Protein AF-0000000073276795 (afdb_homodimer)

Nearest PDB structures (foldseek):
  6bt2-assembly1_A  TM=7.036E-01  e=4.059E-14  Homo sapiens
  6bt1-assembly1_A  TM=6.740E-01  e=1.954E-14  Homo sapiens
  6bt2-assembly2_B  TM=7.038E-01  e=5.242E-13  Homo sapiens
  6rvz-assembly1_A  TM=6.437E-01  e=3.682E-12  Homo sapiens
  6rw0-assembly1_A  TM=6.183E-01  e=4.420E-12  Homo sapiens

Sequence (588 aa):
MELNLCWWNIGISPPTKSKQNVKTEKVGLAKKYLEELIIKKTLDIIALSEVSENESYAFKQLATQLKMGYIDLSGKIGRIIIDISLIYQMNKLEFISSKFLTKLQPDNRMVRVGVAVVFKEIEHQKIITLFLSHWPSILSANDTTREVAAAGLRSSINKLFENNGDDVQFICMGDYNTEPYSNAMLNILYATRDYHLIKKKRKLLFNPFWYLLSDKKTNNLGTYYYNSASINRWYVFDQMIFSSSFLYGKEDCFKLDLEQLDFYRVLNDDNHCLDDIFFKKFDHYPIFCRIFHEMELNLCWWNIGISPPTKSKQNVKTEKVGLAKKYLEELIIKKTLDIIALSEVSENESYAFKQLATQLKMGYIDLSGKIGRIIIDISLIYQMNKLEFISSKFLTKLQPDNRMVRVGVAVVFKEIEHQKIITLFLSHWPSILSANDTTREVAAAGLRSSINKLFENNGDDVQFICMGDYNTEPYSNAMLNILYATRDYHLIKKKRKLLFNPFWYLLSDKKTNNLGTYYYNSASINRWYVFDQMIFSSSFLYGKEDCFKLDLEQLDFYRVLNDDNHCLDDIFFKKFDHYPIFCRIFHE

Secondary structure (DSSP, 8-state):
-EEEEEEEE--SS-S-SS-PPP-HHHHHHHHHHHHHHHHHHT-SEEEEES--HHHHHHHHHHHHHTT-EEEE--EEETTEEE-EEEEE-TTTEEEEEEEEEEEE-TTS-EEEEEEEEEEEETTTTEEEEEEEEEPPPTTT--HHHHHHHHHHHHHHHHHHHHHH-TT--EEEEEE-SS-TTSHIIIIIS-EES-TTHHHH-TTSEE-GGGGGG--SSS----SEE-TT-SS-SEE--EEEEEETHHHH--TTS-EE-GGG-EE---B-TTS-BS-HHHHHH-SB--EEEEEE--/-EEEEEEEE--SS-S-SS-PPP-HHHHHHHHHHHHHHHHHHT-SEEEEES--HHHHHHHHHHHHHTT-EEEE--EEETTEEE-EEEEE-TTTEEEEEEEEEEEE-TTS-EEEEEEEEEEEETTTTEEEEEEEEEPPPTTT--HHHHHHHHHHHHHHHHHHHHHH-TT--EEEEEE-SS-TTSHIIIIIS-EES-TTHHHH-TTSEE-GGGGGG--SSS----SEE-TT-SS-SEE--EEEEE-THHHH--TTS-EE-GGG-EE---B-TTS-BS-HHHHHH-SB--EEEEEE--

InterPro domains:
  IPR005135 Endonuclease/exonuclease/phosphatase [PF19580] (33-256)
  IPR036691 Endonuclease/exonuclease/phosphatase superfamily [G3DSA:3.60.10.10] (3-291)
  IPR036691 Endonuclease/exonuclease/phosphatase superfamily [SSF56219] (2-289)

Solvent-accessible surface area (backbone atoms only — not comparable to full-atom values): 30456 Å² total; per-residue (Å²): 96,75,45,22,38,36,42,31,48,61,74,69,30,67,74,55,87,65,86,68,74,85,52,62,67,59,52,52,50,49,50,51,52,47,53,51,47,35,64,75,60,56,50,33,35,38,39,36,30,25,33,39,75,80,52,45,55,60,52,39,50,52,22,50,75,68,67,27,39,62,47,82,57,39,48,71,58,87,90,41,57,40,23,33,34,38,36,32,36,54,90,49,39,40,83,74,50,70,44,82,39,67,36,78,40,97,87,72,46,75,38,65,32,32,34,40,35,33,32,31,34,58,90,79,64,43,65,39,36,36,38,41,28,70,35,65,41,65,90,79,36,58,70,64,59,46,34,50,24,23,43,42,48,36,52,55,49,50,51,46,37,72,74,59,36,65,60,41,47,41,38,39,38,29,39,48,50,46,44,62,83,31,62,34,34,36,76,50,43,34,32,24,59,35,53,66,60,27,71,80,39,44,86,35,25,42,26,64,56,50,29,44,73,22,75,52,65,42,38,58,47,46,23,31,61,41,91,86,48,91,67,51,46,52,37,48,24,56,43,54,31,31,35,28,11,34,80,68,31,61,84,88,38,50,30,61,40,62,88,45,58,49,63,59,77,44,40,43,78,85,67,47,64,73,37,62,67,56,60,74,72,37,52,41,38,40,36,36,38,31,34,29,45,129,96,76,45,22,38,37,43,31,48,60,74,70,30,66,74,55,88,63,85,68,73,85,54,62,67,60,52,53,52,49,50,51,53,46,54,51,47,36,63,76,61,55,49,35,36,37,39,36,30,26,34,39,76,79,52,45,56,59,53,38,50,52,21,50,75,68,68,27,38,64,47,82,59,39,47,70,59,88,91,42,58,40,24,33,34,38,36,32,34,53,91,51,39,39,85,73,51,72,44,81,40,66,36,79,40,97,89,71,47,74,37,66,31,31,35,39,35,34,33,31,33,57,90,79,64,42,66,39,36,37,40,41,28,70,34,65,42,66,90,79,36,58,70,64,58,45,33,50,24,23,42,41,47,36,51,54,49,50,51,46,37,72,74,60,36,64,60,40,46,40,38,38,36,32,38,48,51,46,45,64,82,32,62,33,33,37,76,51,45,33,32,25,59,34,53,65,59,28,72,79,38,44,87,34,26,41,27,65,56,49,29,43,71,22,74,54,66,42,38,60,47,43,23,30,61,40,91,87,48,89,66,51,45,52,36,49,25,56,43,53,32,31,34,27,12,34,79,68,31,60,84,88,38,49,29,61,41,62,87,44,58,48,63,58,75,45,40,41,77,84,67,45,66,74,37,62,67,55,60,75,71,36,52,43,39,40,35,36,37,31,34,30,44,129

pLDDT: mean 93.92, std 6.97, range [55.09, 98.94]

Radius of gyration: 25.99 Å; Cα contacts (8 Å, |Δi|>4): 1338; chains: 2; bounding box: 55×73×62 Å

Organism: Proteus mirabilis (strain HI4320) (NCBI:txid529507)

Foldseek 3Di:
DKAKEKEWALPQADFDPDDGPHPPVSLVVVLVVVLVCCVVVVHFKYKYFRAAPVSQVVVCVSLVVVVWDKADPFDDDPSGTGGMIMTGHPVFKDWDDKDFFWDADPVRDIFGQFMWTWIAGDPLRAIEIEGEDDGDAVVVDPPVSLLRSLLRVLVVLVVQCVVPNLLHWYKYWYQSNDACPDCSNCVRNQEDCDLVVCLVVQSHKHWVCVCLCDPPAQSQGAFFAQPPDDPDGHGHRITMIIGNNLRDNDLSGWHWDSVFKFKDGQADRVRDGPDPVCVVSGGGIMIMTMIDHD/DKAKEKEWALPQAPFDPDDGPHPPVSLVVVLVVVLVCCVVVVHFKYKYFNAAPVSQVVVCVSLVVVVWDKADPFDDDPSGTGGMIMTGHVVFKDWDDKDFFWDADPVRDIFGQFMWTWIAGDPLRAIEIEGEDDGDAVVVDPPVSLLRSLLRVLVVLVVQCVVPNLLHWYKYWYQSNDACPDCSNCVRNQEDCDLVVCLVVQSHKHWVLVCLCDPPAQSQGAFFAQPPDDPDGHGHRITMIIGNNLRVNDLSGWHWDSVFKFKDGQADRVRDGPDPVCVVSGGGIMIMTMIDHD

Structure (mmCIF, N/CA/C/O backbone):
data_AF-0000000073276795-model_v1
#
loop_
_entity.id
_entity.type
_entity.pdbx_description
1 polymer Endonuclease/exonuclease/phosphatase
#
loop_
_atom_site.group_PDB
_atom_site.id
_atom_site.type_symbol
_atom_site.label_atom_id
_atom_site.label_alt_id
_atom_site.label_comp_id
_atom_site.label_asym_id
_atom_site.label_entity_id
_atom_site.label_seq_id
_atom_site.pdbx_PDB_ins_code
_atom_site.Cartn_x
_atom_site.Cartn_y
_atom_site.Cartn_z
_atom_site.occupancy
_atom_site.B_iso_or_equiv
_atom_site.auth_seq_id
_atom_site.auth_comp_id
_atom_site.auth_asym_id
_atom_site.auth_atom_id
_atom_site.pdbx_PDB_model_num
ATOM 1 N N . MET A 1 1 ? 8.93 15.516 26.266 1 90.06 1 MET A N 1
ATOM 2 C CA . MET A 1 1 ? 7.695 16.172 25.844 1 90.06 1 MET A CA 1
ATOM 3 C C . MET A 1 1 ? 7.117 15.508 24.609 1 90.06 1 MET A C 1
ATOM 5 O O . MET A 1 1 ? 7.855 15.141 23.688 1 90.06 1 MET A O 1
ATOM 9 N N . GLU A 1 2 ? 5.762 15.266 24.609 1 96.31 2 GLU A N 1
ATOM 10 C CA . GLU A 1 2 ? 5.066 14.633 23.484 1 96.31 2 GLU A CA 1
ATOM 11 C C . GLU A 1 2 ? 3.998 15.555 22.906 1 96.31 2 GLU A C 1
ATOM 13 O O . GLU A 1 2 ? 3.383 16.328 23.641 1 96.31 2 GLU A O 1
ATOM 18 N N . LEU A 1 3 ? 3.895 15.547 21.641 1 98.31 3 LEU A N 1
ATOM 19 C CA . LEU A 1 3 ? 2.789 16.188 20.938 1 98.31 3 LEU A CA 1
ATOM 20 C C . LEU A 1 3 ? 1.97 15.164 20.156 1 98.31 3 LEU A C 1
ATOM 22 O O . LEU A 1 3 ? 2.506 14.453 19.312 1 98.31 3 LEU A O 1
ATOM 26 N N . ASN A 1 4 ? 0.713 15.078 20.484 1 98.75 4 ASN A N 1
ATOM 27 C CA . ASN A 1 4 ? -0.233 14.219 19.781 1 98.75 4 ASN A CA 1
ATOM 28 C C . ASN A 1 4 ? -1.052 15.008 18.75 1 98.75 4 ASN A C 1
ATOM 30 O O . ASN A 1 4 ? -1.699 16 19.109 1 98.75 4 ASN A O 1
ATOM 34 N N . LEU A 1 5 ? -1.022 14.586 17.5 1 98.88 5 LEU A N 1
ATOM 35 C CA . LEU A 1 5 ? -1.669 15.328 16.422 1 98.88 5 LEU A CA 1
ATOM 36 C C . LEU A 1 5 ? -2.82 14.531 15.828 1 98.88 5 LEU A C 1
ATOM 38 O O . LEU A 1 5 ? -2.822 13.297 15.883 1 98.88 5 LEU A O 1
ATOM 42 N N . CYS A 1 6 ? -3.758 15.289 15.242 1 98.88 6 CYS A N 1
ATOM 43 C CA . CYS A 1 6 ? -4.91 14.703 14.562 1 98.88 6 CYS A CA 1
ATOM 44 C C . CYS A 1 6 ? -5.277 15.508 13.32 1 98.88 6 CYS A C 1
ATOM 46 O O . CYS A 1 6 ? -5.227 16.734 13.336 1 98.88 6 CYS A O 1
ATOM 48 N N . TRP A 1 7 ? -5.559 14.859 12.242 1 98.88 7 TRP A N 1
ATOM 49 C CA . TRP A 1 7 ? -6.223 15.414 11.07 1 98.88 7 TRP A CA 1
ATOM 50 C C . TRP A 1 7 ? -7.582 14.766 10.852 1 98.88 7 TRP A C 1
ATOM 52 O O . TRP A 1 7 ? -7.707 13.539 10.906 1 98.88 7 TRP A O 1
ATOM 62 N N . TRP A 1 8 ? -8.617 15.609 10.562 1 98.69 8 TRP A N 1
ATOM 63 C CA . TRP A 1 8 ? -9.938 15.031 10.32 1 98.69 8 TRP A CA 1
ATOM 64 C C . TRP A 1 8 ? -10.742 15.898 9.359 1 98.69 8 TRP A C 1
ATOM 66 O O . TRP A 1 8 ? -11.078 17.047 9.68 1 98.69 8 TRP A O 1
ATOM 76 N N . ASN A 1 9 ? -11.023 15.391 8.148 1 97.94 9 ASN A N 1
ATOM 77 C CA . ASN A 1 9 ? -12.055 15.984 7.305 1 97.94 9 ASN A CA 1
ATOM 78 C C . ASN A 1 9 ? -13.453 15.648 7.816 1 97.94 9 ASN A C 1
ATOM 80 O O . ASN A 1 9 ? -13.938 14.531 7.621 1 97.94 9 ASN A O 1
ATOM 84 N N . ILE A 1 10 ? -14.148 16.562 8.375 1 95.12 10 ILE A N 1
ATOM 85 C CA . ILE A 1 10 ? -15.375 16.297 9.109 1 95.12 10 ILE A CA 1
ATOM 86 C C . ILE A 1 10 ? -16.547 16.219 8.141 1 95.12 10 ILE A C 1
ATOM 88 O O . ILE A 1 10 ? -17.641 15.781 8.508 1 95.12 10 ILE A O 1
ATOM 92 N N . GLY A 1 11 ? -16.438 16.656 6.91 1 92.88 11 GLY A N 1
ATOM 93 C CA . GLY A 1 11 ? -17.422 16.469 5.859 1 92.88 11 GLY A CA 1
ATOM 94 C C . GLY A 1 11 ? -18.672 17.297 6.066 1 92.88 11 GLY A C 1
ATOM 95 O O . GLY A 1 11 ? -19.781 16.844 5.766 1 92.88 11 GLY A O 1
ATOM 96 N N . ILE A 1 12 ? -18.516 18.484 6.578 1 88.31 12 ILE A N 1
ATOM 97 C CA . ILE A 1 12 ? -19.688 19.281 6.879 1 88.31 12 ILE A CA 1
ATOM 98 C C . ILE A 1 12 ? -19.859 20.375 5.824 1 88.31 12 ILE A C 1
ATOM 100 O O . ILE A 1 12 ? -20.938 20.547 5.25 1 88.31 12 ILE A O 1
ATOM 104 N N . SER A 1 13 ? -18.719 21.078 5.52 1 84.75 13 SER A N 1
ATOM 105 C CA . SER A 1 13 ? -18.781 22.172 4.566 1 84.75 13 SER A CA 1
ATOM 106 C C . SER A 1 13 ? -17.703 22.047 3.498 1 84.75 13 SER A C 1
ATOM 108 O O . SER A 1 13 ? -16.656 22.688 3.576 1 84.75 13 SER A O 1
ATOM 110 N N . PRO A 1 14 ? -18.062 21.234 2.457 1 81.69 14 PRO A N 1
ATOM 111 C CA . PRO A 1 14 ? -17.094 21.156 1.363 1 81.69 14 PRO A CA 1
ATOM 112 C C . PRO A 1 14 ? -16.828 22.516 0.715 1 81.69 14 PRO A C 1
ATOM 114 O O . PRO A 1 14 ? -17.703 23.406 0.761 1 81.69 14 PRO A O 1
ATOM 117 N N . PRO A 1 15 ? -15.664 22.703 0.228 1 76.56 15 PRO A N 1
ATOM 118 C CA . PRO A 1 15 ? -15.305 24.016 -0.321 1 76.56 15 PRO A CA 1
ATOM 119 C C . PRO A 1 15 ? -15.914 24.266 -1.694 1 76.56 15 PRO A C 1
ATOM 121 O O . PRO A 1 15 ? -15.203 24.297 -2.701 1 76.56 15 PRO A O 1
ATOM 124 N N . THR A 1 16 ? -17.156 24.281 -1.694 1 73.38 16 THR A N 1
ATOM 125 C CA . THR A 1 16 ? -17.922 24.578 -2.898 1 73.38 16 THR A CA 1
ATOM 126 C C . THR A 1 16 ? -18.75 25.844 -2.705 1 73.38 16 THR A C 1
ATOM 128 O O . THR A 1 16 ? -18.984 26.266 -1.572 1 73.38 16 THR A O 1
ATOM 131 N N . LYS A 1 17 ? -19.109 26.438 -3.729 1 64.56 17 LYS A N 1
ATOM 132 C CA . LYS A 1 17 ? -19.844 27.703 -3.732 1 64.56 17 LYS A CA 1
ATOM 133 C C . LYS A 1 17 ? -21.281 27.516 -3.266 1 64.56 17 LYS A C 1
ATOM 135 O O . LYS A 1 17 ? -21.906 28.469 -2.779 1 64.56 17 LYS A O 1
ATOM 140 N N . SER A 1 18 ? -21.625 26.312 -3.365 1 59.84 18 SER A N 1
ATOM 141 C CA . SER A 1 18 ? -23.047 26.125 -3.066 1 59.84 18 SER A CA 1
ATOM 142 C C . SER A 1 18 ? -23.312 26.25 -1.57 1 59.84 18 SER A C 1
ATOM 144 O O . SER A 1 18 ? -22.484 25.875 -0.749 1 59.84 18 SER A O 1
ATOM 146 N N . LYS A 1 19 ? -24.406 27.125 -1.377 1 55.59 19 LYS A N 1
ATOM 147 C CA . LYS A 1 19 ? -24.844 27.344 0.002 1 55.59 19 LYS A CA 1
ATOM 148 C C . LYS A 1 19 ? -25.047 26.016 0.732 1 55.59 19 LYS A C 1
ATOM 150 O O . LYS A 1 19 ? -25.766 25.141 0.241 1 55.59 19 LYS A O 1
ATOM 155 N N . GLN A 1 20 ? -24.156 25.766 1.683 1 60.06 20 GLN A N 1
ATOM 156 C CA . GLN A 1 20 ? -24.359 24.547 2.445 1 60.06 20 GLN A CA 1
ATOM 157 C C . GLN A 1 20 ? -25.266 24.797 3.654 1 60.06 20 GLN A C 1
ATOM 159 O O . GLN A 1 20 ? -25.109 25.797 4.348 1 60.06 20 GLN A O 1
ATOM 164 N N . ASN A 1 21 ? -26.469 24.125 3.701 1 58.69 21 ASN A N 1
ATOM 165 C CA . ASN A 1 21 ? -27.328 24.219 4.883 1 58.69 21 ASN A CA 1
ATOM 166 C C . ASN A 1 21 ? -26.594 23.75 6.137 1 58.69 21 ASN A C 1
ATOM 168 O O . ASN A 1 21 ? -25.828 22.781 6.098 1 58.69 21 ASN A O 1
ATOM 172 N N . VAL A 1 22 ? -26.719 24.688 7.07 1 62.06 22 VAL A N 1
ATOM 173 C CA . VAL A 1 22 ? -26.109 24.328 8.352 1 62.06 22 VAL A CA 1
ATOM 174 C C . VAL A 1 22 ? -26.641 22.984 8.828 1 62.06 22 VAL A C 1
ATOM 176 O O . VAL A 1 22 ? -27.844 22.828 9.039 1 62.06 22 VAL A O 1
ATOM 179 N N . LYS A 1 23 ? -25.812 22.094 8.914 1 74.75 23 LYS A N 1
ATOM 180 C CA . LYS A 1 23 ? -26.109 20.75 9.414 1 74.75 23 LYS A CA 1
ATOM 181 C C . LYS A 1 23 ? -25.828 20.656 10.914 1 74.75 23 LYS A C 1
ATOM 183 O O . LYS A 1 23 ? -24.859 20.031 11.328 1 74.75 23 LYS A O 1
ATOM 188 N N . THR A 1 24 ? -26.719 21.266 11.656 1 80.12 24 THR A N 1
ATOM 189 C CA . THR A 1 24 ? -26.531 21.453 13.094 1 80.12 24 THR A CA 1
ATOM 190 C C . THR A 1 24 ? -26.312 20.109 13.789 1 80.12 24 THR A C 1
ATOM 192 O O . THR A 1 24 ? -25.438 20 14.648 1 80.12 24 THR A O 1
ATOM 195 N N . GLU A 1 25 ? -27 19.188 13.375 1 87.69 25 GLU A N 1
ATOM 196 C CA . GLU A 1 25 ? -26.891 17.875 14 1 87.69 25 GLU A CA 1
ATOM 197 C C . GLU A 1 25 ? -25.5 17.266 13.758 1 87.69 25 GLU A C 1
ATOM 199 O O . GLU A 1 25 ? -24.891 16.719 14.68 1 87.69 25 GLU A O 1
ATOM 204 N N . LYS A 1 26 ? -25.031 17.391 12.586 1 91 26 LYS A N 1
ATOM 205 C CA . LYS A 1 26 ? -23.719 16.828 12.258 1 91 26 LYS A CA 1
ATOM 206 C C . LYS A 1 26 ? -22.594 17.578 12.969 1 91 26 LYS A C 1
ATOM 208 O O . LYS A 1 26 ? -21.609 16.969 13.398 1 91 26 LYS A O 1
ATOM 213 N N . VAL A 1 27 ? -22.797 18.875 13.148 1 93.44 27 VAL A N 1
ATOM 214 C CA . VAL A 1 27 ? -21.812 19.688 13.867 1 93.44 27 VAL A CA 1
ATOM 215 C C . VAL A 1 27 ? -21.75 19.234 15.328 1 93.44 27 VAL A C 1
ATOM 217 O O . VAL A 1 27 ? -20.672 19.094 15.891 1 93.44 27 VAL A O 1
ATOM 220 N N . GLY A 1 28 ? -22.922 19.078 15.867 1 93.81 28 GLY A N 1
ATOM 221 C CA . GLY A 1 28 ? -22.984 18.609 17.234 1 93.81 28 GLY A CA 1
ATOM 222 C C . GLY A 1 28 ? -22.312 17.266 17.438 1 93.81 28 GLY A C 1
ATOM 223 O O . GLY A 1 28 ? -21.594 17.062 18.422 1 93.81 28 GLY A O 1
ATOM 224 N N . LEU A 1 29 ? -22.562 16.406 16.547 1 95.12 29 LEU A N 1
ATOM 225 C CA . LEU A 1 29 ? -21.953 15.086 16.609 1 95.12 29 LEU A CA 1
ATOM 226 C C . LEU A 1 29 ? -20.438 15.156 16.453 1 95.12 29 LEU A C 1
ATOM 228 O O . LEU A 1 29 ? -19.703 14.477 17.172 1 95.12 29 LEU A O 1
ATOM 232 N N . ALA A 1 30 ? -19.984 15.953 15.531 1 95.88 30 ALA A N 1
ATOM 233 C CA . ALA A 1 30 ? -18.547 16.125 15.32 1 95.88 30 ALA A CA 1
ATOM 234 C C . ALA A 1 30 ? -17.875 16.672 16.578 1 95.88 30 ALA A C 1
ATOM 236 O O . ALA A 1 30 ? -16.781 16.219 16.953 1 95.88 30 ALA A O 1
ATOM 237 N N . LYS A 1 31 ? -18.516 17.625 17.203 1 96.12 31 LYS A N 1
ATOM 238 C CA . LYS A 1 31 ? -17.984 18.203 18.438 1 96.12 31 LYS A CA 1
ATOM 239 C C . LYS A 1 31 ? -17.844 17.141 19.516 1 96.12 31 LYS A C 1
ATOM 241 O O . LYS A 1 31 ? -16.844 17.094 20.234 1 96.12 31 LYS A O 1
ATOM 246 N N . LYS A 1 32 ? -18.859 16.375 19.578 1 96.75 32 LYS A N 1
ATOM 247 C CA . LYS A 1 32 ? -18.859 15.312 20.594 1 96.75 32 LYS A CA 1
ATOM 248 C C . LYS A 1 32 ? -17.719 14.336 20.359 1 96.75 32 LYS A C 1
ATOM 250 O O . LYS A 1 32 ? -16.984 13.992 21.281 1 96.75 32 LYS A O 1
ATOM 255 N N . TYR A 1 33 ? -17.562 13.867 19.156 1 97.25 33 TYR A N 1
ATOM 256 C CA . TYR A 1 33 ? -16.484 12.938 18.828 1 97.25 33 TYR A CA 1
ATOM 257 C C . TYR A 1 33 ? -15.125 13.586 19.047 1 97.25 33 TYR A C 1
ATOM 259 O O . TYR A 1 33 ? -14.203 12.945 19.562 1 97.25 33 TYR A O 1
ATOM 267 N N . LEU A 1 34 ? -15.047 14.812 18.656 1 97.62 34 LEU A N 1
ATOM 268 C CA . LEU A 1 34 ? -13.789 15.523 18.812 1 97.62 34 LEU A CA 1
ATOM 269 C C . LEU A 1 34 ? -13.406 15.641 20.281 1 97.62 34 LEU A C 1
ATOM 271 O O . LEU A 1 34 ? -12.242 15.445 20.641 1 97.62 34 LEU A O 1
ATOM 275 N N . GLU A 1 35 ? -14.352 16.047 21.062 1 98.12 35 GLU A N 1
ATOM 276 C CA . GLU A 1 35 ? -14.102 16.141 22.5 1 98.12 35 GLU A CA 1
ATOM 277 C C . GLU A 1 35 ? -13.594 14.82 23.062 1 98.12 35 GLU A C 1
ATOM 279 O O . GLU A 1 35 ? -12.609 14.797 23.797 1 98.12 35 GLU A O 1
ATOM 284 N N . GLU A 1 36 ? -14.242 13.766 22.703 1 98 36 GLU A N 1
ATOM 285 C CA . GLU A 1 36 ? -13.852 12.445 23.172 1 98 36 GLU A CA 1
ATOM 286 C C . GLU A 1 36 ? -12.445 12.078 22.703 1 98 36 GLU A C 1
ATOM 288 O O . GLU A 1 36 ? -11.648 11.547 23.469 1 98 36 GLU A O 1
ATOM 293 N N . LEU A 1 37 ? -12.156 12.328 21.453 1 98.06 37 LEU A N 1
ATOM 294 C CA . LEU A 1 37 ? -10.852 12 20.875 1 98.06 37 LEU A CA 1
ATOM 295 C C . LEU A 1 37 ? -9.75 12.812 21.531 1 98.06 37 LEU A C 1
ATOM 297 O O . LEU A 1 37 ? -8.664 12.289 21.812 1 98.06 37 LEU A O 1
ATOM 301 N N . ILE A 1 38 ? -10.047 14.133 21.766 1 98.38 38 ILE A N 1
ATOM 302 C CA . ILE A 1 38 ? -9.047 15.016 22.375 1 98.38 38 ILE A CA 1
ATOM 303 C C . ILE A 1 38 ? -8.672 14.5 23.75 1 98.38 38 ILE A C 1
ATOM 305 O O . ILE A 1 38 ? -7.488 14.422 24.094 1 98.38 38 ILE A O 1
ATOM 309 N N . ILE A 1 39 ? -9.648 14.094 24.469 1 97.88 39 ILE A N 1
ATOM 310 C CA . ILE A 1 39 ? -9.43 13.633 25.844 1 97.88 39 ILE A CA 1
ATOM 311 C C . ILE A 1 39 ? -8.766 12.258 25.812 1 97.88 39 ILE A C 1
ATOM 313 O O . ILE A 1 39 ? -7.723 12.055 26.438 1 97.88 39 ILE A O 1
ATOM 317 N N . LYS A 1 40 ? -9.273 11.336 25.047 1 97.75 40 LYS A N 1
ATOM 318 C CA . LYS A 1 40 ? -8.828 9.945 25.047 1 97.75 40 LYS A CA 1
ATOM 319 C C . LYS A 1 40 ? -7.406 9.828 24.5 1 97.75 40 LYS A C 1
ATOM 321 O O . LYS A 1 40 ? -6.625 8.992 24.969 1 97.75 40 LYS A O 1
ATOM 326 N N . LYS A 1 41 ? -7.062 10.648 23.531 1 98 41 LYS A N 1
ATOM 327 C CA . LYS A 1 41 ? -5.766 10.516 22.875 1 98 41 LYS A CA 1
ATOM 328 C C . LYS A 1 41 ? -4.824 11.641 23.281 1 98 41 LYS A C 1
ATOM 330 O O . LYS A 1 41 ? -3.715 11.758 22.766 1 98 41 LYS A O 1
ATOM 335 N N . THR A 1 42 ? -5.293 12.508 24.203 1 98.06 42 THR A N 1
ATOM 336 C CA . THR A 1 42 ? -4.508 13.633 24.688 1 98.06 42 THR A CA 1
ATOM 337 C C . THR A 1 42 ? -3.963 14.461 23.531 1 98.06 42 THR A C 1
ATOM 339 O O . THR A 1 42 ? -2.76 14.727 23.469 1 98.06 42 THR A O 1
ATOM 342 N N . LEU A 1 43 ? -4.848 14.852 22.625 1 98.69 43 LEU A N 1
ATOM 343 C CA . LEU A 1 43 ? -4.457 15.555 21.406 1 98.69 43 LEU A CA 1
ATOM 344 C C . LEU A 1 43 ? -3.98 16.969 21.734 1 98.69 43 LEU A C 1
ATOM 346 O O . LEU A 1 43 ? -4.566 17.656 22.578 1 98.69 43 LEU A O 1
ATOM 350 N N . ASP A 1 44 ? -2.896 17.359 21.094 1 98.75 44 ASP A N 1
ATOM 351 C CA . ASP A 1 44 ? -2.303 18.672 21.297 1 98.75 44 ASP A CA 1
ATOM 352 C C . ASP A 1 44 ? -2.547 19.578 20.109 1 98.75 44 ASP A C 1
ATOM 354 O O . ASP A 1 44 ? -2.576 20.812 20.25 1 98.75 44 ASP A O 1
ATOM 358 N N . ILE A 1 45 ? -2.66 19.047 18.906 1 98.75 45 ILE A N 1
ATOM 359 C CA . ILE A 1 45 ? -2.971 19.766 17.672 1 98.75 45 ILE A CA 1
ATOM 360 C C . ILE A 1 45 ? -4.023 19 16.891 1 98.75 45 ILE A C 1
ATOM 362 O O . ILE A 1 45 ? -3.855 17.812 16.609 1 98.75 45 ILE A O 1
ATOM 366 N N . ILE A 1 46 ? -5.113 19.641 16.531 1 98.81 46 ILE A N 1
ATOM 367 C CA . ILE A 1 46 ? -6.168 19.047 15.711 1 98.81 46 ILE A CA 1
ATOM 368 C C . ILE A 1 46 ? -6.445 19.953 14.516 1 98.81 46 ILE A C 1
ATOM 370 O O . ILE A 1 46 ? -6.812 21.125 14.68 1 98.81 46 ILE A O 1
ATOM 374 N N . ALA A 1 47 ? -6.188 19.453 13.367 1 98.75 47 ALA A N 1
ATOM 375 C CA . ALA A 1 47 ? -6.559 20.156 12.148 1 98.75 47 ALA A CA 1
ATOM 376 C C . ALA A 1 47 ? -7.832 19.578 11.539 1 98.75 47 ALA A C 1
ATOM 378 O O . ALA A 1 47 ? -7.961 18.359 11.398 1 98.75 47 ALA A O 1
ATOM 379 N N . LEU A 1 48 ? -8.758 20.438 11.219 1 97.75 48 LEU A N 1
ATOM 380 C CA . LEU A 1 48 ? -10.047 20.062 10.641 1 97.75 48 LEU A CA 1
ATOM 381 C C . LEU A 1 48 ? -10.211 20.656 9.242 1 97.75 48 LEU A C 1
ATOM 383 O O . LEU A 1 48 ? -9.789 21.781 8.992 1 97.75 48 LEU A O 1
ATOM 387 N N . SER A 1 49 ? -10.797 19.875 8.344 1 96.81 49 SER A N 1
ATOM 388 C CA . SER A 1 49 ? -11.195 20.453 7.062 1 96.81 49 SER A CA 1
ATOM 389 C C . SER A 1 49 ? -12.695 20.297 6.828 1 96.81 49 SER A C 1
ATOM 391 O O . SER A 1 49 ? -13.367 19.578 7.566 1 96.81 49 SER A O 1
ATOM 393 N N . GLU A 1 50 ? -13.188 21.062 5.836 1 94.56 50 GLU A N 1
ATOM 394 C CA . GLU A 1 50 ? -14.602 21.203 5.512 1 94.56 50 GLU A CA 1
ATOM 395 C C . GLU A 1 50 ? -15.367 21.844 6.672 1 94.56 50 GLU A C 1
ATOM 397 O O . GLU A 1 50 ? -16.422 21.344 7.074 1 94.56 50 GLU A O 1
ATOM 402 N N . VAL A 1 51 ? -14.711 22.766 7.152 1 90.94 51 VAL A N 1
ATOM 403 C CA . VAL A 1 51 ? -15.25 23.672 8.164 1 90.94 51 VAL A CA 1
ATOM 404 C C . VAL A 1 51 ? -15.414 25.078 7.57 1 90.94 51 VAL A C 1
ATOM 406 O O . VAL A 1 51 ? -14.469 25.625 7 1 90.94 51 VAL A O 1
ATOM 409 N N . SER A 1 52 ? -16.562 25.609 7.652 1 86.12 52 SER A N 1
ATOM 410 C CA . SER A 1 52 ? -16.812 26.984 7.211 1 86.12 52 SER A CA 1
ATOM 411 C C . SER A 1 52 ? -16.859 27.938 8.391 1 86.12 52 SER A C 1
ATOM 413 O O . SER A 1 52 ? -16.688 27.531 9.539 1 86.12 52 SER A O 1
ATOM 415 N N . GLU A 1 53 ? -17.031 29.172 8.039 1 81.38 53 GLU A N 1
ATOM 416 C CA . GLU A 1 53 ? -17.125 30.203 9.07 1 81.38 53 GLU A CA 1
ATOM 417 C C . GLU A 1 53 ? -18.297 29.938 10.008 1 81.38 53 GLU A C 1
ATOM 419 O O . GLU A 1 53 ? -18.219 30.25 11.203 1 81.38 53 GLU A O 1
ATOM 424 N N . ASN A 1 54 ? -19.297 29.281 9.445 1 79.19 54 ASN A N 1
ATOM 425 C CA . ASN A 1 54 ? -20.484 29.016 10.25 1 79.19 54 ASN A CA 1
ATOM 426 C C . ASN A 1 54 ? -20.203 27.984 11.344 1 79.19 54 ASN A C 1
ATOM 428 O O . ASN A 1 54 ? -20.703 28.109 12.461 1 79.19 54 ASN A O 1
ATOM 432 N N . GLU A 1 55 ? -19.422 27.016 11.039 1 85.69 55 GLU A N 1
ATOM 433 C CA . GLU A 1 55 ? -19.125 25.953 11.992 1 85.69 55 GLU A CA 1
ATOM 434 C C . GLU A 1 55 ? -18 26.359 12.938 1 85.69 55 GLU A C 1
ATOM 436 O O . GLU A 1 55 ? -17.812 25.766 14 1 85.69 55 GLU A O 1
ATOM 441 N N . SER A 1 56 ? -17.266 27.359 12.484 1 87.25 56 SER A N 1
ATOM 442 C CA . SER A 1 56 ? -16.094 27.766 13.242 1 87.25 56 SER A CA 1
ATOM 443 C C . SER A 1 56 ? -16.484 28.203 14.656 1 87.25 56 SER A C 1
ATOM 445 O O . SER A 1 56 ? -15.719 28 15.602 1 87.25 56 SER A O 1
ATOM 447 N N . TYR A 1 57 ? -17.609 28.719 14.773 1 89.38 57 TYR A N 1
ATOM 448 C CA . TYR A 1 57 ? -18.078 29.156 16.094 1 89.38 57 TYR A CA 1
ATOM 449 C C . TYR A 1 57 ? -18.234 27.969 17.031 1 89.38 57 TYR A C 1
ATOM 451 O O . TYR A 1 57 ? -17.812 28.031 18.188 1 89.38 57 TYR A O 1
ATOM 459 N N . ALA A 1 58 ? -18.797 26.969 16.531 1 91.62 58 ALA A N 1
ATOM 460 C CA . ALA A 1 58 ? -19.031 25.781 17.344 1 91.62 58 ALA A CA 1
ATOM 461 C C . ALA A 1 58 ? -17.719 25.156 17.797 1 91.62 58 ALA A C 1
ATOM 463 O O . ALA A 1 58 ? -17.578 24.766 18.969 1 91.62 58 ALA A O 1
ATOM 464 N N . PHE A 1 59 ? -16.781 25.109 16.984 1 95.31 59 PHE A N 1
ATOM 465 C CA . PHE A 1 59 ? -15.516 24.469 17.328 1 95.31 59 PHE A CA 1
ATOM 466 C C . PHE A 1 59 ? -14.656 25.391 18.188 1 95.31 59 PHE A C 1
ATOM 468 O O . PHE A 1 59 ? -13.891 24.922 19.031 1 95.31 59 PHE A O 1
ATOM 475 N N . LYS A 1 60 ? -14.812 26.688 17.969 1 96.5 60 LYS A N 1
ATOM 476 C CA . LYS A 1 60 ? -14.164 27.625 18.875 1 96.5 60 LYS A CA 1
ATOM 477 C C . LYS A 1 60 ? -14.68 27.453 20.312 1 96.5 60 LYS A C 1
ATOM 479 O O . LYS A 1 60 ? -13.906 27.5 21.266 1 96.5 60 LYS A O 1
ATOM 484 N N . GLN A 1 61 ? -15.945 27.281 20.406 1 96.25 61 GLN A N 1
ATOM 485 C CA . GLN A 1 61 ? -16.547 27.047 21.719 1 96.25 61 GLN A CA 1
ATOM 486 C C . GLN A 1 61 ? -15.984 25.781 22.359 1 96.25 61 GLN A C 1
ATOM 488 O O . GLN A 1 61 ? -15.688 25.766 23.562 1 96.25 61 GLN A O 1
ATOM 493 N N . LEU A 1 62 ? -15.922 24.75 21.594 1 96.88 62 LEU A N 1
ATOM 494 C CA . LEU A 1 62 ? -15.352 23.5 22.078 1 96.88 62 LEU A CA 1
ATOM 495 C C . LEU A 1 62 ? -13.922 23.703 22.562 1 96.88 62 LEU A C 1
ATOM 497 O O . LEU A 1 62 ? -13.547 23.234 23.641 1 96.88 62 LEU A O 1
ATOM 501 N N . ALA A 1 63 ? -13.133 24.375 21.766 1 98.06 63 ALA A N 1
ATOM 502 C CA . ALA A 1 63 ? -11.742 24.641 22.109 1 98.06 63 ALA A CA 1
ATOM 503 C C . ALA A 1 63 ? -11.656 25.406 23.438 1 98.06 63 ALA A C 1
ATOM 505 O O . ALA A 1 63 ? -10.844 25.062 24.297 1 98.06 63 ALA A O 1
ATOM 506 N N . THR A 1 64 ? -12.508 26.406 23.594 1 97.56 64 THR A N 1
ATOM 507 C CA . THR A 1 64 ? -12.523 27.219 24.812 1 97.56 64 THR A CA 1
ATOM 508 C C . THR A 1 64 ? -12.859 26.359 26.016 1 97.56 64 THR A C 1
ATOM 510 O O . THR A 1 64 ? -12.211 26.469 27.062 1 97.56 64 THR A O 1
ATOM 513 N N . GLN A 1 65 ? -13.828 25.547 25.828 1 97.25 65 GLN A N 1
ATOM 514 C CA . GLN A 1 65 ? -14.25 24.656 26.906 1 97.25 65 GLN A CA 1
ATOM 515 C C . GLN A 1 65 ? -13.109 23.75 27.344 1 97.25 65 GLN A C 1
ATOM 517 O O . GLN A 1 65 ? -13 23.406 28.531 1 97.25 65 GLN A O 1
ATOM 522 N N . LEU A 1 66 ? -12.297 23.359 26.453 1 97.88 66 LEU A N 1
ATOM 523 C CA . LEU A 1 66 ? -11.203 22.422 26.734 1 97.88 66 LEU A CA 1
ATOM 524 C C . LEU A 1 66 ? -9.914 23.172 27.031 1 97.88 66 LEU A C 1
ATOM 526 O O . LEU A 1 66 ? -8.844 22.578 27.109 1 97.88 66 LEU A O 1
ATOM 530 N N . LYS A 1 67 ? -9.984 24.562 27.125 1 97.69 67 LYS A N 1
ATOM 531 C CA . LYS A 1 67 ? -8.852 25.438 27.422 1 97.69 67 LYS A CA 1
ATOM 532 C C . LYS A 1 67 ? -7.777 25.312 26.344 1 97.69 67 LYS A C 1
ATOM 534 O O . LYS A 1 67 ? -6.59 25.203 26.641 1 97.69 67 LYS A O 1
ATOM 539 N N . MET A 1 68 ? -8.289 25.203 25.109 1 98.56 68 MET A N 1
ATOM 540 C CA . MET A 1 68 ? -7.426 25.141 23.938 1 98.56 68 MET A CA 1
ATOM 541 C C . MET A 1 68 ? -7.609 26.375 23.062 1 98.56 68 MET A C 1
ATOM 543 O O . MET A 1 68 ? -8.594 27.094 23.203 1 98.56 68 MET A O 1
ATOM 547 N N . GLY A 1 69 ? -6.574 26.594 22.219 1 98.38 69 GLY A N 1
ATOM 548 C CA . GLY A 1 69 ? -6.684 27.656 21.234 1 98.38 69 GLY A CA 1
ATOM 549 C C . GLY A 1 69 ? -7.398 27.219 19.969 1 98.38 69 GLY A C 1
ATOM 550 O O . GLY A 1 69 ? -7.445 26.016 19.656 1 98.38 69 GLY A O 1
ATOM 551 N N . TYR A 1 70 ? -8.008 28.156 19.312 1 98 70 TYR A N 1
ATOM 552 C CA . TYR A 1 70 ? -8.68 27.922 18.031 1 98 70 TYR A CA 1
ATOM 553 C C . TYR A 1 70 ? -8.195 28.922 16.984 1 98 70 TYR A C 1
ATOM 555 O O . TYR A 1 70 ? -8.094 30.125 17.25 1 98 70 TYR A O 1
ATOM 563 N N . ILE A 1 71 ? -7.797 28.438 15.852 1 97.56 71 ILE A N 1
ATOM 564 C CA . ILE A 1 71 ? -7.426 29.266 14.719 1 97.56 71 ILE A CA 1
ATOM 565 C C . ILE A 1 71 ? -8.359 28.984 13.539 1 97.56 71 ILE A C 1
ATOM 567 O O . ILE A 1 71 ? -8.367 27.875 13 1 97.56 71 ILE A O 1
ATOM 571 N N . ASP A 1 72 ? -9.141 29.953 13.18 1 95.69 72 ASP A N 1
ATOM 572 C CA . ASP A 1 72 ? -9.984 29.859 12 1 95.69 72 ASP A CA 1
ATOM 573 C C . ASP A 1 72 ? -9.211 30.219 10.734 1 95.69 72 ASP A C 1
ATOM 575 O O . ASP A 1 72 ? -8.891 31.391 10.516 1 95.69 72 ASP A O 1
ATOM 579 N N . LEU A 1 73 ? -8.953 29.219 9.922 1 94.31 73 LEU A N 1
ATOM 580 C CA . LEU A 1 73 ? -8.211 29.438 8.688 1 94.31 73 LEU A CA 1
ATOM 581 C C . LEU A 1 73 ? -9.148 29.438 7.484 1 94.31 73 LEU A C 1
ATOM 583 O O . LEU A 1 73 ? -8.695 29.438 6.336 1 94.31 73 LEU A O 1
ATOM 587 N N . SER A 1 74 ? -10.438 29.391 7.789 1 89.75 74 SER A N 1
ATOM 588 C CA . SER A 1 74 ? -11.414 29.359 6.703 1 89.75 74 SER A CA 1
ATOM 589 C C . SER A 1 74 ? -11.578 30.734 6.07 1 89.75 74 SER A C 1
ATOM 591 O O . SER A 1 74 ? -11.398 31.75 6.734 1 89.75 74 SER A O 1
ATOM 593 N N . GLY A 1 75 ? -11.828 30.703 4.828 1 84.75 75 GLY A N 1
ATOM 594 C CA . GLY A 1 75 ? -12.039 31.953 4.113 1 84.75 75 GLY A CA 1
ATOM 595 C C . GLY A 1 75 ? -11.906 31.812 2.609 1 84.75 75 GLY A C 1
ATOM 596 O O . GLY A 1 75 ? -12.008 30.703 2.076 1 84.75 75 GLY A O 1
ATOM 597 N N . LYS A 1 76 ? -11.883 32.969 1.955 1 87.75 76 LYS A N 1
ATOM 598 C CA . LYS A 1 76 ? -11.805 33 0.497 1 87.75 76 LYS A CA 1
ATOM 599 C C . LYS A 1 76 ? -10.602 33.812 0.026 1 87.75 76 LYS A C 1
ATOM 601 O O . LYS A 1 76 ? -10.289 34.844 0.597 1 87.75 76 LYS A O 1
ATOM 606 N N . ILE A 1 77 ? -9.914 33.219 -0.838 1 85.31 77 ILE A N 1
ATOM 607 C CA . ILE A 1 77 ? -8.859 33.906 -1.565 1 85.31 77 ILE A CA 1
ATOM 608 C C . ILE A 1 77 ? -9.164 33.906 -3.061 1 85.31 77 ILE A C 1
ATOM 610 O O . ILE A 1 77 ? -8.883 32.906 -3.75 1 85.31 77 ILE A O 1
ATOM 614 N N . GLY A 1 78 ? -9.633 35.062 -3.541 1 83.88 78 GLY A N 1
ATOM 615 C CA . GLY A 1 78 ? -10.18 35 -4.887 1 83.88 78 GLY A CA 1
ATOM 616 C C . GLY A 1 78 ? -11.305 34 -5.047 1 83.88 78 GLY A C 1
ATOM 617 O O . GLY A 1 78 ? -12.305 34.062 -4.332 1 83.88 78 GLY A O 1
ATOM 618 N N . ARG A 1 79 ? -11.078 33.094 -5.887 1 84.88 79 ARG A N 1
ATOM 619 C CA . ARG A 1 79 ? -12.109 32.062 -6.137 1 84.88 79 ARG A CA 1
ATOM 620 C C . ARG A 1 79 ? -11.859 30.812 -5.309 1 84.88 79 ARG A C 1
ATOM 622 O O . ARG A 1 79 ? -12.68 29.906 -5.309 1 84.88 79 ARG A O 1
ATOM 629 N N . ILE A 1 80 ? -10.797 30.844 -4.555 1 89 80 ILE A N 1
ATOM 630 C CA . ILE A 1 80 ? -10.406 29.672 -3.785 1 89 80 ILE A CA 1
ATOM 631 C C . ILE A 1 80 ? -11.039 29.719 -2.398 1 89 80 ILE A C 1
ATOM 633 O O . ILE A 1 80 ? -10.961 30.75 -1.713 1 89 80 ILE A O 1
ATOM 637 N N . ILE A 1 81 ? -11.656 28.703 -2.055 1 90.06 81 ILE A N 1
ATOM 638 C CA . ILE A 1 81 ? -12.25 28.578 -0.728 1 90.06 81 ILE A CA 1
ATOM 639 C C . ILE A 1 81 ? -11.352 27.719 0.159 1 90.06 81 ILE A C 1
ATOM 641 O O . ILE A 1 81 ? -10.977 26.609 -0.224 1 90.06 81 ILE A O 1
ATOM 645 N N . ILE A 1 82 ? -11.008 28.234 1.275 1 91.69 82 ILE A N 1
ATOM 646 C CA . ILE A 1 82 ? -10.266 27.484 2.291 1 91.69 82 ILE A CA 1
ATOM 647 C C . ILE A 1 82 ? -11.211 27.047 3.398 1 91.69 82 ILE A C 1
ATOM 649 O O . ILE A 1 82 ? -12.016 27.828 3.898 1 91.69 82 ILE A O 1
ATOM 653 N N . ASP A 1 83 ? -11.141 25.797 3.777 1 94.88 83 ASP A N 1
ATOM 654 C CA . ASP A 1 83 ? -12.094 25.219 4.711 1 94.88 83 ASP A CA 1
ATOM 655 C C . ASP A 1 83 ? -11.383 24.5 5.855 1 94.88 83 ASP A C 1
ATOM 657 O O . ASP A 1 83 ? -11.766 23.391 6.23 1 94.88 83 ASP A O 1
ATOM 661 N N . ILE A 1 84 ? -10.352 25.141 6.375 1 96.56 84 ILE A N 1
ATOM 662 C CA . ILE A 1 84 ? -9.508 24.484 7.375 1 96.56 84 ILE A CA 1
ATOM 663 C C . ILE A 1 84 ? -9.539 25.281 8.68 1 96.56 84 ILE A C 1
ATOM 665 O O . ILE A 1 84 ? -9.617 26.516 8.656 1 96.56 84 ILE A O 1
ATOM 669 N N . SER A 1 85 ? -9.531 24.625 9.773 1 96.88 85 SER A N 1
ATOM 670 C CA . SER A 1 85 ? -9.336 25.234 11.078 1 96.88 85 SER A CA 1
ATOM 671 C C . SER A 1 85 ? -8.414 24.391 11.953 1 96.88 85 SER A C 1
ATOM 673 O O . SER A 1 85 ? -8.094 23.25 11.609 1 96.88 85 SER A O 1
ATOM 675 N N . LEU A 1 86 ? -7.961 25 13.094 1 98 86 LEU A N 1
ATOM 676 C CA . LEU A 1 86 ? -7.027 24.312 13.984 1 98 86 LEU A CA 1
ATOM 677 C C . LEU A 1 86 ? -7.418 24.516 15.445 1 98 86 LEU A C 1
ATOM 679 O O . LEU A 1 86 ? -7.824 25.609 15.828 1 98 86 LEU A O 1
ATOM 683 N N . ILE A 1 87 ? -7.328 23.453 16.156 1 98.56 87 ILE A N 1
ATOM 684 C CA . ILE A 1 87 ? -7.395 23.484 17.625 1 98.56 87 ILE A CA 1
ATOM 685 C C . ILE A 1 87 ? -6.055 23.047 18.203 1 98.56 87 ILE A C 1
ATOM 687 O O . ILE A 1 87 ? -5.445 22.094 17.734 1 98.56 87 ILE A O 1
ATOM 691 N N . TYR A 1 88 ? -5.523 23.812 19.203 1 98.81 88 TYR A N 1
ATOM 692 C CA . TYR A 1 88 ? -4.207 23.438 19.719 1 98.81 88 TYR A CA 1
ATOM 693 C C . TYR A 1 88 ? -4.098 23.719 21.203 1 98.81 88 TYR A C 1
ATOM 695 O O . TYR A 1 88 ? -4.805 24.578 21.734 1 98.81 88 TYR A O 1
ATOM 703 N N . GLN A 1 89 ? -3.213 23.047 21.859 1 98.56 89 GLN A N 1
ATOM 704 C CA . GLN A 1 89 ? -2.949 23.234 23.281 1 98.56 89 GLN A CA 1
ATOM 705 C C . GLN A 1 89 ? -2.086 24.469 23.531 1 98.56 89 GLN A C 1
ATOM 707 O O . GLN A 1 89 ? -0.876 24.453 23.297 1 98.56 89 GLN A O 1
ATOM 712 N N . MET A 1 90 ? -2.609 25.453 24.203 1 98.06 90 MET A N 1
ATOM 713 C CA . MET A 1 90 ? -1.961 26.75 24.344 1 98.06 90 MET A CA 1
ATOM 714 C C . MET A 1 90 ? -0.815 26.688 25.344 1 98.06 90 MET A C 1
ATOM 716 O O . MET A 1 90 ? 0.086 27.531 25.328 1 98.06 90 MET A O 1
ATOM 720 N N . ASN A 1 91 ? -0.842 25.734 26.219 1 97.38 91 ASN A N 1
ATOM 721 C CA . ASN A 1 91 ? 0.227 25.609 27.203 1 97.38 91 ASN A CA 1
ATOM 722 C C . ASN A 1 91 ? 1.457 24.938 26.609 1 97.38 91 ASN A C 1
ATOM 724 O O . ASN A 1 91 ? 2.543 24.984 27.188 1 97.38 91 ASN A O 1
ATOM 728 N N . LYS A 1 92 ? 1.282 24.328 25.422 1 97.75 92 LYS A N 1
ATOM 729 C CA . LYS A 1 92 ? 2.4 23.625 24.797 1 97.75 92 LYS A CA 1
ATOM 730 C C . LYS A 1 92 ? 2.873 24.344 23.547 1 97.75 92 LYS A C 1
ATOM 732 O O . LYS A 1 92 ? 4.035 24.219 23.156 1 97.75 92 LYS A O 1
ATOM 737 N N . LEU A 1 93 ? 1.937 25.078 22.938 1 98.38 93 LEU A N 1
ATOM 738 C CA . LEU A 1 93 ? 2.234 25.641 21.609 1 98.38 93 LEU A CA 1
ATOM 739 C C . LEU A 1 93 ? 1.869 27.125 21.562 1 98.38 93 LEU A C 1
ATOM 741 O O . LEU A 1 93 ? 0.844 27.531 22.109 1 98.38 93 LEU A O 1
ATOM 745 N N . GLU A 1 94 ? 2.717 27.828 20.875 1 98.38 94 GLU A N 1
ATOM 746 C CA . GLU A 1 94 ? 2.457 29.219 20.531 1 98.38 94 GLU A CA 1
ATOM 747 C C . GLU A 1 94 ? 2.273 29.391 19.031 1 98.38 94 GLU A C 1
ATOM 749 O O . GLU A 1 94 ? 3.139 29 18.25 1 98.38 94 GLU A O 1
ATOM 754 N N . PHE A 1 95 ? 1.148 29.906 18.672 1 98.44 95 PHE A N 1
ATOM 755 C CA . PHE A 1 95 ? 0.906 30.219 17.266 1 98.44 95 PHE A CA 1
ATOM 756 C C . PHE A 1 95 ? 1.76 31.391 16.812 1 98.44 95 PHE A C 1
ATOM 758 O O . PHE A 1 95 ? 1.752 32.438 17.438 1 98.44 95 PHE A O 1
ATOM 765 N N . ILE A 1 96 ? 2.465 31.266 15.672 1 98.5 96 ILE A N 1
ATOM 766 C CA . ILE A 1 96 ? 3.357 32.312 15.188 1 98.5 96 ILE A CA 1
ATOM 767 C C . ILE A 1 96 ? 2.746 32.969 13.953 1 98.5 96 ILE A C 1
ATOM 769 O O . ILE A 1 96 ? 2.602 34.188 13.906 1 98.5 96 ILE A O 1
ATOM 773 N N . SER A 1 97 ? 2.424 32.156 12.961 1 98.25 97 SER A N 1
ATOM 774 C CA . SER A 1 97 ? 1.896 32.719 11.727 1 98.25 97 SER A CA 1
ATOM 775 C C . SER A 1 97 ? 1.198 31.656 10.883 1 98.25 97 SER A C 1
ATOM 777 O O . SER A 1 97 ? 1.307 30.453 11.156 1 98.25 97 SER A O 1
ATOM 779 N N . SER A 1 98 ? 0.418 32.125 9.922 1 97.69 98 SER A N 1
ATOM 780 C CA . SER A 1 98 ? -0.148 31.266 8.875 1 97.69 98 SER A CA 1
ATOM 781 C C . SER A 1 98 ? -0.084 31.953 7.516 1 97.69 98 SER A C 1
ATOM 783 O O . SER A 1 98 ? -0.061 33.188 7.43 1 97.69 98 SER A O 1
ATOM 785 N N . LYS A 1 99 ? 0.035 31.172 6.523 1 96.5 99 LYS A N 1
ATOM 786 C CA . LYS A 1 99 ? 0.084 31.672 5.152 1 96.5 99 LYS A CA 1
ATOM 787 C C . LYS A 1 99 ? -0.691 30.75 4.207 1 96.5 99 LYS A C 1
ATOM 789 O O . LYS A 1 99 ? -0.503 29.531 4.223 1 96.5 99 LYS A O 1
ATOM 794 N N . PHE A 1 100 ? -1.538 31.344 3.406 1 95.88 100 PHE A N 1
ATOM 795 C CA . PHE A 1 100 ? -2.258 30.578 2.396 1 95.88 100 PHE A CA 1
ATOM 796 C C . PHE A 1 100 ? -1.355 30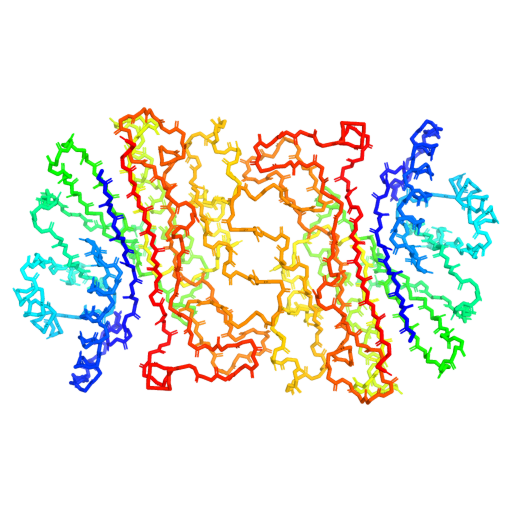.266 1.209 1 95.88 100 PHE A C 1
ATOM 798 O O . PHE A 1 100 ? -0.599 31.125 0.754 1 95.88 100 PHE A O 1
ATOM 805 N N . LEU A 1 101 ? -1.431 29.031 0.778 1 96.12 101 LEU A N 1
ATOM 806 C CA . LEU A 1 101 ? -0.625 28.578 -0.349 1 96.12 101 LEU A CA 1
ATOM 807 C C . LEU A 1 101 ? -1.503 28.281 -1.559 1 96.12 101 LEU A C 1
ATOM 809 O O . LEU A 1 101 ? -2.416 27.453 -1.479 1 96.12 101 LEU A O 1
ATOM 813 N N . THR A 1 102 ? -1.237 28.938 -2.654 1 93.62 102 THR A N 1
ATOM 814 C CA . THR A 1 102 ? -1.917 28.719 -3.926 1 93.62 102 THR A CA 1
ATOM 815 C C . THR A 1 102 ? -0.912 28.641 -5.07 1 93.62 102 THR A C 1
ATOM 817 O O . THR A 1 102 ? 0.244 29.047 -4.918 1 93.62 102 THR A O 1
ATOM 820 N N . LYS A 1 103 ? -1.327 28.078 -6.098 1 92.12 103 LYS A N 1
ATOM 821 C CA . LYS A 1 103 ? -0.489 28 -7.289 1 92.12 103 LYS A CA 1
ATOM 822 C C . LYS A 1 103 ? -1.231 28.531 -8.516 1 92.12 103 LYS A C 1
ATOM 824 O O . LYS A 1 103 ? -2.299 28.031 -8.867 1 92.12 103 LYS A O 1
ATOM 829 N N . LEU A 1 104 ? -0.676 29.516 -9.094 1 89.25 104 LEU A N 1
ATOM 830 C CA . LEU A 1 104 ? -1.218 30.078 -10.328 1 89.25 104 LEU A CA 1
ATOM 831 C C . LEU A 1 104 ? -0.732 29.297 -11.539 1 89.25 104 LEU A C 1
ATOM 833 O O . LEU A 1 104 ? 0.467 29.047 -11.688 1 89.25 104 LEU A O 1
ATOM 837 N N . GLN A 1 105 ? -1.658 28.906 -12.32 1 88.81 105 GLN A N 1
ATOM 838 C CA . GLN A 1 105 ? -1.324 28.203 -13.555 1 88.81 105 GLN A CA 1
ATOM 839 C C . GLN A 1 105 ? -1.239 29.172 -14.734 1 88.81 105 GLN A C 1
ATOM 841 O O . GLN A 1 105 ? -1.745 30.281 -14.664 1 88.81 105 GLN A O 1
ATOM 846 N N . PRO A 1 106 ? -0.586 28.734 -15.812 1 88.38 106 PRO A N 1
ATOM 847 C CA . PRO A 1 106 ? -0.415 29.625 -16.953 1 88.38 106 PRO A CA 1
ATOM 848 C C . PRO A 1 106 ? -1.743 30.047 -17.594 1 88.38 106 PRO A C 1
ATOM 850 O O . PRO A 1 106 ? -1.817 31.094 -18.25 1 88.38 106 PRO A O 1
ATOM 853 N N . ASP A 1 107 ? -2.746 29.266 -17.422 1 87.88 107 ASP A N 1
ATOM 854 C CA . ASP A 1 107 ? -4.055 29.609 -17.969 1 87.88 107 ASP A CA 1
ATOM 855 C C . ASP A 1 107 ? -4.84 30.484 -17 1 87.88 107 ASP A C 1
ATOM 857 O O . ASP A 1 107 ? -6.059 30.641 -17.141 1 87.88 107 ASP A O 1
ATOM 861 N N . ASN A 1 108 ? -4.238 30.969 -15.953 1 85.44 108 ASN A N 1
ATOM 862 C CA . ASN A 1 108 ? -4.758 31.891 -14.953 1 85.44 108 ASN A CA 1
ATOM 863 C C . ASN A 1 108 ? -5.672 31.188 -13.961 1 85.44 108 ASN A C 1
ATOM 865 O O . ASN A 1 108 ? -6.426 31.844 -13.234 1 85.44 108 ASN A O 1
ATOM 869 N N . ARG A 1 109 ? -5.594 29.969 -14.008 1 87.12 109 ARG A N 1
ATOM 870 C CA . ARG A 1 109 ? -6.34 29.234 -12.992 1 87.12 109 ARG A CA 1
ATOM 871 C C . ARG A 1 109 ? -5.523 29.078 -11.711 1 87.12 109 ARG A C 1
ATOM 873 O O . ARG A 1 109 ? -4.324 28.781 -11.766 1 87.12 109 ARG A O 1
ATOM 880 N N . MET A 1 110 ? -6.211 29.297 -10.594 1 90.25 110 MET A N 1
ATOM 881 C CA . MET A 1 110 ? -5.566 29.141 -9.297 1 90.25 110 MET A CA 1
ATOM 882 C C . MET A 1 110 ? -5.914 27.781 -8.688 1 90.25 110 MET A C 1
ATOM 884 O O . MET A 1 110 ? -7.066 27.344 -8.727 1 90.25 110 MET A O 1
ATOM 888 N N . VAL A 1 111 ? -4.871 27.156 -8.141 1 91.94 111 VAL A N 1
ATOM 889 C CA . VAL A 1 111 ? -5.074 25.859 -7.5 1 91.94 111 VAL A CA 1
ATOM 890 C C . VAL A 1 111 ? -4.816 25.984 -6 1 91.94 111 VAL A C 1
ATOM 892 O O . VAL A 1 111 ? -3.824 26.578 -5.582 1 91.94 111 VAL A O 1
ATOM 895 N N . ARG A 1 112 ? -5.75 25.469 -5.234 1 93.81 112 ARG A N 1
ATOM 896 C CA . ARG A 1 112 ? -5.605 25.438 -3.783 1 93.81 112 ARG A CA 1
ATOM 897 C C . ARG A 1 112 ? -4.547 24.422 -3.359 1 93.81 112 ARG A C 1
ATOM 899 O O . ARG A 1 112 ? -4.707 23.219 -3.574 1 93.81 112 ARG A O 1
ATOM 906 N N . VAL A 1 113 ? -3.463 24.938 -2.752 1 96.69 113 VAL A N 1
ATOM 907 C CA . VAL A 1 113 ? -2.389 24.078 -2.275 1 96.69 113 VAL A CA 1
ATOM 908 C C . VAL A 1 113 ? -2.605 23.75 -0.8 1 96.69 113 VAL A C 1
ATOM 910 O O . VAL A 1 113 ? -2.549 22.578 -0.403 1 96.69 113 VAL A O 1
ATOM 913 N N . GLY A 1 114 ? -2.818 24.734 -0.009 1 97 114 GLY A N 1
ATOM 914 C CA . GLY A 1 114 ? -3.059 24.531 1.412 1 97 114 GLY A CA 1
ATOM 915 C C . GLY A 1 114 ? -2.732 25.766 2.244 1 97 114 GLY A C 1
ATOM 916 O O . GLY A 1 114 ? -2.84 26.891 1.764 1 97 114 GLY A O 1
ATOM 917 N N . VAL A 1 115 ? -2.518 25.531 3.529 1 97.88 115 VAL A N 1
ATOM 918 C CA . VAL A 1 115 ? -2.146 26.578 4.473 1 97.88 115 VAL A CA 1
ATOM 919 C C . VAL A 1 115 ? -0.908 26.156 5.258 1 97.88 115 VAL A C 1
ATOM 921 O O . VAL A 1 115 ? -0.838 25.016 5.754 1 97.88 115 VAL A O 1
ATOM 924 N N . ALA A 1 116 ? 0.064 27.016 5.281 1 98.56 116 ALA A N 1
ATOM 925 C CA . ALA A 1 116 ? 1.207 26.812 6.172 1 98.56 116 ALA A CA 1
ATOM 926 C C . ALA A 1 116 ? 0.971 27.484 7.523 1 98.56 116 ALA A C 1
ATOM 928 O O . ALA A 1 116 ? 0.597 28.656 7.59 1 98.56 116 ALA A O 1
ATOM 929 N N . VAL A 1 117 ? 1.103 26.734 8.547 1 98.75 117 VAL A N 1
ATOM 930 C CA . VAL A 1 117 ? 0.949 27.266 9.898 1 98.75 117 VAL A CA 1
ATOM 931 C C . VAL A 1 117 ? 2.227 27.016 10.703 1 98.75 117 VAL A C 1
ATOM 933 O O . VAL A 1 117 ? 2.74 25.906 10.734 1 98.75 117 VAL A O 1
ATOM 936 N N . VAL A 1 118 ? 2.709 28.047 11.375 1 98.75 118 VAL A N 1
ATOM 937 C CA . VAL A 1 118 ? 3.949 27.938 12.133 1 98.75 118 VAL A CA 1
ATOM 938 C C . VAL A 1 118 ? 3.65 28.031 13.625 1 98.75 118 VAL A C 1
ATOM 940 O O . VAL A 1 118 ? 3 28.969 14.078 1 98.75 118 VAL A O 1
ATOM 943 N N . PHE A 1 119 ? 4.078 27.016 14.344 1 98.62 119 PHE A N 1
ATOM 944 C CA . PHE A 1 119 ? 3.996 27 15.797 1 98.62 119 PHE A CA 1
ATOM 945 C C . PHE A 1 119 ? 5.391 27 16.422 1 98.62 119 PHE A C 1
ATOM 947 O O . PHE A 1 119 ? 6.352 26.547 15.797 1 98.62 119 PHE A O 1
ATOM 954 N N . LYS A 1 120 ? 5.438 27.547 17.578 1 98.12 120 LYS A N 1
ATOM 955 C CA . LYS A 1 120 ? 6.582 27.344 18.453 1 98.12 120 LYS A CA 1
ATOM 956 C C . LYS A 1 120 ? 6.207 26.484 19.656 1 98.12 120 LYS A C 1
ATOM 958 O O . LYS A 1 120 ? 5.277 26.812 20.391 1 98.12 120 LYS A O 1
ATOM 963 N N . GLU A 1 121 ? 6.812 25.359 19.766 1 97.12 121 GLU A N 1
ATOM 964 C CA . GLU A 1 121 ? 6.66 24.562 20.984 1 97.12 121 GLU A CA 1
ATOM 965 C C . GLU A 1 121 ? 7.348 25.234 22.172 1 97.12 121 GLU A C 1
ATOM 967 O O . GLU A 1 121 ? 8.508 25.641 22.078 1 97.12 121 GLU A O 1
ATOM 972 N N . ILE A 1 122 ? 6.75 25.375 23.25 1 96 122 ILE A N 1
ATOM 973 C CA . ILE A 1 122 ? 7.109 26.312 24.297 1 96 122 ILE A CA 1
ATOM 974 C C . ILE A 1 122 ? 8.266 25.75 25.125 1 96 122 ILE A C 1
ATOM 976 O O . ILE A 1 122 ? 9.211 26.469 25.438 1 96 122 ILE A O 1
ATOM 980 N N . GLU A 1 123 ? 8.234 24.5 25.469 1 93.75 123 GLU A N 1
ATOM 981 C CA . GLU A 1 123 ? 9.18 23.922 26.406 1 93.75 123 GLU A CA 1
ATOM 982 C C . GLU A 1 123 ? 10.602 23.938 25.844 1 93.75 123 GLU A C 1
ATOM 984 O O . GLU A 1 123 ? 11.539 24.359 26.531 1 93.75 123 GLU A O 1
ATOM 989 N N . HIS A 1 124 ? 10.711 23.562 24.672 1 92.88 124 HIS A N 1
ATOM 990 C CA . HIS A 1 124 ? 12.047 23.438 24.094 1 92.88 124 HIS A CA 1
ATOM 991 C C . HIS A 1 124 ? 12.312 24.531 23.062 1 92.88 124 HIS A C 1
ATOM 993 O O . HIS A 1 124 ? 13.398 24.594 22.484 1 92.88 124 HIS A O 1
ATOM 999 N N . GLN A 1 125 ? 11.289 25.328 22.797 1 94.56 125 GLN A N 1
ATOM 1000 C CA . GLN A 1 125 ? 11.398 26.469 21.906 1 94.56 125 GLN A CA 1
ATOM 1001 C C . GLN A 1 125 ? 11.688 26.031 20.469 1 94.56 125 GLN A C 1
ATOM 1003 O O . GLN A 1 125 ? 12.531 26.625 19.797 1 94.56 125 GLN A O 1
ATOM 1008 N N . LYS A 1 126 ? 11.039 24.969 20.078 1 94.56 126 LYS A N 1
ATOM 1009 C CA . LYS A 1 126 ? 11.234 24.422 18.734 1 94.56 126 LYS A CA 1
ATOM 1010 C C . LYS A 1 126 ? 10.125 24.875 17.797 1 94.56 126 LYS A C 1
ATOM 1012 O O . LYS A 1 126 ? 8.953 24.922 18.172 1 94.56 126 LYS A O 1
ATOM 1017 N N . ILE A 1 127 ? 10.555 25.234 16.594 1 97 127 ILE A N 1
ATOM 1018 C CA . ILE A 1 127 ? 9.609 25.656 15.57 1 97 127 ILE A CA 1
ATOM 1019 C C . ILE A 1 127 ? 9.109 24.453 14.789 1 97 127 ILE A C 1
ATOM 1021 O O . ILE A 1 127 ? 9.898 23.594 14.391 1 97 127 ILE A O 1
ATOM 1025 N N . ILE A 1 128 ? 7.836 24.375 14.586 1 97.88 128 ILE A N 1
ATOM 1026 C CA . ILE A 1 128 ? 7.211 23.344 13.766 1 97.88 128 ILE A CA 1
ATOM 1027 C C . ILE A 1 128 ? 6.277 24 12.75 1 97.88 128 ILE A C 1
ATOM 1029 O O . ILE A 1 128 ? 5.449 24.828 13.102 1 97.88 128 ILE A O 1
ATOM 1033 N N . THR A 1 129 ? 6.457 23.656 11.547 1 98.75 129 THR A N 1
ATOM 1034 C CA . THR A 1 129 ? 5.562 24.125 10.5 1 98.75 129 THR A CA 1
ATOM 1035 C C . THR A 1 129 ? 4.594 23.016 10.078 1 98.75 129 THR A C 1
ATOM 1037 O O . THR A 1 129 ? 5.004 21.875 9.852 1 98.75 129 THR A O 1
ATOM 1040 N N . LEU A 1 130 ? 3.342 23.312 10.031 1 98.88 130 LEU A N 1
ATOM 1041 C CA . LEU A 1 130 ? 2.318 22.422 9.5 1 98.88 130 LEU A CA 1
ATOM 1042 C C . LEU A 1 130 ? 1.854 22.891 8.125 1 98.88 130 LEU A C 1
ATOM 1044 O O . LEU A 1 130 ? 1.529 24.062 7.938 1 98.88 130 LEU A O 1
ATOM 1048 N N . PHE A 1 131 ? 1.916 22.047 7.168 1 98.88 131 PHE A N 1
ATOM 1049 C CA . PHE A 1 131 ? 1.243 22.266 5.895 1 98.88 131 PHE A CA 1
ATOM 1050 C C . PHE A 1 131 ? -0.09 21.531 5.852 1 98.88 131 PHE A C 1
ATOM 1052 O O . PHE A 1 131 ? -0.125 20.297 5.809 1 98.88 131 PHE A O 1
ATOM 1059 N N . LEU A 1 132 ? -1.171 22.266 5.887 1 98.81 132 LEU A N 1
ATOM 1060 C CA . LEU A 1 132 ? -2.52 21.703 5.918 1 98.81 132 LEU A CA 1
ATOM 1061 C C . LEU A 1 132 ? -3.164 21.766 4.535 1 98.81 132 LEU A C 1
ATOM 1063 O O . LEU A 1 132 ? -3.279 22.844 3.951 1 98.81 132 LEU A O 1
ATOM 1067 N N . SER A 1 133 ? -3.588 20.578 4.02 1 98.44 133 SER A N 1
ATOM 1068 C CA . SER A 1 133 ? -4.051 20.547 2.637 1 98.44 133 SER A CA 1
ATOM 1069 C C . SER A 1 133 ? -5.41 19.875 2.521 1 98.44 133 SER A C 1
ATOM 1071 O O . SER A 1 133 ? -5.66 18.859 3.18 1 98.44 133 SER A O 1
ATOM 1073 N N . HIS A 1 134 ? -6.289 20.422 1.792 1 97.81 134 HIS A N 1
ATOM 1074 C CA . HIS A 1 134 ? -7.512 19.797 1.289 1 97.81 134 HIS A CA 1
ATOM 1075 C C . HIS A 1 134 ? -7.629 19.969 -0.223 1 97.81 134 HIS A C 1
ATOM 1077 O O . HIS A 1 134 ? -8.203 20.938 -0.703 1 97.81 134 HIS A O 1
ATOM 1083 N N . TRP A 1 135 ? -7.121 18.938 -0.961 1 97.38 135 TRP A N 1
ATOM 1084 C CA . TRP A 1 135 ? -7.016 19.047 -2.414 1 97.38 135 TRP A CA 1
ATOM 1085 C C . TRP A 1 135 ? -8.336 18.688 -3.08 1 97.38 135 TRP A C 1
ATOM 1087 O O . TRP A 1 135 ? -9.227 18.109 -2.443 1 97.38 135 TRP A O 1
ATOM 1097 N N . PRO A 1 136 ? -8.492 19.062 -4.344 1 93.88 136 PRO A N 1
ATOM 1098 C CA . PRO A 1 136 ? -9.758 18.812 -5.031 1 93.88 136 PRO A CA 1
ATOM 1099 C C . PRO A 1 136 ? -10.109 17.328 -5.094 1 93.88 136 PRO A C 1
ATOM 1101 O O . PRO A 1 136 ? -9.227 16.484 -5.301 1 93.88 136 PRO A O 1
ATOM 1104 N N . SER A 1 137 ? -11.344 17.062 -4.992 1 92 137 SER A N 1
ATOM 1105 C CA . SER A 1 137 ? -11.828 15.688 -4.984 1 92 137 SER A CA 1
ATOM 1106 C C . SER A 1 137 ? -11.703 15.047 -6.363 1 92 137 SER A C 1
ATOM 1108 O O . SER A 1 137 ? -11.531 15.742 -7.363 1 92 137 SER A O 1
ATOM 1110 N N . ILE A 1 138 ? -11.773 13.766 -6.398 1 87.69 138 ILE A N 1
ATOM 1111 C CA . ILE A 1 138 ? -11.672 13.008 -7.637 1 87.69 138 ILE A CA 1
ATOM 1112 C C . ILE A 1 138 ? -12.812 13.398 -8.578 1 87.69 138 ILE A C 1
ATOM 1114 O O . ILE A 1 138 ? -12.617 13.484 -9.789 1 87.69 138 ILE A O 1
ATOM 1118 N N . LEU A 1 139 ? -13.961 13.672 -8.062 1 80.81 139 LEU A N 1
ATOM 1119 C CA . LEU A 1 139 ? -15.141 14.016 -8.852 1 80.81 139 LEU A CA 1
ATOM 1120 C C . LEU A 1 139 ? -14.992 15.398 -9.477 1 80.81 139 LEU A C 1
ATOM 1122 O O . LEU A 1 139 ? -15.453 15.633 -10.594 1 80.81 139 LEU A O 1
ATOM 1126 N N . SER A 1 140 ? -14.289 16.234 -8.75 1 79.81 140 SER A N 1
ATOM 1127 C CA . SER A 1 140 ? -14.297 17.641 -9.148 1 79.81 140 SER A CA 1
ATOM 1128 C C . SER A 1 140 ? -13.07 17.984 -9.984 1 79.81 140 SER A C 1
ATOM 1130 O O . SER A 1 140 ? -13.016 19.047 -10.602 1 79.81 140 SER A O 1
ATOM 1132 N N . ALA A 1 141 ? -12.094 17.016 -9.969 1 82.62 141 ALA A N 1
ATOM 1133 C CA . ALA A 1 141 ? -10.859 17.359 -10.656 1 82.62 141 ALA A CA 1
ATOM 1134 C C . ALA A 1 141 ? -10.133 16.125 -11.164 1 82.62 141 ALA A C 1
ATOM 1136 O O . ALA A 1 141 ? -10.367 15.016 -10.672 1 82.62 141 ALA A O 1
ATOM 1137 N N . ASN A 1 142 ? -9.32 16.375 -12.125 1 87.5 142 ASN A N 1
ATOM 1138 C CA . ASN A 1 142 ? -8.469 15.297 -12.625 1 87.5 142 ASN A CA 1
ATOM 1139 C C . ASN A 1 142 ? -7.172 15.195 -11.828 1 87.5 142 ASN A C 1
ATOM 1141 O O . ASN A 1 142 ? -6.895 16.031 -10.977 1 87.5 142 ASN A O 1
ATOM 1145 N N . ASP A 1 143 ? -6.426 14.188 -12.094 1 92.38 143 ASP A N 1
ATOM 1146 C CA . ASP A 1 143 ? -5.172 13.922 -11.391 1 92.38 143 ASP A CA 1
ATOM 1147 C C . ASP A 1 143 ? -4.176 15.062 -11.609 1 92.38 143 ASP A C 1
ATOM 1149 O O . ASP A 1 143 ? -3.387 15.383 -10.719 1 92.38 143 ASP A O 1
ATOM 1153 N N . THR A 1 144 ? -4.285 15.656 -12.711 1 93.19 144 THR A N 1
ATOM 1154 C CA . THR A 1 144 ? -3.342 16.719 -13.047 1 93.19 144 THR A CA 1
ATOM 1155 C C . THR A 1 144 ? -3.479 17.891 -12.078 1 93.19 144 THR A C 1
ATOM 1157 O O . THR A 1 144 ? -2.484 18.531 -11.719 1 93.19 144 THR A O 1
ATOM 1160 N N . THR A 1 145 ? -4.684 18.188 -11.68 1 94.19 145 THR A N 1
ATOM 1161 C CA . THR A 1 145 ? -4.902 19.281 -10.734 1 94.19 145 THR A CA 1
ATOM 1162 C C . THR A 1 145 ? -4.23 18.984 -9.398 1 94.19 145 THR A C 1
ATOM 1164 O O . THR A 1 145 ? -3.611 19.859 -8.797 1 94.19 145 THR A O 1
ATOM 1167 N N . ARG A 1 146 ? -4.375 17.797 -8.953 1 96.75 146 ARG A N 1
ATOM 1168 C CA . ARG A 1 146 ? -3.742 17.406 -7.695 1 96.75 146 ARG A CA 1
ATOM 1169 C C . ARG A 1 146 ? -2.225 17.359 -7.836 1 96.75 146 ARG A C 1
ATOM 1171 O O . ARG A 1 146 ? -1.497 17.641 -6.883 1 96.75 146 ARG A O 1
ATOM 1178 N N . GLU A 1 147 ? -1.762 17.062 -9.047 1 97.81 147 GLU A N 1
ATOM 1179 C CA . GLU A 1 147 ? -0.326 17.109 -9.312 1 97.81 147 GLU A CA 1
ATOM 1180 C C . GLU A 1 147 ? 0.201 18.531 -9.234 1 97.81 147 GLU A C 1
ATOM 1182 O O . GLU A 1 147 ? 1.303 18.766 -8.734 1 97.81 147 GLU A O 1
ATOM 1187 N N . VAL A 1 148 ? -0.589 19.453 -9.703 1 97.06 148 VAL A N 1
ATOM 1188 C CA . VAL A 1 148 ? -0.222 20.859 -9.617 1 97.06 148 VAL A CA 1
ATOM 1189 C C . VAL A 1 148 ? -0.185 21.297 -8.148 1 97.06 148 VAL A C 1
ATOM 1191 O O . VAL A 1 148 ? 0.732 22 -7.727 1 97.06 148 VAL A O 1
ATOM 1194 N N . ALA A 1 149 ? -1.148 20.891 -7.363 1 97.69 149 ALA A N 1
ATOM 1195 C CA . ALA A 1 149 ? -1.161 21.188 -5.934 1 97.69 149 ALA A CA 1
ATOM 1196 C C . ALA A 1 149 ? 0.076 20.625 -5.246 1 97.69 149 ALA A C 1
ATOM 1198 O O . ALA A 1 149 ? 0.696 21.297 -4.418 1 97.69 149 ALA A O 1
ATOM 1199 N N . ALA A 1 150 ? 0.429 19.406 -5.633 1 98.69 150 ALA A N 1
ATOM 1200 C CA . ALA A 1 150 ? 1.614 18.75 -5.074 1 98.69 150 ALA A CA 1
ATOM 1201 C C . ALA A 1 150 ? 2.877 19.547 -5.406 1 98.69 150 ALA A C 1
ATOM 1203 O O . ALA A 1 150 ? 3.75 19.719 -4.555 1 98.69 150 ALA A O 1
ATOM 1204 N N . ALA A 1 151 ? 2.938 20 -6.617 1 98.19 151 ALA A N 1
ATOM 1205 C CA . ALA A 1 151 ? 4.086 20.797 -7.039 1 98.19 151 ALA A CA 1
ATOM 1206 C C . ALA A 1 151 ? 4.176 22.094 -6.242 1 98.19 151 ALA A C 1
ATOM 1208 O O . ALA A 1 151 ? 5.27 22.531 -5.875 1 98.19 151 ALA A O 1
ATOM 1209 N N . GLY A 1 152 ? 3.027 22.703 -6.062 1 98.06 152 GLY A N 1
ATOM 1210 C CA . GLY A 1 152 ? 2.998 23.906 -5.238 1 98.06 152 GLY A CA 1
ATOM 1211 C C . GLY A 1 152 ? 3.463 23.656 -3.814 1 98.06 152 GLY A C 1
ATOM 1212 O O . GLY A 1 152 ? 4.234 24.453 -3.264 1 98.06 152 GLY A O 1
ATOM 1213 N N . LEU A 1 153 ? 2.953 22.609 -3.232 1 98.69 153 LEU A N 1
ATOM 1214 C CA . LEU A 1 153 ? 3.365 22.266 -1.878 1 98.69 153 LEU A CA 1
ATOM 1215 C C . LEU A 1 153 ? 4.863 22 -1.819 1 98.69 153 LEU A C 1
ATOM 1217 O O . LEU A 1 153 ? 5.551 22.469 -0.91 1 98.69 153 LEU A O 1
ATOM 1221 N N . ARG A 1 154 ? 5.375 21.25 -2.779 1 98.75 154 ARG A N 1
ATOM 1222 C CA . ARG A 1 154 ? 6.801 20.938 -2.834 1 98.75 154 ARG A CA 1
ATOM 1223 C C . ARG A 1 154 ? 7.637 22.203 -2.945 1 98.75 154 ARG A C 1
ATOM 1225 O O . ARG A 1 154 ? 8.703 22.297 -2.338 1 98.75 154 ARG A O 1
ATOM 1232 N N . SER A 1 155 ? 7.164 23.156 -3.732 1 98.19 155 SER A N 1
ATOM 1233 C CA . SER A 1 155 ? 7.863 24.438 -3.852 1 98.19 155 SER A CA 1
ATOM 1234 C C . SER A 1 155 ? 7.988 25.125 -2.498 1 98.19 155 SER A C 1
ATOM 1236 O O . SER A 1 155 ? 9.047 25.656 -2.162 1 98.19 155 SER A O 1
ATOM 1238 N N . SER A 1 156 ? 6.941 25.125 -1.769 1 98.25 156 SER A N 1
ATOM 1239 C CA . SER A 1 156 ? 6.969 25.719 -0.437 1 98.25 156 SER A CA 1
ATOM 1240 C C . SER A 1 156 ? 7.93 24.984 0.484 1 98.25 156 SER A C 1
ATOM 1242 O O . SER A 1 156 ? 8.648 25.594 1.272 1 98.25 156 SER A O 1
ATOM 1244 N N . ILE A 1 157 ? 7.941 23.703 0.404 1 98.62 157 ILE A N 1
ATOM 1245 C CA . ILE A 1 157 ? 8.812 22.859 1.211 1 98.62 157 ILE A CA 1
ATOM 1246 C C . ILE A 1 157 ? 10.273 23.109 0.846 1 98.62 157 ILE A C 1
ATOM 1248 O O . ILE A 1 157 ? 11.125 23.219 1.728 1 98.62 157 ILE A O 1
ATOM 1252 N N . ASN A 1 158 ? 10.516 23.219 -0.463 1 98.5 158 ASN A N 1
ATOM 1253 C CA . ASN A 1 158 ? 11.875 23.5 -0.902 1 98.5 158 ASN A CA 1
ATOM 1254 C C . ASN A 1 158 ? 12.391 24.812 -0.327 1 98.5 158 ASN A C 1
ATOM 1256 O O . ASN A 1 158 ? 13.562 24.922 0.055 1 98.5 158 ASN A O 1
ATOM 1260 N N . LYS A 1 159 ? 11.523 25.766 -0.306 1 97.75 159 LYS A N 1
ATOM 1261 C CA . LYS A 1 159 ? 11.914 27.047 0.297 1 97.75 159 LYS A CA 1
ATOM 1262 C C . LYS A 1 159 ? 12.266 26.875 1.772 1 97.75 159 LYS A C 1
ATOM 1264 O O . LYS A 1 159 ? 13.203 27.484 2.27 1 97.75 159 LYS A O 1
ATOM 1269 N N . LEU A 1 160 ? 11.516 26.078 2.475 1 97.56 160 LEU A N 1
ATOM 1270 C CA . LEU A 1 160 ? 11.797 25.812 3.881 1 97.56 160 LEU A CA 1
ATOM 1271 C C . LEU A 1 160 ? 13.156 25.141 4.051 1 97.56 160 LEU A C 1
ATOM 1273 O O . LEU A 1 160 ? 13.922 25.5 4.949 1 97.56 160 LEU A O 1
ATOM 1277 N N . PHE A 1 161 ? 13.422 24.141 3.201 1 98 161 PHE A N 1
ATOM 1278 C CA . PHE A 1 161 ? 14.711 23.469 3.234 1 98 161 PHE A CA 1
ATOM 1279 C C . PHE A 1 161 ? 15.844 24.453 2.963 1 98 161 PHE A C 1
ATOM 1281 O O . PHE A 1 161 ? 16.875 24.422 3.625 1 98 161 PHE A O 1
ATOM 1288 N N . GLU A 1 162 ? 15.648 25.297 1.983 1 98 162 GLU A N 1
ATOM 1289 C CA . GLU A 1 162 ? 16.656 26.281 1.603 1 98 162 GLU A CA 1
ATOM 1290 C C . GLU A 1 162 ? 16.953 27.25 2.748 1 98 162 GLU A C 1
ATOM 1292 O O . GLU A 1 162 ? 18.109 27.578 2.998 1 98 162 GLU A O 1
ATOM 1297 N N . ASN A 1 163 ? 15.938 27.578 3.416 1 97.5 163 ASN A N 1
ATOM 1298 C CA . ASN A 1 163 ? 16.062 28.625 4.441 1 97.5 163 ASN A CA 1
ATOM 1299 C C . ASN A 1 163 ? 16.562 28.031 5.762 1 97.5 163 ASN A C 1
ATOM 1301 O O . ASN A 1 163 ? 17.188 28.734 6.559 1 97.5 163 ASN A O 1
ATOM 1305 N N . ASN A 1 164 ? 16.297 26.719 6.043 1 96.88 164 ASN A N 1
ATOM 1306 C CA . ASN A 1 164 ? 16.484 26.234 7.402 1 96.88 164 ASN A CA 1
ATOM 1307 C C . ASN A 1 164 ? 17.391 25 7.43 1 96.88 164 ASN A C 1
ATOM 1309 O O . ASN A 1 164 ? 17.797 24.547 8.5 1 96.88 164 ASN A O 1
ATOM 1313 N N . GLY A 1 165 ? 17.656 24.438 6.227 1 96.88 165 GLY A N 1
ATOM 1314 C CA . GLY A 1 165 ? 18.484 23.25 6.16 1 96.88 165 GLY A CA 1
ATOM 1315 C C . GLY A 1 165 ? 17.688 21.969 6.312 1 96.88 165 GLY A C 1
ATOM 1316 O O . GLY A 1 165 ? 16.469 22 6.422 1 96.88 165 GLY A O 1
ATOM 1317 N N . ASP A 1 166 ? 18.375 20.875 6.41 1 96.69 166 ASP A N 1
ATOM 1318 C CA . ASP A 1 166 ? 17.75 19.562 6.316 1 96.69 166 ASP A CA 1
ATOM 1319 C C . ASP A 1 166 ? 17.094 19.172 7.633 1 96.69 166 ASP A C 1
ATOM 1321 O O . ASP A 1 166 ? 16.281 18.234 7.672 1 96.69 166 ASP A O 1
ATOM 1325 N N . ASP A 1 167 ? 17.359 19.844 8.703 1 97.31 167 ASP A N 1
ATOM 1326 C CA . ASP A 1 167 ? 16.812 19.469 10 1 97.31 167 ASP A CA 1
ATOM 1327 C C . ASP A 1 167 ? 15.523 20.25 10.289 1 97.31 167 ASP A C 1
ATOM 1329 O O . ASP A 1 167 ? 14.984 20.172 11.398 1 97.31 167 ASP A O 1
ATOM 1333 N N . VAL A 1 168 ? 15.086 21 9.281 1 97.88 168 VAL A N 1
ATOM 1334 C CA . VAL A 1 168 ? 13.828 21.719 9.453 1 97.88 168 VAL A CA 1
ATOM 1335 C C . VAL A 1 168 ? 12.703 20.734 9.758 1 97.88 168 VAL A C 1
ATOM 1337 O O . VAL A 1 168 ? 12.656 19.641 9.18 1 97.88 168 VAL A O 1
ATOM 1340 N N . GLN A 1 169 ? 11.836 21.125 10.695 1 97.94 169 GLN A N 1
ATOM 1341 C CA . GLN A 1 169 ? 10.758 20.234 11.125 1 97.94 169 GLN A CA 1
ATOM 1342 C C . GLN A 1 169 ? 9.406 20.719 10.609 1 97.94 169 GLN A C 1
ATOM 1344 O O . GLN A 1 169 ? 8.922 21.781 11.031 1 97.94 169 GLN A O 1
ATOM 1349 N N . PHE A 1 170 ? 8.797 19.969 9.75 1 98.81 170 PHE A N 1
ATOM 1350 C CA . PHE A 1 170 ? 7.445 20.266 9.281 1 98.81 170 PHE A CA 1
ATOM 1351 C C . PHE A 1 170 ? 6.668 18.969 9.031 1 98.81 170 PHE A C 1
ATOM 1353 O O . PHE A 1 170 ? 7.262 17.922 8.805 1 98.81 170 PHE A O 1
ATOM 1360 N N . ILE A 1 171 ? 5.395 19.031 9.148 1 98.94 171 ILE A N 1
ATOM 1361 C CA . ILE A 1 171 ? 4.453 17.953 8.891 1 98.94 171 ILE A CA 1
ATOM 1362 C C . ILE A 1 171 ? 3.412 18.406 7.867 1 98.94 171 ILE A C 1
ATOM 1364 O O . ILE A 1 171 ? 2.809 19.469 8.016 1 98.94 171 ILE A O 1
ATOM 1368 N N . CYS A 1 172 ? 3.322 17.656 6.781 1 98.94 172 CYS A N 1
ATOM 1369 C CA . CYS A 1 172 ? 2.174 17.812 5.898 1 98.94 172 CYS A CA 1
ATOM 1370 C C . CYS A 1 172 ? 1.017 16.922 6.332 1 98.94 172 CYS A C 1
ATOM 1372 O O . CYS A 1 172 ? 1.199 15.727 6.551 1 98.94 172 CYS A O 1
ATOM 1374 N N . MET A 1 173 ? -0.074 17.422 6.535 1 98.75 173 MET A N 1
A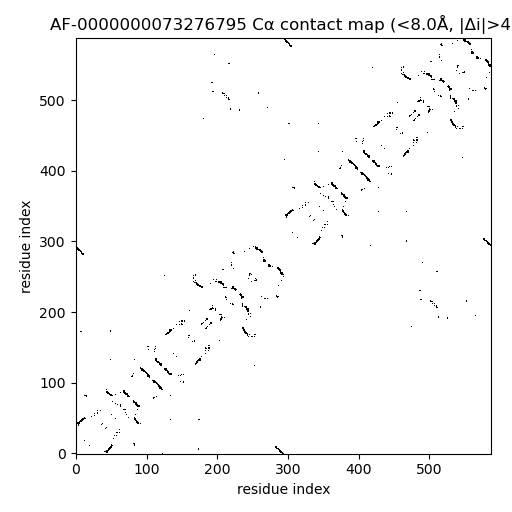TOM 1375 C CA . MET A 1 173 ? -1.239 16.594 6.828 1 98.75 173 MET A CA 1
ATOM 1376 C C . MET A 1 173 ? -2.482 17.141 6.133 1 98.75 173 MET A C 1
ATOM 1378 O O . MET A 1 173 ? -2.623 18.344 5.961 1 98.75 173 MET A O 1
ATOM 1382 N N . GLY A 1 174 ? -3.301 16.219 5.66 1 98.75 174 GLY A N 1
ATOM 1383 C CA . GLY A 1 174 ? -4.488 16.688 4.957 1 98.75 174 GLY A CA 1
ATOM 1384 C C . GLY A 1 174 ? -5.227 15.562 4.242 1 98.75 174 GLY A C 1
ATOM 1385 O O . GLY A 1 174 ? -4.855 14.398 4.352 1 98.75 174 GLY A O 1
ATOM 1386 N N . ASP A 1 175 ? -6.355 16.016 3.664 1 98.5 175 ASP A N 1
ATOM 1387 C CA . ASP A 1 175 ? -7.074 15.227 2.668 1 98.5 175 ASP A CA 1
ATOM 1388 C C . ASP A 1 175 ? -6.59 15.547 1.257 1 98.5 175 ASP A C 1
ATOM 1390 O O . ASP A 1 175 ? -6.992 16.547 0.672 1 98.5 175 ASP A O 1
ATOM 1394 N N . TYR A 1 176 ? -5.816 14.672 0.719 1 98.56 176 TYR A N 1
ATOM 1395 C CA . TYR A 1 176 ? -5.184 14.938 -0.568 1 98.56 176 TYR A CA 1
ATOM 1396 C C . TYR A 1 176 ? -6.035 14.398 -1.714 1 98.56 176 TYR A C 1
ATOM 1398 O O . TYR A 1 176 ? -5.734 14.648 -2.885 1 98.56 176 TYR A O 1
ATOM 1406 N N . ASN A 1 177 ? -7.055 13.656 -1.377 1 97.56 177 ASN A N 1
ATOM 1407 C CA . ASN A 1 177 ? -7.953 13.039 -2.348 1 97.56 177 ASN A CA 1
ATOM 1408 C C . ASN A 1 177 ? -7.188 12.234 -3.391 1 97.56 177 ASN A C 1
ATOM 1410 O O . ASN A 1 177 ? -7.551 12.227 -4.566 1 97.56 177 ASN A O 1
ATOM 1414 N N . THR A 1 178 ? -6.09 11.68 -2.994 1 97.56 178 THR A N 1
ATOM 1415 C CA . THR A 1 178 ? -5.27 10.75 -3.77 1 97.56 178 THR A CA 1
ATOM 1416 C C . THR A 1 178 ? -4.52 9.789 -2.852 1 97.56 178 THR A C 1
ATOM 1418 O O . THR A 1 178 ? -4.254 10.117 -1.691 1 97.56 178 THR A O 1
ATOM 1421 N N . GLU A 1 179 ? -4.156 8.664 -3.381 1 97.75 179 GLU A N 1
ATOM 1422 C CA . GLU A 1 179 ? -3.516 7.594 -2.617 1 97.75 179 GLU A CA 1
ATOM 1423 C C . GLU A 1 179 ? -2.035 7.887 -2.391 1 97.75 179 GLU A C 1
ATOM 1425 O O . GLU A 1 179 ? -1.438 8.688 -3.115 1 97.75 179 GLU A O 1
ATOM 1430 N N . PRO A 1 180 ? -1.437 7.258 -1.345 1 98.12 180 PRO A N 1
ATOM 1431 C CA . PRO A 1 180 ? -0.022 7.508 -1.059 1 98.12 180 PRO A CA 1
ATOM 1432 C C . PRO A 1 180 ? 0.892 7.117 -2.219 1 98.12 180 PRO A C 1
ATOM 1434 O O . PRO A 1 180 ? 2.01 7.625 -2.326 1 98.12 180 PRO A O 1
ATOM 1437 N N . TYR A 1 181 ? 0.406 6.23 -3.08 1 96.94 181 TYR A N 1
ATOM 1438 C CA . TYR A 1 181 ? 1.25 5.734 -4.164 1 96.94 181 TYR A CA 1
ATOM 1439 C C . TYR A 1 181 ? 1.034 6.547 -5.438 1 96.94 181 TYR A C 1
ATOM 1441 O O . TYR A 1 181 ? 1.592 6.223 -6.488 1 96.94 181 TYR A O 1
ATOM 1449 N N . SER A 1 182 ? 0.247 7.57 -5.387 1 97.06 182 SER A N 1
ATOM 1450 C CA . SER A 1 182 ? -0.04 8.352 -6.59 1 97.06 182 SER A CA 1
ATOM 1451 C C . SER A 1 182 ? 1.202 9.086 -7.082 1 97.06 182 SER A C 1
ATOM 1453 O O . SER A 1 182 ? 2.156 9.273 -6.324 1 97.06 182 SER A O 1
ATOM 1455 N N . ASN A 1 183 ? 1.169 9.461 -8.328 1 96.44 183 ASN A N 1
ATOM 1456 C CA . ASN A 1 183 ? 2.238 10.281 -8.891 1 96.44 183 ASN A CA 1
ATOM 1457 C C . ASN A 1 183 ? 2.418 11.578 -8.102 1 96.44 183 ASN A C 1
ATOM 1459 O O . ASN A 1 183 ? 3.545 11.992 -7.832 1 96.44 183 ASN A O 1
ATOM 1463 N N . ALA A 1 184 ? 1.327 12.234 -7.703 1 98.19 184 ALA A N 1
ATOM 1464 C CA . ALA A 1 184 ? 1.363 13.477 -6.941 1 98.19 184 ALA A CA 1
ATOM 1465 C C . ALA A 1 184 ? 2.16 13.312 -5.652 1 98.19 184 ALA A C 1
ATOM 1467 O O . ALA A 1 184 ? 3.004 14.148 -5.324 1 98.19 184 ALA A O 1
ATOM 1468 N N . MET A 1 185 ? 1.98 12.219 -4.992 1 98.38 185 MET A N 1
ATOM 1469 C CA . MET A 1 185 ? 2.586 12.016 -3.678 1 98.38 185 MET A CA 1
ATOM 1470 C C . MET A 1 185 ? 4.023 11.523 -3.811 1 98.38 185 MET A C 1
ATOM 1472 O O . MET A 1 185 ? 4.93 12.055 -3.17 1 98.38 185 MET A O 1
ATOM 1476 N N . LEU A 1 186 ? 4.215 10.555 -4.695 1 96.75 186 LEU A N 1
ATOM 1477 C CA . LEU A 1 186 ? 5.504 9.875 -4.777 1 96.75 186 LEU A CA 1
ATOM 1478 C C . LEU A 1 186 ? 6.492 10.68 -5.613 1 96.75 186 LEU A C 1
ATOM 1480 O O . LEU A 1 186 ? 7.602 10.977 -5.156 1 96.75 186 LEU A O 1
ATOM 1484 N N . ASN A 1 187 ? 6.094 11.133 -6.773 1 96.06 187 ASN A N 1
ATOM 1485 C CA . ASN A 1 187 ? 7.062 11.617 -7.75 1 96.06 187 ASN A CA 1
ATOM 1486 C C . ASN A 1 187 ? 7.102 13.141 -7.793 1 96.06 187 ASN A C 1
ATOM 1488 O O . ASN A 1 187 ? 8.023 13.727 -8.359 1 96.06 187 ASN A O 1
ATOM 1492 N N . ILE A 1 188 ? 6.09 13.75 -7.262 1 98.19 188 ILE A N 1
ATOM 1493 C CA . ILE A 1 188 ? 6.078 15.211 -7.281 1 98.19 188 ILE A CA 1
ATOM 1494 C C . ILE A 1 188 ? 6.352 15.75 -5.879 1 98.19 188 ILE A C 1
ATOM 1496 O O . ILE A 1 188 ? 7.281 16.531 -5.68 1 98.19 188 ILE A O 1
ATOM 1500 N N . LEU A 1 189 ? 5.645 15.211 -4.902 1 98.56 189 LEU A N 1
ATOM 1501 C CA . LEU A 1 189 ? 5.871 15.656 -3.531 1 98.56 189 LEU A CA 1
ATOM 1502 C C . LEU A 1 189 ? 7.094 14.969 -2.934 1 98.56 189 LEU A C 1
ATOM 1504 O O . LEU A 1 189 ? 7.645 15.43 -1.933 1 98.56 189 LEU A O 1
ATOM 1508 N N . TYR A 1 190 ? 7.52 13.781 -3.533 1 98.12 190 TYR A N 1
ATOM 1509 C CA . TYR A 1 190 ? 8.656 12.977 -3.098 1 98.12 190 TYR A CA 1
ATOM 1510 C C . TYR A 1 190 ? 8.445 12.469 -1.679 1 98.12 190 TYR A C 1
ATOM 1512 O O . TYR A 1 190 ? 9.359 12.523 -0.851 1 98.12 190 TYR A O 1
ATOM 1520 N N . ALA A 1 191 ? 7.207 12.031 -1.428 1 98.44 191 ALA A N 1
ATOM 1521 C CA . ALA A 1 191 ? 6.852 11.383 -0.168 1 98.44 191 ALA A CA 1
ATOM 1522 C C . ALA A 1 191 ? 6.926 9.859 -0.294 1 98.44 191 ALA A C 1
ATOM 1524 O O . ALA A 1 191 ? 6.094 9.25 -0.961 1 98.44 191 ALA A O 1
ATOM 1525 N N . THR A 1 192 ? 7.867 9.258 0.391 1 97.19 192 THR A N 1
ATOM 1526 C CA . THR A 1 192 ? 8.125 7.828 0.237 1 97.19 192 THR A CA 1
ATOM 1527 C C . THR A 1 192 ? 7.863 7.09 1.547 1 97.19 192 THR A C 1
ATOM 1529 O O . THR A 1 192 ? 7.738 7.711 2.604 1 97.19 192 THR A O 1
ATOM 1532 N N . ARG A 1 193 ? 7.656 5.805 1.414 1 96.19 193 ARG A N 1
ATOM 1533 C CA . ARG A 1 193 ? 7.516 4.953 2.59 1 96.19 193 ARG A CA 1
ATOM 1534 C C . ARG A 1 193 ? 8.867 4.414 3.043 1 96.19 193 ARG A C 1
ATOM 1536 O O . ARG A 1 193 ? 8.961 3.713 4.051 1 96.19 193 ARG A O 1
ATOM 1543 N N . ASP A 1 194 ? 9.953 4.711 2.332 1 93.56 194 ASP A N 1
ATOM 1544 C CA . ASP A 1 194 ? 11.258 4.117 2.588 1 93.56 194 ASP A CA 1
ATOM 1545 C C . ASP A 1 194 ? 12.008 4.883 3.676 1 93.56 194 ASP A C 1
ATOM 1547 O O . ASP A 1 194 ? 12.734 5.836 3.385 1 93.56 194 ASP A O 1
ATOM 1551 N N . TYR A 1 195 ? 11.891 4.332 4.812 1 92.81 195 TYR A N 1
ATOM 1552 C CA . TYR A 1 195 ? 12.453 4.914 6.023 1 92.81 195 TYR A CA 1
ATOM 1553 C C . TYR A 1 195 ? 13.961 5.082 5.898 1 92.81 195 TYR A C 1
ATOM 1555 O O . TYR A 1 195 ? 14.516 6.117 6.273 1 92.81 195 TYR A O 1
ATOM 1563 N N . HIS A 1 196 ? 14.625 4.227 5.266 1 91.5 196 HIS A N 1
ATOM 1564 C CA . HIS A 1 196 ? 16.078 4.199 5.293 1 91.5 196 HIS A CA 1
ATOM 1565 C C . HIS A 1 196 ? 16.672 5.02 4.148 1 91.5 196 HIS A C 1
ATOM 1567 O O . HIS A 1 196 ? 17.781 5.551 4.262 1 91.5 196 HIS A O 1
ATOM 1573 N N . LEU A 1 197 ? 15.977 5.059 3.059 1 93.06 197 LEU A N 1
ATOM 1574 C CA . LEU A 1 197 ? 16.453 5.887 1.959 1 93.06 197 LEU A CA 1
ATOM 1575 C C . LEU A 1 197 ? 16.516 7.352 2.369 1 93.06 197 LEU A C 1
ATOM 1577 O O . LEU A 1 197 ? 17.391 8.094 1.91 1 93.06 197 LEU A O 1
ATOM 1581 N N . ILE A 1 198 ? 15.633 7.758 3.236 1 94.75 198 ILE A N 1
ATOM 1582 C CA . ILE A 1 198 ? 15.5 9.141 3.678 1 94.75 198 ILE A CA 1
ATOM 1583 C C . ILE A 1 198 ? 16.75 9.555 4.457 1 94.75 198 ILE A C 1
ATOM 1585 O O . ILE A 1 198 ? 17.125 10.727 4.445 1 94.75 198 ILE A O 1
ATOM 1589 N N . LYS A 1 199 ? 17.406 8.602 5.059 1 92 199 LYS A N 1
ATOM 1590 C CA . LYS A 1 199 ? 18.656 8.898 5.762 1 92 199 LYS A CA 1
ATOM 1591 C C . LYS A 1 199 ? 19.703 9.453 4.805 1 92 199 LYS A C 1
ATOM 1593 O O . LYS A 1 199 ? 20.438 10.375 5.156 1 92 199 LYS A O 1
ATOM 1598 N N . LYS A 1 200 ? 19.703 8.898 3.617 1 92.12 200 LYS A N 1
ATOM 1599 C CA . LYS A 1 200 ? 20.703 9.289 2.615 1 92.12 200 LYS A CA 1
ATOM 1600 C C . LYS A 1 200 ? 20.234 10.5 1.818 1 92.12 200 LYS A C 1
ATOM 1602 O O . LYS A 1 200 ? 21.047 11.273 1.31 1 92.12 200 LYS A O 1
ATOM 1607 N N . LYS A 1 201 ? 19 10.641 1.673 1 95.69 201 LYS A N 1
ATOM 1608 C CA . LYS A 1 201 ? 18.375 11.727 0.91 1 95.69 201 LYS A CA 1
ATOM 1609 C C . LYS A 1 201 ? 17.406 12.523 1.777 1 95.69 201 LYS A C 1
ATOM 1611 O O . LYS A 1 201 ? 16.188 12.383 1.65 1 95.69 201 LYS A O 1
ATOM 1616 N N . ARG A 1 202 ? 17.922 13.477 2.434 1 97 202 ARG A N 1
ATOM 1617 C CA . ARG A 1 202 ? 17.25 14.133 3.553 1 97 202 ARG A CA 1
ATOM 1618 C C . ARG A 1 202 ? 16.125 15.039 3.066 1 97 202 ARG A C 1
ATOM 1620 O O . ARG A 1 202 ? 15.305 15.492 3.859 1 97 202 ARG A O 1
ATOM 1627 N N . LYS A 1 203 ? 16.047 15.289 1.801 1 97.56 203 LYS A N 1
ATOM 1628 C CA . LYS A 1 203 ? 14.992 16.172 1.289 1 97.56 203 LYS A CA 1
ATOM 1629 C C . LYS A 1 203 ? 13.766 15.367 0.861 1 97.56 203 LYS A C 1
ATOM 1631 O O . LYS A 1 203 ? 12.742 15.945 0.493 1 97.56 203 LYS A O 1
ATOM 1636 N N . LEU A 1 204 ? 13.883 14.016 0.906 1 97.88 204 LEU A N 1
ATOM 1637 C CA . LEU A 1 204 ? 12.703 13.172 0.765 1 97.88 204 LEU A CA 1
ATOM 1638 C C . LEU A 1 204 ? 11.805 13.281 1.994 1 97.88 204 LEU A C 1
ATOM 1640 O O . LEU A 1 204 ? 12.273 13.625 3.082 1 97.88 204 LEU A O 1
ATOM 1644 N N . LEU A 1 205 ? 10.562 13.062 1.729 1 98.62 205 LEU A N 1
ATOM 1645 C CA . LEU A 1 205 ? 9.602 13.086 2.822 1 98.62 205 LEU A CA 1
ATOM 1646 C C . LEU A 1 205 ? 9.156 11.672 3.182 1 98.62 205 LEU A C 1
ATOM 1648 O O . LEU A 1 205 ? 9.148 10.781 2.326 1 98.62 205 LEU A O 1
ATOM 1652 N N . PHE A 1 206 ? 8.844 11.477 4.484 1 98.31 206 PHE A N 1
ATOM 1653 C CA . PHE A 1 206 ? 8.414 10.172 4.961 1 98.31 206 PHE A CA 1
ATOM 1654 C C . PHE A 1 206 ? 6.895 10.102 5.062 1 98.31 206 PHE A C 1
ATOM 1656 O O . PHE A 1 206 ? 6.277 10.906 5.766 1 98.31 206 PHE A O 1
ATOM 1663 N N . ASN A 1 207 ? 6.25 9.211 4.332 1 98.44 207 ASN A N 1
ATOM 1664 C CA . ASN A 1 207 ? 4.816 8.961 4.422 1 98.44 207 ASN A CA 1
ATOM 1665 C C . ASN A 1 207 ? 4.52 7.609 5.055 1 98.44 207 ASN A C 1
ATOM 1667 O O . ASN A 1 207 ? 4.449 6.594 4.355 1 98.44 207 ASN A O 1
ATOM 1671 N N . PRO A 1 208 ? 4.316 7.586 6.352 1 97.81 208 PRO A N 1
ATOM 1672 C CA . PRO A 1 208 ? 4.074 6.316 7.039 1 97.81 208 PRO A CA 1
ATOM 1673 C C . PRO A 1 208 ? 2.639 5.816 6.871 1 97.81 208 PRO A C 1
ATOM 1675 O O . PRO A 1 208 ? 2.311 4.707 7.301 1 97.81 208 PRO A O 1
ATOM 1678 N N . PHE A 1 209 ? 1.822 6.504 6.246 1 98.19 209 PHE A N 1
ATOM 1679 C CA . PHE A 1 209 ? 0.411 6.141 6.234 1 98.19 209 PHE A CA 1
ATOM 1680 C C . PHE A 1 209 ? 0.12 5.129 5.133 1 98.19 209 PHE A C 1
ATOM 1682 O O . PHE A 1 209 ? -1.015 4.664 4.992 1 98.19 209 PHE A O 1
ATOM 1689 N N . TRP A 1 210 ? 1.183 4.664 4.418 1 97.56 210 TRP A N 1
ATOM 1690 C CA . TRP A 1 210 ? 1.082 3.506 3.535 1 97.56 210 TRP A CA 1
ATOM 1691 C C . TRP A 1 210 ? 0.544 2.293 4.285 1 97.56 210 TRP A C 1
ATOM 1693 O O . TRP A 1 210 ? -0.035 1.386 3.682 1 97.56 210 TRP A O 1
ATOM 1703 N N . TYR A 1 211 ? 0.684 2.342 5.633 1 97 211 TYR A N 1
ATOM 1704 C CA . TYR A 1 211 ? 0.313 1.172 6.422 1 97 211 TYR A CA 1
ATOM 1705 C C . TYR A 1 211 ? -1.192 0.94 6.379 1 97 211 TYR A C 1
ATOM 1707 O O . TYR A 1 211 ? -1.666 -0.16 6.676 1 97 211 TYR A O 1
ATOM 1715 N N . LEU A 1 212 ? -1.902 1.928 5.98 1 97.25 212 LEU A N 1
ATOM 1716 C CA . LEU A 1 212 ? -3.357 1.819 5.949 1 97.25 212 LEU A CA 1
ATOM 1717 C C . LEU A 1 212 ? -3.824 1.142 4.664 1 97.25 212 LEU A C 1
ATOM 1719 O O . LEU A 1 212 ? -5.023 0.919 4.477 1 97.25 212 LEU A O 1
ATOM 1723 N N . LEU A 1 213 ? -2.887 0.757 3.781 1 96.56 213 LEU A N 1
ATOM 1724 C CA . LEU A 1 213 ? -3.248 0.1 2.531 1 96.56 213 LEU A CA 1
ATOM 1725 C C . LEU A 1 213 ? -3.549 -1.377 2.76 1 96.56 213 LEU A C 1
ATOM 1727 O O . LEU A 1 213 ? -4.273 -1.996 1.976 1 96.56 213 LEU A O 1
ATOM 1731 N N . SER A 1 214 ? -2.947 -1.933 3.752 1 94.88 214 SER A N 1
ATOM 1732 C CA . SER A 1 214 ? -3.223 -3.336 4.043 1 94.88 214 SER A CA 1
ATOM 1733 C C . SER A 1 214 ? -2.822 -3.695 5.469 1 94.88 214 SER A C 1
ATOM 1735 O O . SER A 1 214 ? -1.791 -3.234 5.965 1 94.88 214 SER A O 1
ATOM 1737 N N . ASP A 1 215 ? -3.615 -4.504 6.109 1 91.25 215 ASP A N 1
ATOM 1738 C CA . ASP A 1 215 ? -3.279 -5.031 7.43 1 91.25 215 ASP A CA 1
ATOM 1739 C C . ASP A 1 215 ? -2.918 -6.512 7.352 1 91.25 215 ASP A C 1
ATOM 1741 O O . ASP A 1 215 ? -2.846 -7.195 8.375 1 91.25 215 ASP A O 1
ATOM 1745 N N . LYS A 1 216 ? -2.727 -7.035 6.129 1 90.19 216 LYS A N 1
ATOM 1746 C CA . LYS A 1 216 ? -2.396 -8.438 5.871 1 90.19 216 LYS A CA 1
ATOM 1747 C C . LYS A 1 216 ? -3.553 -9.352 6.258 1 90.19 216 LYS A C 1
ATOM 1749 O O . LYS A 1 216 ? -3.346 -10.531 6.543 1 90.19 216 LYS A O 1
ATOM 1754 N N . LYS A 1 217 ? -4.742 -8.852 6.41 1 91.56 217 LYS A N 1
ATOM 1755 C CA . LYS A 1 217 ? -5.941 -9.609 6.77 1 91.56 217 LYS A CA 1
ATOM 1756 C C . LYS A 1 217 ? -7.102 -9.273 5.832 1 91.56 217 LYS A C 1
ATOM 1758 O O . LYS A 1 217 ? -6.988 -9.438 4.617 1 91.56 217 LYS A O 1
ATOM 1763 N N . THR A 1 218 ? -8.172 -8.695 6.41 1 90 218 THR A N 1
ATOM 1764 C CA . THR A 1 218 ? -9.367 -8.508 5.594 1 90 218 THR A CA 1
ATOM 1765 C C . THR A 1 218 ? -9.422 -7.086 5.043 1 90 218 THR A C 1
ATOM 1767 O O . THR A 1 218 ? -10.32 -6.754 4.262 1 90 218 THR A O 1
ATOM 1770 N N . ASN A 1 219 ? -8.508 -6.234 5.457 1 90.56 219 ASN A N 1
ATOM 1771 C CA . ASN A 1 219 ? -8.258 -4.914 4.887 1 90.56 219 ASN A CA 1
ATOM 1772 C C . ASN A 1 219 ? -9.484 -4.012 4.996 1 90.56 219 ASN A C 1
ATOM 1774 O O . ASN A 1 219 ? -9.875 -3.367 4.023 1 90.56 219 ASN A O 1
ATOM 1778 N N . ASN A 1 220 ? -10.117 -4.039 6.172 1 89.94 220 ASN A N 1
ATOM 1779 C CA . ASN A 1 220 ? -11.141 -3.057 6.531 1 89.94 220 ASN A CA 1
ATOM 1780 C C . ASN A 1 220 ? -10.516 -1.792 7.117 1 89.94 220 ASN A C 1
ATOM 1782 O O . ASN A 1 220 ? -10.828 -1.411 8.25 1 89.94 220 ASN A O 1
ATOM 1786 N N . LEU A 1 221 ? -9.633 -1.227 6.332 1 91.88 221 LEU A N 1
ATOM 1787 C CA . LEU A 1 221 ? -8.922 -0.038 6.793 1 91.88 221 LEU A CA 1
ATOM 1788 C C . LEU A 1 221 ? -8.797 0.989 5.672 1 91.88 221 LEU A C 1
ATOM 1790 O O . LEU A 1 221 ? -8.852 0.636 4.492 1 91.88 221 LEU A O 1
ATOM 1794 N N . GLY A 1 222 ? -8.609 2.213 6.035 1 94.06 222 GLY A N 1
ATOM 1795 C CA . GLY A 1 222 ? -8.531 3.395 5.191 1 94.06 222 GLY A CA 1
ATOM 1796 C C . GLY A 1 222 ? -9.016 4.656 5.883 1 94.06 222 GLY A C 1
ATOM 1797 O O . GLY A 1 222 ? -9.438 4.613 7.039 1 94.06 222 GLY A O 1
ATOM 1798 N N . THR A 1 223 ? -8.961 5.758 5.152 1 97.62 223 THR A N 1
ATOM 1799 C CA . THR A 1 223 ? -9.336 7.027 5.766 1 97.62 223 THR A CA 1
ATOM 1800 C C . THR A 1 223 ? -10.594 7.598 5.105 1 97.62 223 THR A C 1
ATOM 1802 O O . THR A 1 223 ? -11.203 8.539 5.625 1 97.62 223 THR A O 1
ATOM 1805 N N . TYR A 1 224 ? -10.953 7.035 3.994 1 96.5 224 TYR A N 1
ATOM 1806 C CA . TYR A 1 224 ? -12.172 7.406 3.275 1 96.5 224 TYR A CA 1
ATOM 1807 C C . TYR A 1 224 ? -12.93 6.172 2.814 1 96.5 224 TYR A C 1
ATOM 1809 O O . TYR A 1 224 ? -12.352 5.277 2.191 1 96.5 224 TYR A O 1
ATOM 1817 N N . TYR A 1 225 ? -14.148 6.117 3.129 1 93 225 TYR A N 1
ATOM 1818 C CA . TYR A 1 225 ? -15 4.988 2.773 1 93 225 TYR A CA 1
ATOM 1819 C C . TYR A 1 225 ? -15.953 5.359 1.64 1 93 225 TYR A C 1
ATOM 1821 O O . TYR A 1 225 ? -16.688 6.344 1.736 1 93 225 TYR A O 1
ATOM 1829 N N . TYR A 1 226 ? -15.875 4.586 0.573 1 89.88 226 TYR A N 1
ATOM 1830 C CA . TYR A 1 226 ? -16.781 4.777 -0.557 1 89.88 226 TYR A CA 1
ATOM 1831 C C . TYR A 1 226 ? -17.688 3.572 -0.737 1 89.88 226 TYR A C 1
ATOM 1833 O O . TYR A 1 226 ? -17.281 2.553 -1.297 1 89.88 226 TYR A O 1
ATOM 1841 N N . ASN A 1 227 ? -18.875 3.646 -0.43 1 81.88 227 ASN A N 1
ATOM 1842 C CA . ASN A 1 227 ? -19.797 2.525 -0.336 1 81.88 227 ASN A CA 1
ATOM 1843 C C . ASN A 1 227 ? -20.156 1.972 -1.714 1 81.88 227 ASN A C 1
ATOM 1845 O O . ASN A 1 227 ? -20.453 0.783 -1.854 1 81.88 227 ASN A O 1
ATOM 1849 N N . SER A 1 228 ? -20.172 2.754 -2.752 1 80.75 228 SER A N 1
ATOM 1850 C CA . SER A 1 228 ? -20.609 2.289 -4.066 1 80.75 228 SER A CA 1
ATOM 1851 C C . SER A 1 228 ? -19.406 2.016 -4.973 1 80.75 228 SER A C 1
ATOM 1853 O O . SER A 1 228 ? -19.5 2.16 -6.191 1 80.75 228 SER A O 1
ATOM 1855 N N . ALA A 1 229 ? -18.406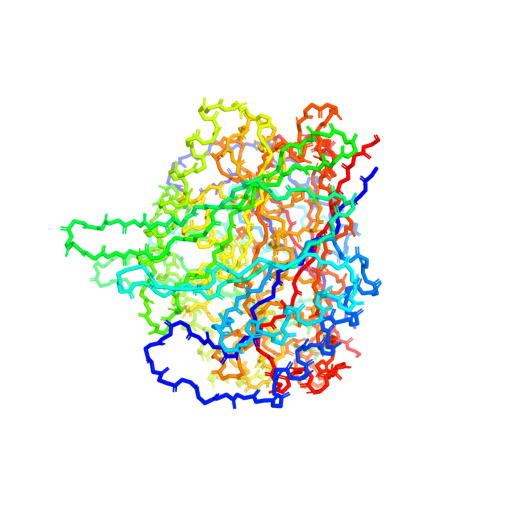 1.55 -4.309 1 81.62 229 ALA A N 1
ATOM 1856 C CA . ALA A 1 229 ? -17.172 1.375 -5.062 1 81.62 229 ALA A CA 1
ATOM 1857 C C . ALA A 1 229 ? -17.219 0.106 -5.91 1 81.62 229 ALA A C 1
ATOM 1859 O O . ALA A 1 229 ? -17.844 -0.883 -5.52 1 81.62 229 ALA A O 1
ATOM 1860 N N . SER A 1 230 ? -16.516 0.144 -7.027 1 81.88 230 SER A N 1
ATOM 1861 C CA . SER A 1 230 ? -16.484 -0.997 -7.934 1 81.88 230 SER A CA 1
ATOM 1862 C C . SER A 1 230 ? -15.32 -1.934 -7.605 1 81.88 230 SER A C 1
ATOM 1864 O O . SER A 1 230 ? -15.461 -3.154 -7.691 1 81.88 230 SER A O 1
ATOM 1866 N N . ILE A 1 231 ? -14.203 -1.413 -7.09 1 88.19 231 ILE A N 1
ATOM 1867 C CA . ILE A 1 231 ? -13.031 -2.27 -6.98 1 88.19 231 ILE A CA 1
ATOM 1868 C C . ILE A 1 231 ? -12.469 -2.195 -5.562 1 88.19 231 ILE A C 1
ATOM 1870 O O . ILE A 1 231 ? -11.844 -3.145 -5.086 1 88.19 231 ILE A O 1
ATOM 1874 N N . ASN A 1 232 ? -12.625 -1.11 -4.918 1 91.25 232 ASN A N 1
ATOM 1875 C CA . ASN A 1 232 ? -12.141 -0.932 -3.555 1 91.25 232 ASN A CA 1
ATOM 1876 C C . ASN A 1 232 ? -13.023 0.038 -2.77 1 91.25 232 ASN A C 1
ATOM 1878 O O . ASN A 1 232 ? -13.312 1.137 -3.242 1 91.25 232 ASN A O 1
ATOM 1882 N N . ARG A 1 233 ? -13.398 -0.367 -1.532 1 92.94 233 ARG A N 1
ATOM 1883 C CA . ARG A 1 233 ? -14.297 0.461 -0.729 1 92.94 233 ARG A CA 1
ATOM 1884 C C . ARG A 1 233 ? -13.508 1.502 0.064 1 92.94 233 ARG A C 1
ATOM 1886 O O . ARG A 1 233 ? -14.07 2.52 0.482 1 92.94 233 ARG A O 1
ATOM 1893 N N . TRP A 1 234 ? -12.219 1.199 0.292 1 94.5 234 TRP A N 1
ATOM 1894 C CA . TRP A 1 234 ? -11.43 2.033 1.192 1 94.5 234 TRP A CA 1
ATOM 1895 C C . TRP A 1 234 ? -10.297 2.727 0.443 1 94.5 234 TRP A C 1
ATOM 1897 O O . TRP A 1 234 ? -9.641 2.115 -0.403 1 94.5 234 TRP A O 1
ATOM 1907 N N . TYR A 1 235 ? -10.109 3.992 0.776 1 96.19 235 TYR A N 1
ATOM 1908 C CA . TYR A 1 235 ? -9.016 4.789 0.233 1 96.19 235 TYR A CA 1
ATOM 1909 C C . TYR A 1 235 ? -8.203 5.438 1.351 1 96.19 235 TYR A C 1
ATOM 1911 O O . TYR A 1 235 ? -8.719 5.664 2.447 1 96.19 235 TYR A O 1
ATOM 1919 N N . VAL A 1 236 ? -6.949 5.668 1.058 1 97.88 236 VAL A N 1
ATOM 1920 C CA . VAL A 1 236 ? -6.086 6.398 1.98 1 97.88 236 VAL A CA 1
ATOM 1921 C C . VAL A 1 236 ? -5.832 7.809 1.446 1 97.88 236 VAL A C 1
ATOM 1923 O O . VAL A 1 236 ? -4.742 8.102 0.951 1 97.88 236 VAL A O 1
ATOM 1926 N N . PHE A 1 237 ? -6.844 8.648 1.674 1 98.31 237 PHE A N 1
ATOM 1927 C CA . PHE A 1 237 ? -6.77 10.008 1.152 1 98.31 237 PHE A CA 1
ATOM 1928 C C . PHE A 1 237 ? -6.184 10.953 2.191 1 98.31 237 PHE A C 1
ATOM 1930 O O . PHE A 1 237 ? -5.52 11.938 1.844 1 98.31 237 PHE A O 1
ATOM 1937 N N . ASP A 1 238 ? -6.477 10.711 3.449 1 98.81 238 ASP A N 1
ATOM 1938 C CA . ASP A 1 238 ? -5.938 11.5 4.555 1 98.81 238 ASP A CA 1
ATOM 1939 C C . ASP A 1 238 ? -4.59 10.953 5.012 1 98.81 238 ASP A C 1
ATOM 1941 O O . ASP A 1 238 ? -4.48 9.789 5.395 1 98.81 238 ASP A O 1
ATOM 1945 N N . GLN A 1 239 ? -3.613 11.789 4.926 1 98.81 239 GLN A N 1
ATOM 1946 C CA . GLN A 1 239 ? -2.246 11.352 5.203 1 98.81 239 GLN A CA 1
ATOM 1947 C C . GLN A 1 239 ? -1.491 12.398 6.016 1 98.81 239 GLN A C 1
ATOM 1949 O O . GLN A 1 239 ? -1.837 13.586 5.984 1 98.81 239 GLN A O 1
ATOM 1954 N N . MET A 1 240 ? -0.506 11.969 6.789 1 98.88 240 MET A N 1
ATOM 1955 C CA . MET A 1 240 ? 0.511 12.82 7.402 1 98.88 240 MET A CA 1
ATOM 1956 C C . MET A 1 240 ? 1.9 12.469 6.879 1 98.88 240 MET A C 1
ATOM 1958 O O . MET A 1 240 ? 2.273 11.297 6.836 1 98.88 240 MET A O 1
ATOM 1962 N N . ILE A 1 241 ? 2.586 13.422 6.41 1 98.88 241 ILE A N 1
ATOM 1963 C CA . ILE A 1 241 ? 3.896 13.289 5.785 1 98.88 241 ILE A CA 1
ATOM 1964 C C . ILE A 1 241 ? 4.922 14.117 6.555 1 98.88 241 ILE A C 1
ATOM 1966 O O . ILE A 1 241 ? 4.652 15.258 6.93 1 98.88 241 ILE A O 1
ATOM 1970 N N . PHE A 1 242 ? 6.094 13.586 6.738 1 98.81 242 PHE A N 1
ATOM 1971 C CA . PHE A 1 242 ? 7.035 14.18 7.68 1 98.81 242 PHE A CA 1
ATOM 1972 C C . PHE A 1 242 ? 8.359 14.5 6.988 1 98.81 242 PHE A C 1
ATOM 1974 O O . PHE A 1 242 ? 8.836 13.727 6.16 1 98.81 242 PHE A O 1
ATOM 1981 N N . SER A 1 243 ? 8.938 15.609 7.367 1 98.81 243 SER A N 1
ATOM 1982 C CA . SER A 1 243 ? 10.312 15.852 6.957 1 98.81 243 SER A CA 1
ATOM 1983 C C . SER A 1 243 ? 11.258 14.812 7.555 1 98.81 243 SER A C 1
ATOM 1985 O O . SER A 1 243 ? 10.938 14.188 8.57 1 98.81 243 SER A O 1
ATOM 1987 N N . SER A 1 244 ? 12.383 14.672 6.945 1 97.88 244 SER A N 1
ATOM 1988 C CA . SER A 1 244 ? 13.344 13.633 7.312 1 97.88 244 SER A CA 1
ATOM 1989 C C . SER A 1 244 ? 13.867 13.844 8.727 1 97.88 244 SER A C 1
ATOM 1991 O O . SER A 1 244 ? 14.312 12.898 9.383 1 97.88 244 SER A O 1
ATOM 1993 N N . SER A 1 245 ? 13.789 15.055 9.242 1 97.94 245 SER A N 1
ATOM 1994 C CA . SER A 1 245 ? 14.352 15.406 10.547 1 97.94 245 SER A CA 1
ATOM 1995 C C . SER A 1 245 ? 13.602 14.711 11.68 1 97.94 245 SER A C 1
ATOM 1997 O O . SER A 1 245 ? 14.141 14.539 12.773 1 97.94 245 SER A O 1
ATOM 1999 N N . PHE A 1 246 ? 12.375 14.273 11.445 1 97.88 246 PHE A N 1
ATOM 2000 C CA . PHE A 1 246 ? 11.633 13.547 12.469 1 97.88 246 PHE A CA 1
ATOM 2001 C C . PHE A 1 246 ? 12.188 12.141 12.648 1 97.88 246 PHE A C 1
ATOM 2003 O O . PHE A 1 246 ? 11.891 11.469 13.633 1 97.88 246 PHE A O 1
ATOM 2010 N N . LEU A 1 247 ? 12.945 11.672 11.688 1 96.31 247 LEU A N 1
ATOM 2011 C CA . LEU A 1 247 ? 13.531 10.336 11.727 1 96.31 247 LEU A CA 1
ATOM 2012 C C . LEU A 1 247 ? 15.023 10.398 12.031 1 96.31 247 LEU A C 1
ATOM 2014 O O . LEU A 1 247 ? 15.516 9.656 12.883 1 96.31 247 LEU A O 1
ATOM 2018 N N . TYR A 1 248 ? 15.734 11.367 11.352 1 95.12 248 TYR A N 1
ATOM 2019 C CA . TYR A 1 248 ? 17.188 11.352 11.406 1 95.12 248 TYR A CA 1
ATOM 2020 C C . TYR A 1 248 ? 17.734 12.727 11.75 1 95.12 248 TYR A C 1
ATOM 2022 O O . TYR A 1 248 ? 18.891 13.039 11.453 1 95.12 248 TYR A O 1
ATOM 2030 N N . GLY A 1 249 ? 16.922 13.516 12.25 1 95 249 GLY A N 1
ATOM 2031 C CA . GLY A 1 249 ? 17.391 14.828 12.672 1 95 249 GLY A CA 1
ATOM 2032 C C . GLY A 1 249 ? 18.297 14.781 13.891 1 95 249 GLY A C 1
ATOM 2033 O O . GLY A 1 249 ? 18.5 13.711 14.469 1 95 249 GLY A O 1
ATOM 2034 N N . LYS A 1 250 ? 18.844 15.898 14.227 1 94 250 LYS A N 1
ATOM 2035 C CA . LYS A 1 250 ? 19.703 16.047 15.391 1 94 250 LYS A CA 1
ATOM 2036 C C . LYS A 1 250 ? 18.953 15.695 16.672 1 94 250 LYS A C 1
ATOM 2038 O O . LYS A 1 250 ? 17.734 15.5 16.656 1 94 250 LYS A O 1
ATOM 2043 N N . GLU A 1 251 ? 19.625 15.641 17.75 1 91.75 251 GLU A N 1
ATOM 2044 C CA . GLU A 1 251 ? 19.109 15.188 19.031 1 91.75 251 GLU A CA 1
ATOM 2045 C C . GLU A 1 251 ? 18 16.109 19.531 1 91.75 251 GLU A C 1
ATOM 2047 O O . GLU A 1 251 ? 17.078 15.672 20.219 1 91.75 251 GLU A O 1
ATOM 2052 N N . ASP A 1 252 ? 18.031 17.328 19.203 1 92.31 252 ASP A N 1
ATOM 2053 C CA . ASP A 1 252 ? 17.078 18.297 19.734 1 92.31 252 ASP A CA 1
ATOM 2054 C C . ASP A 1 252 ? 15.828 18.359 18.875 1 92.31 252 ASP A C 1
ATOM 2056 O O . ASP A 1 252 ? 14.898 19.125 19.172 1 92.31 252 ASP A O 1
ATOM 2060 N N . CYS A 1 253 ? 15.789 17.547 17.812 1 95.25 253 CYS A N 1
ATOM 2061 C CA . CYS A 1 253 ? 14.602 17.5 16.953 1 95.25 253 CYS A CA 1
ATOM 2062 C C . CYS A 1 253 ? 13.547 16.578 17.562 1 95.25 253 CYS A C 1
ATOM 2064 O O . CYS A 1 253 ? 13.867 15.625 18.266 1 95.25 253 CYS A O 1
ATOM 2066 N N . PHE A 1 254 ? 12.227 16.906 17.312 1 97.12 254 PHE A N 1
ATOM 2067 C CA . PHE A 1 254 ? 11.164 15.938 17.562 1 97.12 254 PHE A CA 1
ATOM 2068 C C . PHE A 1 254 ? 11.391 14.664 16.766 1 97.12 254 PHE A C 1
ATOM 2070 O O . PHE A 1 254 ? 11.828 14.719 15.617 1 97.12 254 PHE A O 1
ATOM 2077 N N . LYS A 1 255 ? 11.062 13.57 17.406 1 97.5 255 LYS A N 1
ATOM 2078 C CA . LYS A 1 255 ? 11.062 12.289 16.703 1 97.5 255 LYS A CA 1
ATOM 2079 C C . LYS A 1 255 ? 9.648 11.766 16.5 1 97.5 255 LYS A C 1
ATOM 2081 O O . LYS A 1 255 ? 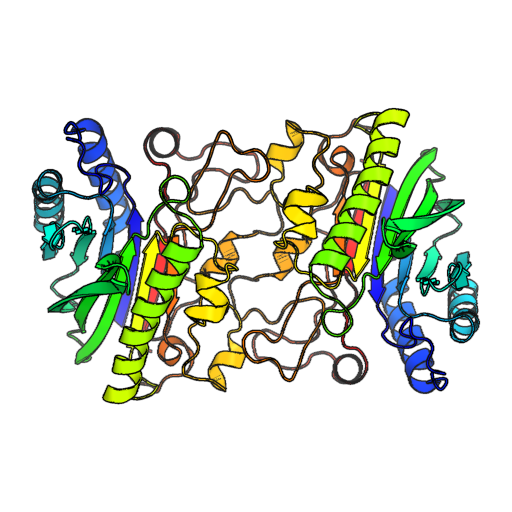8.773 11.977 17.344 1 97.5 255 LYS A O 1
ATOM 2086 N N . LEU A 1 256 ? 9.461 11.203 15.336 1 97.75 256 LEU A N 1
ATOM 2087 C CA . LEU A 1 256 ? 8.18 10.547 15.07 1 97.75 256 LEU A CA 1
ATOM 2088 C C . LEU A 1 256 ? 8.086 9.219 15.82 1 97.75 256 LEU A C 1
ATOM 2090 O O . LEU A 1 256 ? 9.008 8.406 15.758 1 97.75 256 LEU A O 1
ATOM 2094 N N . ASP A 1 257 ? 7.02 9.031 16.609 1 97.44 257 ASP A N 1
ATOM 2095 C CA . ASP A 1 257 ? 6.758 7.754 17.266 1 97.44 257 ASP A CA 1
ATOM 2096 C C . ASP A 1 257 ? 6.023 6.797 16.328 1 97.44 257 ASP A C 1
ATOM 2098 O O . ASP A 1 257 ? 4.797 6.852 16.219 1 97.44 257 ASP A O 1
ATOM 2102 N N . LEU A 1 258 ? 6.727 5.898 15.766 1 94.62 258 LEU A N 1
ATOM 2103 C CA . LEU A 1 258 ? 6.164 4.992 14.766 1 94.62 258 LEU A CA 1
ATOM 2104 C C . LEU A 1 258 ? 5.125 4.066 15.398 1 94.62 258 LEU A C 1
ATOM 2106 O O . LEU A 1 258 ? 4.258 3.537 14.703 1 94.62 258 LEU A O 1
ATOM 2110 N N . GLU A 1 259 ? 5.184 3.914 16.672 1 95.19 259 GLU A N 1
ATOM 2111 C CA . GLU A 1 259 ? 4.254 3.025 17.359 1 95.19 259 GLU A CA 1
ATOM 2112 C C . GLU A 1 259 ? 2.932 3.729 17.656 1 95.19 259 GLU A C 1
ATOM 2114 O O . GLU A 1 259 ? 1.958 3.088 18.062 1 95.19 259 GLU A O 1
ATOM 2119 N N . GLN A 1 260 ? 2.938 5.039 17.375 1 96.69 260 GLN A N 1
ATOM 2120 C CA . GLN A 1 260 ? 1.753 5.809 17.75 1 96.69 260 GLN A CA 1
ATOM 2121 C C . GLN A 1 260 ? 1.046 6.359 16.516 1 96.69 260 GLN A C 1
ATOM 2123 O O . GLN A 1 260 ? 0.241 7.289 16.609 1 96.69 260 GLN A O 1
ATOM 2128 N N . LEU A 1 261 ? 1.386 5.832 15.359 1 96.81 261 LEU A N 1
ATOM 2129 C CA . LEU A 1 261 ? 0.542 6.059 14.195 1 96.81 261 LEU A CA 1
ATOM 2130 C C . LEU A 1 261 ? -0.795 5.34 14.336 1 96.81 261 LEU A C 1
ATOM 2132 O O . LEU A 1 261 ? -0.835 4.168 14.711 1 96.81 261 LEU A O 1
ATOM 2136 N N . ASP A 1 262 ? -1.882 6.078 14.086 1 96.69 262 ASP A N 1
ATOM 2137 C CA . ASP A 1 262 ? -3.191 5.484 14.344 1 96.69 262 ASP A CA 1
ATOM 2138 C C . ASP A 1 262 ? -4.262 6.117 13.453 1 96.69 262 ASP A C 1
ATOM 2140 O O . ASP A 1 262 ? -3.99 7.078 12.734 1 96.69 262 ASP A O 1
ATOM 2144 N N . PHE A 1 263 ? -5.402 5.531 13.43 1 96.81 263 PHE A N 1
ATOM 2145 C CA . PHE A 1 263 ? -6.594 6 12.734 1 96.81 263 PHE A CA 1
ATOM 2146 C C . PHE A 1 263 ? -7.855 5.543 13.461 1 96.81 263 PHE A C 1
ATOM 2148 O O . PHE A 1 263 ? -7.801 4.652 14.305 1 96.81 263 PHE A O 1
ATOM 2155 N N . TYR A 1 264 ? -8.906 6.23 13.195 1 96.5 264 TYR A N 1
ATOM 2156 C CA . TYR A 1 264 ? -10.188 5.824 13.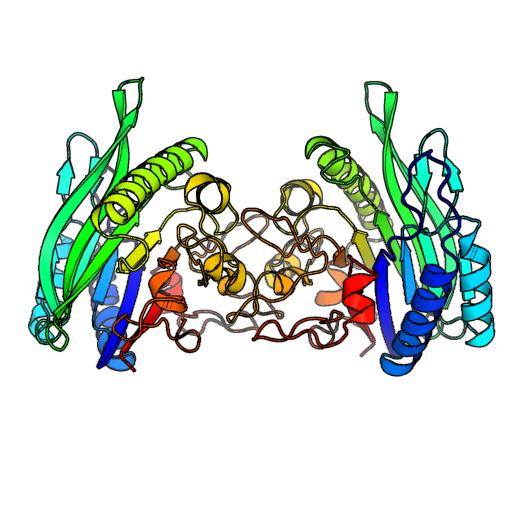758 1 96.5 264 TYR A CA 1
ATOM 2157 C C . TYR A 1 264 ? -10.789 4.66 12.977 1 96.5 264 TYR A C 1
ATOM 2159 O O . TYR A 1 264 ? -11.297 4.852 11.867 1 96.5 264 TYR A O 1
ATOM 2167 N N . ARG A 1 265 ? -10.781 3.469 13.516 1 92.94 265 ARG A N 1
ATOM 2168 C CA . ARG A 1 265 ? -11.297 2.266 12.867 1 92.94 265 ARG A CA 1
ATOM 2169 C C . ARG A 1 265 ? -12.789 2.098 13.141 1 92.94 265 ARG A C 1
ATOM 2171 O O . ARG A 1 265 ? -13.211 2.082 14.297 1 92.94 265 ARG A O 1
ATOM 2178 N N . VAL A 1 266 ? -13.578 1.894 12.094 1 93.25 266 VAL A N 1
ATOM 2179 C CA . VAL A 1 266 ? -15.016 1.835 12.297 1 93.25 266 VAL A CA 1
ATOM 2180 C C . VAL A 1 266 ? -15.523 0.427 11.992 1 93.25 266 VAL A C 1
ATOM 2182 O O . VAL A 1 266 ? -16.641 0.064 12.383 1 93.25 266 VAL A O 1
ATOM 2185 N N . LEU A 1 267 ? -14.773 -0.385 11.219 1 92.81 267 LEU A N 1
ATOM 2186 C CA . LEU A 1 267 ? -15.133 -1.769 10.93 1 92.81 267 LEU A CA 1
ATOM 2187 C C . LEU A 1 267 ? -14.086 -2.73 11.477 1 92.81 267 LEU A C 1
ATOM 2189 O O . LEU A 1 267 ? -12.883 -2.463 11.375 1 92.81 267 LEU A O 1
ATOM 2193 N N . ASN A 1 268 ? -14.609 -3.801 12.016 1 92.88 268 ASN A N 1
ATOM 2194 C CA . ASN A 1 268 ? -13.656 -4.84 12.398 1 92.88 268 ASN A CA 1
ATOM 2195 C C . ASN A 1 268 ? -13.359 -5.777 11.234 1 92.88 268 ASN A C 1
ATOM 2197 O O . ASN A 1 268 ? -13.797 -5.539 10.109 1 92.88 268 ASN A O 1
ATOM 2201 N N . ASP A 1 269 ? -12.633 -6.812 11.477 1 88.94 269 ASP A N 1
ATOM 2202 C CA . ASP A 1 269 ? -12.141 -7.703 10.43 1 88.94 269 ASP A CA 1
ATOM 2203 C C . ASP A 1 269 ? -13.297 -8.43 9.742 1 88.94 269 ASP A C 1
ATOM 2205 O O . ASP A 1 269 ? -13.18 -8.836 8.586 1 88.94 269 ASP A O 1
ATOM 2209 N N . ASP A 1 270 ? -14.477 -8.57 10.445 1 89 270 ASP A N 1
ATOM 2210 C CA . ASP A 1 270 ? -15.617 -9.297 9.906 1 89 270 ASP A CA 1
ATOM 2211 C C . ASP A 1 270 ? -16.672 -8.336 9.375 1 89 270 ASP A C 1
ATOM 2213 O O . ASP A 1 270 ? -17.844 -8.711 9.227 1 89 270 ASP A O 1
ATOM 2217 N N . ASN A 1 271 ? -16.328 -7.039 9.188 1 87.75 271 ASN A N 1
ATOM 2218 C CA . ASN A 1 271 ? -17.203 -5.996 8.656 1 87.75 271 ASN A CA 1
ATOM 2219 C C . ASN A 1 271 ? -18.266 -5.582 9.664 1 87.75 271 ASN A C 1
ATOM 2221 O O . ASN A 1 271 ? -19.25 -4.938 9.305 1 87.75 271 ASN A O 1
ATOM 2225 N N . HIS A 1 272 ? -18.062 -5.98 10.82 1 92.5 272 HIS A N 1
ATOM 2226 C CA . HIS A 1 272 ? -18.969 -5.453 11.844 1 92.5 272 HIS A CA 1
ATOM 2227 C C . HIS A 1 272 ? -18.625 -4.008 12.188 1 92.5 272 HIS A C 1
ATOM 2229 O O . HIS A 1 272 ? -17.453 -3.686 12.438 1 92.5 272 HIS A O 1
ATOM 2235 N N . CYS A 1 273 ? -19.625 -3.244 12.18 1 93.12 273 CYS A N 1
ATOM 2236 C CA . CYS A 1 273 ? -19.438 -1.829 12.469 1 93.12 273 CYS A CA 1
ATOM 2237 C C . CYS A 1 273 ? -19.203 -1.604 13.961 1 93.12 273 CYS A C 1
ATOM 2239 O O . CYS A 1 273 ? -20.016 -2.023 14.789 1 93.12 273 CYS A O 1
ATOM 2241 N N . LEU A 1 274 ? -18.188 -1 14.328 1 93.62 274 LEU A N 1
ATOM 2242 C CA . LEU A 1 274 ? -17.812 -0.736 15.711 1 93.62 274 LEU A CA 1
ATOM 2243 C C . LEU A 1 274 ? -18.469 0.55 16.219 1 93.62 274 LEU A C 1
ATOM 2245 O O . LEU A 1 274 ? -18.594 0.758 17.422 1 93.62 274 LEU A O 1
ATOM 2249 N N . ASP A 1 275 ? -18.812 1.467 15.273 1 93.56 275 ASP A N 1
ATOM 2250 C CA . ASP A 1 275 ? -19.469 2.742 15.547 1 93.56 275 ASP A CA 1
ATOM 2251 C C . ASP A 1 275 ? -20.422 3.125 14.414 1 93.56 275 ASP A C 1
ATOM 2253 O O . ASP A 1 275 ? -20.047 3.885 13.516 1 93.56 275 ASP A O 1
ATOM 2257 N N . ASP A 1 276 ? -21.625 2.768 14.594 1 93.88 276 ASP A N 1
ATOM 2258 C CA . ASP A 1 276 ? -22.625 2.904 13.539 1 93.88 276 ASP A CA 1
ATOM 2259 C C . ASP A 1 276 ? -22.938 4.375 13.273 1 93.88 276 ASP A C 1
ATOM 2261 O O . ASP A 1 276 ? -23.156 4.77 12.125 1 93.88 276 ASP A O 1
ATOM 2265 N N . ILE A 1 277 ? -23.016 5.09 14.312 1 94.19 277 ILE A N 1
ATOM 2266 C CA . ILE A 1 277 ? -23.344 6.504 14.164 1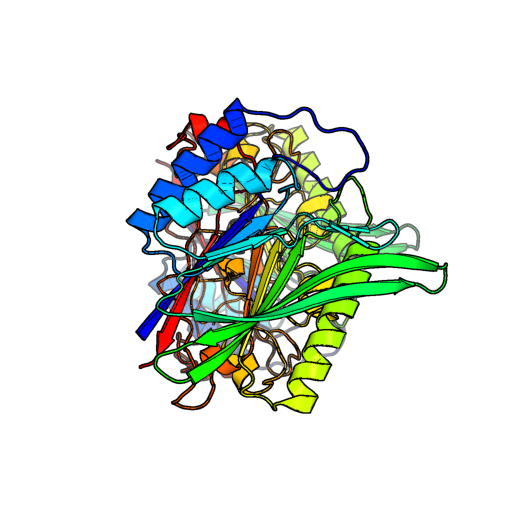 94.19 277 ILE A CA 1
ATOM 2267 C C . ILE A 1 277 ? -22.234 7.203 13.367 1 94.19 277 ILE A C 1
ATOM 2269 O O . ILE A 1 277 ? -22.516 7.906 12.398 1 94.19 277 ILE A O 1
ATOM 2273 N N . PHE A 1 278 ? -21.016 6.992 13.766 1 94.62 278 PHE A N 1
ATOM 2274 C CA . PHE A 1 278 ? -19.891 7.598 13.062 1 94.62 278 PHE A CA 1
ATOM 2275 C C . PHE A 1 278 ? -19.875 7.164 11.602 1 94.62 278 PHE A C 1
ATOM 2277 O O . PHE A 1 278 ? -19.75 8 10.703 1 94.62 278 PHE A O 1
ATOM 2284 N N . PHE A 1 279 ? -20.094 5.906 11.375 1 93 279 PHE A N 1
ATOM 2285 C CA . PHE A 1 279 ? -20.031 5.309 10.047 1 93 279 PHE A CA 1
ATOM 2286 C C . PHE A 1 279 ? -21.078 5.922 9.125 1 93 279 PHE A C 1
ATOM 2288 O O . PHE A 1 279 ? -20.828 6.152 7.941 1 93 279 PHE A O 1
ATOM 2295 N N . LYS A 1 280 ? -22.188 6.203 9.656 1 91.94 280 LYS A N 1
ATOM 2296 C CA . LYS A 1 280 ? -23.312 6.699 8.852 1 91.94 280 LYS A CA 1
ATOM 2297 C C . LYS A 1 280 ? -23.188 8.203 8.609 1 91.94 280 LYS A C 1
ATOM 2299 O O . LYS A 1 280 ? -23.641 8.711 7.586 1 91.94 280 LYS A O 1
ATOM 2304 N N . LYS A 1 281 ? -22.469 8.883 9.5 1 93 281 LYS A N 1
ATOM 2305 C CA . LYS A 1 281 ? -22.516 10.336 9.453 1 93 281 LYS A CA 1
ATOM 2306 C C . LYS A 1 281 ? -21.25 10.922 8.844 1 93 281 LYS A C 1
ATOM 2308 O O . LYS A 1 281 ? -21.25 12.055 8.359 1 93 281 LYS A O 1
ATOM 2313 N N . PHE A 1 282 ? -20.141 10.188 8.938 1 94 282 PHE A N 1
ATOM 2314 C CA . PHE A 1 282 ? -18.859 10.688 8.469 1 94 282 PHE A CA 1
ATOM 2315 C C . PHE A 1 282 ? -18.219 9.719 7.48 1 94 282 PHE A C 1
ATOM 2317 O O . PHE A 1 282 ? -18.266 8.5 7.676 1 94 282 PHE A O 1
ATOM 2324 N N . ASP A 1 283 ? -17.578 10.211 6.418 1 91.88 283 ASP A N 1
ATOM 2325 C CA . ASP A 1 283 ? -16.984 9.328 5.418 1 91.88 283 ASP A CA 1
ATOM 2326 C C . ASP A 1 283 ? -15.453 9.414 5.449 1 91.88 283 ASP A C 1
ATOM 2328 O O . ASP A 1 283 ? -14.773 8.602 4.816 1 91.88 283 ASP A O 1
ATOM 2332 N N . HIS A 1 284 ? -14.938 10.414 6.109 1 96.88 284 HIS A N 1
ATOM 2333 C CA . HIS A 1 284 ? -13.516 10.461 6.406 1 96.88 284 HIS A CA 1
ATOM 2334 C C . HIS A 1 284 ? -13.25 10.164 7.879 1 96.88 284 HIS A C 1
ATOM 2336 O O . HIS A 1 284 ? -14 10.609 8.75 1 96.88 284 HIS A O 1
ATOM 2342 N N . TYR A 1 285 ? -12.148 9.531 8.133 1 96.75 285 TYR A N 1
ATOM 2343 C CA . TYR A 1 285 ? -11.82 9.109 9.492 1 96.75 285 TYR A CA 1
ATOM 2344 C C . TYR A 1 285 ? -10.539 9.781 9.977 1 96.75 285 TYR A C 1
ATOM 2346 O O . TYR A 1 285 ? -9.578 9.922 9.219 1 96.75 285 TYR A O 1
ATOM 2354 N N . PRO A 1 286 ? -10.633 10.227 11.219 1 98.38 286 PRO A N 1
ATOM 2355 C CA . PRO A 1 286 ? -9.453 10.922 11.742 1 98.38 286 PRO A CA 1
ATOM 2356 C C . PRO A 1 286 ? -8.211 10.031 11.773 1 98.38 286 PRO A C 1
ATOM 2358 O O . PRO A 1 286 ? -8.312 8.836 12.055 1 98.38 286 PRO A O 1
ATOM 2361 N N . ILE A 1 287 ? -7.078 10.609 11.523 1 98.81 287 ILE A N 1
ATOM 2362 C CA . ILE A 1 287 ? -5.789 9.938 11.641 1 98.81 287 ILE A CA 1
ATOM 2363 C C . ILE A 1 287 ? -4.941 10.633 12.711 1 98.81 287 ILE A C 1
ATOM 2365 O O . ILE A 1 287 ? -5.148 11.812 13 1 98.81 287 ILE A O 1
ATOM 2369 N N . PHE A 1 288 ? -3.996 9.906 13.328 1 98.81 288 PHE A N 1
ATOM 2370 C CA . PHE A 1 288 ? -3.277 10.383 14.508 1 98.81 288 PHE A CA 1
ATOM 2371 C C . PHE A 1 288 ? -1.793 10.055 14.406 1 98.81 288 PHE A C 1
ATOM 2373 O O . PHE A 1 288 ? -1.413 9.07 13.758 1 98.81 288 PHE A O 1
ATOM 2380 N N . CYS A 1 289 ? -1.007 10.844 14.984 1 98.56 289 CYS A N 1
ATOM 2381 C CA . CYS A 1 289 ? 0.406 10.547 15.188 1 98.56 289 CYS A CA 1
ATOM 2382 C C . CYS A 1 289 ? 0.921 11.188 16.469 1 98.56 289 CYS A C 1
ATOM 2384 O O . CYS A 1 289 ? 0.226 12.008 17.078 1 98.56 289 CYS A O 1
ATOM 2386 N N . ARG A 1 290 ? 2.047 10.773 16.891 1 98.56 290 ARG A N 1
ATOM 2387 C CA . ARG A 1 290 ? 2.744 11.367 18.031 1 98.56 290 ARG A CA 1
ATOM 2388 C C . ARG A 1 290 ? 4.195 11.688 17.672 1 98.56 290 ARG A C 1
ATOM 2390 O O . ARG A 1 290 ? 4.879 10.875 17.047 1 98.56 290 ARG A O 1
ATOM 2397 N N . ILE A 1 291 ? 4.574 12.836 18 1 98.5 291 ILE A N 1
ATOM 2398 C CA . ILE A 1 291 ? 5.988 13.188 17.953 1 98.5 291 ILE A CA 1
ATOM 2399 C C . ILE A 1 291 ? 6.484 13.508 19.359 1 98.5 291 ILE A C 1
ATOM 2401 O O . ILE A 1 291 ? 5.695 13.859 20.234 1 98.5 291 ILE A O 1
ATOM 2405 N N . PHE A 1 292 ? 7.816 13.297 19.594 1 96.81 292 PHE A N 1
ATOM 2406 C CA . PHE A 1 292 ? 8.305 13.477 20.953 1 96.81 292 PHE A CA 1
ATOM 2407 C C . PHE A 1 292 ? 9.766 13.891 20.953 1 96.81 292 PHE A C 1
ATOM 2409 O O . PHE A 1 292 ? 10.477 13.711 19.953 1 96.81 292 PHE A O 1
ATOM 2416 N N . HIS A 1 293 ? 10.125 14.617 22.062 1 90.31 293 HIS A N 1
ATOM 2417 C CA . HIS A 1 293 ? 11.523 14.875 22.391 1 90.31 293 HIS A CA 1
ATOM 2418 C C . HIS A 1 293 ? 12.047 13.844 23.391 1 90.31 293 HIS A C 1
ATOM 2420 O O . HIS A 1 293 ? 11.336 13.453 24.328 1 90.31 293 HIS A O 1
ATOM 2426 N N . GLU A 1 294 ? 13.203 13.156 23.062 1 73.81 294 GLU A N 1
ATOM 2427 C CA . GLU A 1 294 ? 13.82 12.211 24 1 73.81 294 GLU A CA 1
ATOM 2428 C C . GLU A 1 294 ? 14.219 12.898 25.297 1 73.81 294 GLU A C 1
ATOM 2430 O O . GLU A 1 294 ? 14.609 14.07 25.297 1 73.81 294 GLU A O 1
ATOM 2435 N N . MET B 1 1 ? -6.387 -31.125 4.504 1 90 1 MET B N 1
ATOM 2436 C CA . MET B 1 1 ? -5.25 -31.141 3.59 1 90 1 MET B CA 1
ATOM 2437 C C . MET B 1 1 ? -4.785 -29.719 3.297 1 90 1 MET B C 1
ATOM 2439 O O . MET B 1 1 ? -5.605 -28.812 3.121 1 90 1 MET B O 1
ATOM 2443 N N . GLU B 1 2 ? -3.43 -29.484 3.332 1 96.25 2 GLU B N 1
ATOM 2444 C CA . GLU B 1 2 ? -2.836 -28.188 3.074 1 96.25 2 GLU B CA 1
ATOM 2445 C C . GLU B 1 2 ? -1.892 -28.234 1.876 1 96.25 2 GLU B C 1
ATOM 2447 O O . GLU B 1 2 ? -1.242 -29.25 1.631 1 96.25 2 GLU B O 1
ATOM 2452 N N . LEU B 1 3 ? -1.918 -27.219 1.105 1 98.38 3 LEU B N 1
ATOM 2453 C CA . LEU B 1 3 ? -0.938 -27 0.048 1 98.38 3 LEU B CA 1
ATOM 2454 C C . LEU B 1 3 ? -0.158 -25.719 0.291 1 98.38 3 LEU B C 1
ATOM 2456 O O . LEU B 1 3 ? -0.748 -24.641 0.399 1 98.38 3 LEU B O 1
ATOM 2460 N N . ASN B 1 4 ? 1.127 -25.844 0.406 1 98.81 4 ASN B N 1
ATOM 2461 C CA . ASN B 1 4 ? 2.031 -24.703 0.542 1 98.81 4 ASN B CA 1
ATOM 2462 C C . ASN B 1 4 ? 2.682 -24.344 -0.79 1 98.81 4 ASN B C 1
ATOM 2464 O O . ASN B 1 4 ? 3.307 -25.188 -1.43 1 98.81 4 ASN B O 1
ATOM 2468 N N . LEU B 1 5 ? 2.537 -23.094 -1.211 1 98.88 5 LEU B N 1
ATOM 2469 C CA . LEU B 1 5 ? 3.012 -22.672 -2.523 1 98.88 5 LEU B CA 1
ATOM 2470 C C . LEU B 1 5 ? 4.129 -21.641 -2.391 1 98.88 5 LEU B C 1
ATOM 2472 O O . LEU B 1 5 ? 4.203 -20.922 -1.39 1 98.88 5 LEU B O 1
ATOM 2476 N N . CYS B 1 6 ? 4.941 -21.594 -3.455 1 98.88 6 CYS B N 1
ATOM 2477 C CA . CYS B 1 6 ? 6.043 -20.641 -3.541 1 98.88 6 CYS B CA 1
ATOM 2478 C C . CYS B 1 6 ? 6.219 -20.141 -4.969 1 98.88 6 CYS B C 1
ATOM 2480 O O . CYS B 1 6 ? 6.105 -20.906 -5.922 1 98.88 6 CYS B O 1
ATOM 2482 N N . TRP B 1 7 ? 6.414 -18.875 -5.141 1 98.88 7 TRP B N 1
ATOM 2483 C CA . TRP B 1 7 ? 6.902 -18.266 -6.367 1 98.88 7 TRP B CA 1
ATOM 2484 C C . TRP B 1 7 ? 8.266 -17.609 -6.145 1 98.88 7 TRP B C 1
ATOM 2486 O O . TRP B 1 7 ? 8.461 -16.891 -5.164 1 98.88 7 TRP B O 1
ATOM 2496 N N . TRP B 1 8 ? 9.203 -17.844 -7.105 1 98.69 8 TRP B N 1
ATOM 2497 C CA . TRP B 1 8 ? 10.516 -17.219 -6.953 1 98.69 8 TRP B CA 1
ATOM 2498 C C . TRP B 1 8 ? 11.156 -16.953 -8.312 1 98.69 8 TRP B C 1
ATOM 2500 O O . TRP B 1 8 ? 11.461 -17.891 -9.055 1 98.69 8 TRP B O 1
ATOM 2510 N N . ASN B 1 9 ? 11.328 -15.672 -8.68 1 97.94 9 ASN B N 1
ATOM 2511 C CA . ASN B 1 9 ? 12.227 -15.312 -9.773 1 97.94 9 ASN B CA 1
ATOM 2512 C C . ASN B 1 9 ? 13.688 -15.438 -9.359 1 97.94 9 ASN B C 1
ATOM 2514 O O . ASN B 1 9 ? 14.211 -14.57 -8.648 1 97.94 9 ASN B O 1
ATOM 2518 N N . ILE B 1 10 ? 14.398 -16.391 -9.82 1 95.06 10 ILE B N 1
ATOM 2519 C CA . ILE B 1 10 ? 15.719 -16.734 -9.297 1 95.06 10 ILE B CA 1
ATOM 2520 C C . ILE B 1 10 ? 16.781 -15.867 -9.961 1 95.06 10 ILE B C 1
ATOM 2522 O O . ILE B 1 10 ? 17.922 -15.836 -9.523 1 95.06 10 ILE B O 1
ATOM 2526 N N . GLY B 1 11 ? 16.484 -15.156 -11.031 1 92.88 11 GLY B N 1
ATOM 2527 C CA . GLY B 1 11 ? 17.359 -14.164 -11.641 1 92.88 11 GLY B CA 1
ATOM 2528 C C . GLY B 1 11 ? 18.578 -14.766 -12.312 1 92.88 11 GLY B C 1
ATOM 2529 O O . GLY B 1 11 ? 19.672 -14.195 -12.266 1 92.88 11 GLY B O 1
ATOM 2530 N N . ILE B 1 12 ? 18.406 -15.906 -12.922 1 88.19 12 ILE B N 1
ATOM 2531 C CA . ILE B 1 12 ? 19.562 -16.562 -13.508 1 88.19 12 ILE B CA 1
ATOM 2532 C C . ILE B 1 12 ? 19.547 -16.406 -15.023 1 88.19 12 ILE B C 1
ATOM 2534 O O . ILE B 1 12 ? 20.531 -15.992 -15.633 1 88.19 12 ILE B O 1
ATOM 2538 N N . SER B 1 13 ? 18.344 -16.656 -15.617 1 84.44 13 SER B N 1
ATOM 2539 C CA . SER B 1 13 ? 18.219 -16.594 -17.078 1 84.44 13 SER B CA 1
ATOM 2540 C C . SER B 1 13 ? 17.031 -15.727 -17.484 1 84.44 13 SER B C 1
ATOM 2542 O O . SER B 1 13 ? 15.969 -16.25 -17.828 1 84.44 13 SER B O 1
ATOM 2544 N N . PRO B 1 14 ? 17.312 -14.391 -17.531 1 81.62 14 PRO B N 1
ATOM 2545 C CA . PRO B 1 14 ? 16.219 -13.539 -18.031 1 81.62 14 PRO B CA 1
ATOM 2546 C C . PRO B 1 14 ? 15.812 -13.883 -19.453 1 81.62 14 PRO B C 1
ATOM 2548 O O . PRO B 1 14 ? 16.625 -14.414 -20.219 1 81.62 14 PRO B O 1
ATOM 2551 N N . PRO B 1 15 ? 14.586 -13.68 -19.766 1 76.06 15 PRO B N 1
ATOM 2552 C CA . PRO B 1 15 ? 14.086 -14.078 -21.078 1 76.06 15 PRO B CA 1
ATOM 2553 C C . PRO B 1 15 ? 14.516 -13.125 -22.188 1 76.06 15 PRO B C 1
ATOM 2555 O O . PRO B 1 15 ? 13.688 -12.383 -22.734 1 76.06 15 PRO B O 1
ATOM 2558 N N . THR B 1 16 ? 15.727 -13.062 -22.328 1 73.5 16 THR B N 1
ATOM 2559 C CA . THR B 1 16 ? 16.312 -12.266 -23.391 1 73.5 16 THR B CA 1
ATOM 2560 C C . THR B 1 16 ? 17.094 -13.148 -24.359 1 73.5 16 THR B C 1
ATOM 2562 O O . THR B 1 16 ? 17.438 -14.289 -24.031 1 73.5 16 THR B O 1
ATOM 2565 N N . LYS B 1 17 ? 17.281 -12.68 -25.5 1 66.19 17 LYS B N 1
ATOM 2566 C CA . LYS B 1 17 ? 17.906 -13.43 -26.578 1 66.19 17 LYS B CA 1
ATOM 2567 C C . LYS B 1 17 ? 19.406 -13.594 -26.344 1 66.19 17 LYS B C 1
ATOM 2569 O O . LYS B 1 17 ? 20.031 -14.516 -26.875 1 66.19 17 LYS B O 1
ATOM 2574 N N . SER B 1 18 ? 19.875 -12.789 -25.484 1 63.09 18 SER B N 1
ATOM 2575 C CA . SER B 1 18 ? 21.328 -12.836 -25.344 1 63.09 18 SER B CA 1
ATOM 2576 C C . SER B 1 18 ? 21.766 -14.078 -24.578 1 63.09 18 SER B C 1
ATOM 2578 O O . SER B 1 18 ? 21.047 -14.562 -23.703 1 63.09 18 SER B O 1
ATOM 2580 N N . LYS B 1 19 ? 22.797 -14.664 -25.203 1 55.09 19 LYS B N 1
ATOM 2581 C CA . LYS B 1 19 ? 23.391 -15.852 -24.594 1 55.09 19 LYS B CA 1
ATOM 2582 C C . LYS B 1 19 ? 23.781 -15.586 -23.141 1 55.09 19 LYS B C 1
ATOM 2584 O O . LYS B 1 19 ? 24.469 -14.609 -22.844 1 55.09 19 LYS B O 1
ATOM 2589 N N . GLN B 1 20 ? 22.969 -16.203 -22.328 1 60.28 20 GLN B N 1
ATOM 2590 C CA . GLN B 1 20 ? 23.344 -16.031 -20.922 1 60.28 20 GLN B CA 1
ATOM 2591 C C . GLN B 1 20 ? 24.359 -17.078 -20.5 1 60.28 20 GLN B C 1
ATOM 2593 O O . GLN B 1 20 ? 24.234 -18.266 -20.844 1 60.28 20 GLN B O 1
ATOM 2598 N N . ASN B 1 21 ? 25.609 -16.688 -20.062 1 59.19 21 ASN B N 1
ATOM 2599 C CA . ASN B 1 21 ? 26.578 -17.625 -19.516 1 59.19 21 ASN B CA 1
ATOM 2600 C C . ASN B 1 21 ? 26.031 -18.375 -18.312 1 59.19 21 ASN B C 1
ATOM 2602 O O . ASN B 1 21 ? 25.328 -17.781 -17.484 1 59.19 21 ASN B O 1
ATOM 2606 N N . VAL B 1 22 ? 26.234 -19.609 -18.469 1 61.97 22 VAL B N 1
ATOM 2607 C CA . VAL B 1 22 ? 25.797 -20.438 -17.359 1 61.97 22 VAL B CA 1
ATOM 2608 C C . VAL B 1 22 ? 26.469 -19.969 -16.062 1 61.97 22 VAL B C 1
ATOM 2610 O O . VAL B 1 22 ? 27.688 -19.969 -15.961 1 61.97 22 VAL B O 1
ATOM 2613 N N . LYS B 1 23 ? 25.703 -19.547 -15.219 1 74.25 23 LYS B N 1
ATOM 2614 C CA . LYS B 1 23 ? 26.141 -19.109 -13.898 1 74.25 23 LYS B CA 1
ATOM 2615 C C . LYS B 1 23 ? 26.031 -20.25 -12.875 1 74.25 23 LYS B C 1
ATOM 2617 O O . LYS B 1 23 ? 25.156 -20.219 -12.016 1 74.25 23 LYS B O 1
ATOM 2622 N N . THR B 1 24 ? 26.953 -21.156 -13 1 79.81 24 THR B N 1
ATOM 2623 C CA . THR B 1 24 ? 26.922 -22.406 -12.258 1 79.81 24 THR B CA 1
ATOM 2624 C C . THR B 1 24 ? 26.859 -22.156 -10.758 1 79.81 24 THR B C 1
ATOM 2626 O O . THR B 1 24 ? 26.094 -22.812 -10.039 1 79.81 24 THR B O 1
ATOM 2629 N N . GLU B 1 25 ? 27.562 -21.234 -10.336 1 87.75 25 GLU B N 1
ATOM 2630 C CA . GLU B 1 25 ? 27.594 -20.938 -8.914 1 87.75 25 GLU B CA 1
ATOM 2631 C C . GLU B 1 25 ? 26.234 -20.438 -8.414 1 87.75 25 GLU B C 1
ATOM 2633 O O . GLU B 1 25 ? 25.766 -20.875 -7.363 1 87.75 25 GLU B O 1
ATOM 2638 N N . LYS B 1 26 ? 25.609 -19.625 -9.18 1 90.94 26 LYS B N 1
ATOM 2639 C CA . LYS B 1 26 ? 24.312 -19.078 -8.781 1 90.94 26 LYS B CA 1
ATOM 2640 C C . LYS B 1 26 ? 23.234 -20.172 -8.805 1 90.94 26 LYS B C 1
ATOM 2642 O O . LYS B 1 26 ? 22.344 -20.188 -7.953 1 90.94 26 LYS B O 1
ATOM 2647 N N . VAL B 1 27 ? 23.391 -21.078 -9.742 1 93.38 27 VAL B N 1
ATOM 2648 C CA . VAL B 1 27 ? 22.453 -22.203 -9.828 1 93.38 27 VAL B CA 1
ATOM 2649 C C . VAL B 1 27 ? 22.578 -23.094 -8.594 1 93.38 27 VAL B C 1
ATOM 2651 O O . VAL B 1 27 ? 21.578 -23.5 -8 1 93.38 27 VAL B O 1
ATOM 2654 N N . GLY B 1 28 ? 23.812 -23.344 -8.273 1 93.81 28 GLY B N 1
ATOM 2655 C CA . GLY B 1 28 ? 24.047 -24.141 -7.074 1 93.81 28 GLY B CA 1
ATOM 2656 C C . GLY B 1 28 ? 23.484 -23.5 -5.816 1 93.81 28 GLY B C 1
ATOM 2657 O O . GLY B 1 28 ? 22.906 -24.188 -4.977 1 93.81 28 GLY B O 1
ATOM 2658 N N . LEU B 1 29 ? 23.688 -22.25 -5.723 1 95.25 29 LEU B N 1
ATOM 2659 C CA . LEU B 1 29 ? 23.172 -21.531 -4.566 1 95.25 29 LEU B CA 1
ATOM 2660 C C . LEU B 1 29 ? 21.656 -21.531 -4.543 1 95.25 29 LEU B C 1
ATOM 2662 O O . LEU B 1 29 ? 21.047 -21.719 -3.484 1 95.25 29 LEU B O 1
ATOM 2666 N N . ALA B 1 30 ? 21.031 -21.312 -5.672 1 95.94 30 ALA B N 1
ATOM 2667 C CA . ALA B 1 30 ? 19.578 -21.344 -5.773 1 95.94 30 ALA B CA 1
ATOM 2668 C C . ALA B 1 30 ? 19.031 -22.703 -5.355 1 95.94 30 ALA B C 1
ATOM 2670 O O . ALA B 1 30 ? 18.031 -22.781 -4.645 1 95.94 30 ALA B O 1
ATOM 2671 N N . LYS B 1 31 ? 19.688 -23.75 -5.809 1 96.12 31 LYS B N 1
ATOM 2672 C CA . LYS B 1 31 ? 19.266 -25.094 -5.449 1 96.12 31 LYS B CA 1
ATOM 2673 C C . LYS B 1 31 ? 19.312 -25.297 -3.938 1 96.12 31 LYS B C 1
ATOM 2675 O O . LYS B 1 31 ? 18.406 -25.891 -3.354 1 96.12 31 LYS B O 1
ATOM 2680 N N . LYS B 1 32 ? 20.375 -24.828 -3.414 1 96.81 32 LYS B N 1
ATOM 2681 C CA . LYS B 1 32 ? 20.547 -24.969 -1.971 1 96.81 32 LYS B CA 1
ATOM 2682 C C . LYS B 1 32 ? 19.438 -24.25 -1.209 1 96.81 32 LYS B C 1
ATOM 2684 O O . LYS B 1 32 ? 18.844 -24.812 -0.29 1 96.81 32 LYS B O 1
ATOM 2689 N N . TYR B 1 33 ? 19.188 -23.016 -1.559 1 97.38 33 TYR B N 1
ATOM 2690 C CA . TYR B 1 33 ? 18.125 -22.25 -0.903 1 97.38 33 TYR B CA 1
ATOM 2691 C C . TYR B 1 33 ? 16.766 -22.891 -1.118 1 97.38 33 TYR B C 1
ATOM 2693 O O . TYR B 1 33 ? 15.953 -22.969 -0.194 1 97.38 33 TYR B O 1
ATOM 2701 N N . LEU B 1 34 ? 16.578 -23.344 -2.307 1 97.69 34 LEU B N 1
ATOM 2702 C CA . LEU B 1 34 ? 15.305 -23.984 -2.629 1 97.69 34 LEU B CA 1
ATOM 2703 C C . LEU B 1 34 ? 15.086 -25.234 -1.783 1 97.69 34 LEU B C 1
ATOM 2705 O O . LEU B 1 34 ? 13.984 -25.453 -1.275 1 97.69 34 LEU B O 1
ATOM 2709 N N . GLU B 1 35 ? 16.094 -26.031 -1.735 1 98.19 35 GLU B N 1
ATOM 2710 C CA . GLU B 1 35 ? 16 -27.25 -0.916 1 98.19 35 GLU B CA 1
ATOM 2711 C C . GLU B 1 35 ? 15.641 -26.906 0.527 1 98.19 35 GLU B C 1
ATOM 2713 O O . GLU B 1 35 ? 14.75 -27.531 1.11 1 98.19 35 GLU B O 1
ATOM 2718 N N . GLU B 1 36 ? 16.297 -25.953 1.065 1 98.06 36 GLU B N 1
ATOM 2719 C CA . GLU B 1 36 ? 16.047 -25.531 2.439 1 98.06 36 GLU B CA 1
ATOM 2720 C C . GLU B 1 36 ? 14.625 -25 2.602 1 98.06 36 GLU B C 1
ATOM 2722 O O . GLU B 1 36 ? 13.945 -25.328 3.58 1 98.06 36 GLU B O 1
ATOM 2727 N N . LEU B 1 37 ? 14.172 -24.188 1.682 1 98.12 37 LEU B N 1
ATOM 2728 C CA . LEU B 1 37 ? 12.836 -23.609 1.742 1 98.12 37 LEU B CA 1
ATOM 2729 C C . LEU B 1 37 ? 11.766 -24.688 1.631 1 98.12 37 LEU B C 1
ATOM 2731 O O . LEU B 1 37 ? 10.75 -24.641 2.334 1 98.12 37 LEU B O 1
ATOM 2735 N N . ILE B 1 38 ? 12.008 -25.656 0.695 1 98.38 38 ILE B N 1
ATOM 2736 C CA . ILE B 1 38 ? 11.039 -26.719 0.481 1 98.38 38 ILE B CA 1
ATOM 2737 C C . ILE B 1 38 ? 10.852 -27.516 1.772 1 98.38 38 ILE B C 1
ATOM 2739 O O . ILE B 1 38 ? 9.719 -27.797 2.174 1 98.38 38 ILE B O 1
ATOM 2743 N N . ILE B 1 39 ? 11.93 -27.781 2.404 1 97.88 39 ILE B N 1
ATOM 2744 C CA . ILE B 1 39 ? 11.891 -28.594 3.619 1 97.88 39 ILE B CA 1
ATOM 2745 C C . ILE B 1 39 ? 11.312 -27.766 4.77 1 97.88 39 ILE B C 1
ATOM 2747 O O . ILE B 1 39 ? 10.359 -28.188 5.43 1 97.88 39 ILE B O 1
ATOM 2751 N N . LYS B 1 40 ? 11.789 -26.562 4.977 1 97.81 40 LYS B N 1
ATOM 2752 C CA . LYS B 1 40 ? 11.422 -25.734 6.121 1 97.81 40 LYS B CA 1
ATOM 2753 C C . LYS B 1 40 ? 9.953 -25.312 6.047 1 97.81 40 LYS B C 1
ATOM 2755 O O . LYS B 1 40 ? 9.281 -25.219 7.074 1 97.81 40 LYS B O 1
ATOM 2760 N N . LYS B 1 41 ? 9.445 -25.078 4.852 1 98.06 41 LYS B N 1
ATOM 2761 C CA . LYS B 1 41 ? 8.094 -24.562 4.703 1 98.06 41 LYS B CA 1
ATOM 2762 C C . LYS B 1 41 ? 7.145 -25.625 4.176 1 98.06 41 LYS B C 1
ATOM 2764 O O . LYS B 1 41 ? 5.977 -25.344 3.898 1 98.06 41 LYS B O 1
ATOM 2769 N N . THR B 1 42 ? 7.672 -26.844 3.994 1 98.06 42 THR B N 1
ATOM 2770 C CA . THR B 1 42 ? 6.887 -27.969 3.496 1 98.06 42 THR B CA 1
ATOM 2771 C C . THR B 1 42 ? 6.164 -27.594 2.205 1 98.06 42 THR B C 1
ATOM 2773 O O . THR B 1 42 ? 4.949 -27.766 2.096 1 98.06 42 THR B O 1
ATOM 2776 N N . LEU B 1 43 ? 6.906 -27.078 1.247 1 98.69 43 LEU B N 1
ATOM 2777 C CA . LEU B 1 43 ? 6.336 -26.578 0.003 1 98.69 43 LEU B CA 1
ATOM 2778 C C . LEU B 1 43 ? 5.82 -27.719 -0.863 1 98.69 43 LEU B C 1
ATOM 2780 O O . LEU B 1 43 ? 6.461 -28.766 -0.961 1 98.69 43 LEU B O 1
ATOM 2784 N N . ASP B 1 44 ? 4.652 -27.516 -1.431 1 98.75 44 ASP B N 1
ATOM 2785 C CA . ASP B 1 44 ? 4.016 -28.531 -2.268 1 98.75 44 ASP B CA 1
ATOM 2786 C C . ASP B 1 44 ? 4.07 -28.141 -3.742 1 98.75 44 ASP B C 1
ATOM 2788 O O . ASP B 1 44 ? 4.051 -29 -4.621 1 98.75 44 ASP B O 1
ATOM 2792 N N . IL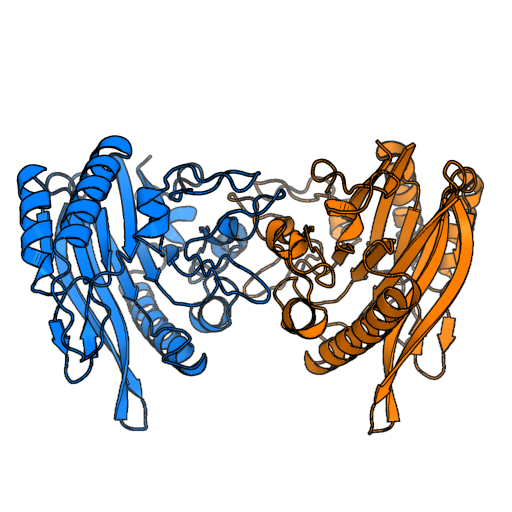E B 1 45 ? 4.07 -26.859 -4.043 1 98.75 45 ILE B N 1
ATOM 2793 C CA . ILE B 1 45 ? 4.195 -26.312 -5.391 1 98.75 45 ILE B CA 1
ATOM 2794 C C . ILE B 1 45 ? 5.191 -25.156 -5.391 1 98.75 45 ILE B C 1
ATOM 2796 O O . ILE B 1 45 ? 5.062 -24.219 -4.605 1 98.75 45 ILE B O 1
ATOM 2800 N N . ILE B 1 46 ? 6.195 -25.219 -6.238 1 98.81 46 ILE B N 1
ATOM 2801 C CA . ILE B 1 46 ? 7.18 -24.156 -6.402 1 98.81 46 ILE B CA 1
ATOM 2802 C C . ILE B 1 46 ? 7.266 -23.75 -7.871 1 98.81 46 ILE B C 1
ATOM 2804 O O . ILE B 1 46 ? 7.586 -24.578 -8.727 1 98.81 46 ILE B O 1
ATOM 2808 N N . ALA B 1 47 ? 6.902 -22.547 -8.133 1 98.75 47 ALA B N 1
ATOM 2809 C CA . ALA B 1 47 ? 7.094 -22 -9.469 1 98.75 47 ALA B CA 1
ATOM 2810 C C . ALA B 1 47 ? 8.32 -21.094 -9.531 1 98.75 47 ALA B C 1
ATOM 2812 O O . ALA B 1 47 ? 8.5 -20.234 -8.672 1 98.75 47 ALA B O 1
ATOM 2813 N N . LEU B 1 48 ? 9.148 -21.328 -10.516 1 97.75 48 LEU B N 1
ATOM 2814 C CA . LEU B 1 48 ? 10.375 -20.562 -10.711 1 97.75 48 LEU B CA 1
ATOM 2815 C C . LEU B 1 48 ? 10.352 -19.828 -12.047 1 97.75 48 LEU B C 1
ATOM 2817 O O . LEU B 1 48 ? 9.844 -20.344 -13.039 1 97.75 48 LEU B O 1
ATOM 2821 N N . SER B 1 49 ? 10.883 -18.609 -12.062 1 96.81 49 SER B N 1
ATOM 2822 C CA . SER B 1 49 ? 11.094 -17.938 -13.336 1 96.81 49 SER B CA 1
ATOM 2823 C C . SER B 1 49 ? 12.562 -17.562 -13.523 1 96.81 49 SER B C 1
ATOM 2825 O O . SER B 1 49 ? 13.359 -17.656 -12.594 1 96.81 49 SER B O 1
ATOM 2827 N N . GLU B 1 50 ? 12.891 -17.219 -14.781 1 94.56 50 GLU B N 1
ATOM 2828 C CA . GLU B 1 50 ? 14.242 -16.969 -15.266 1 94.56 50 GLU B CA 1
ATOM 2829 C C . GLU B 1 50 ? 15.102 -18.234 -15.148 1 94.56 50 GLU B C 1
ATOM 2831 O O . GLU B 1 50 ? 16.219 -18.188 -14.633 1 94.56 50 GLU B O 1
ATOM 2836 N N . VAL B 1 51 ? 14.445 -19.219 -15.508 1 90.94 51 VAL B N 1
ATOM 2837 C CA . VAL B 1 51 ? 15.039 -20.547 -15.672 1 90.94 51 VAL B CA 1
ATOM 2838 C C . VAL B 1 51 ? 15.055 -20.922 -17.156 1 90.94 51 VAL B C 1
ATOM 2840 O O . VAL B 1 51 ? 14.023 -20.875 -17.828 1 90.94 51 VAL B O 1
ATOM 2843 N N . SER B 1 52 ? 16.172 -21.266 -17.656 1 86 52 SER B N 1
ATOM 2844 C CA . SER B 1 52 ? 16.281 -21.75 -19.031 1 86 52 SER B CA 1
ATOM 2845 C C . SER B 1 52 ? 16.406 -23.266 -19.078 1 86 52 SER B C 1
ATOM 2847 O O . SER B 1 52 ? 16.391 -23.922 -18.031 1 86 52 SER B O 1
ATOM 2849 N N . GLU B 1 53 ? 16.469 -23.719 -20.266 1 81.25 53 GLU B N 1
ATOM 2850 C CA . GLU B 1 53 ? 16.625 -25.156 -20.469 1 81.25 53 GLU B CA 1
ATOM 2851 C C . GLU B 1 53 ? 17.922 -25.672 -19.828 1 81.25 53 GLU B C 1
ATOM 2853 O O . GLU B 1 53 ? 17.969 -26.797 -19.328 1 81.25 53 GLU B O 1
ATOM 2858 N N . ASN B 1 54 ? 18.875 -24.766 -19.766 1 79.12 54 ASN B N 1
ATOM 2859 C CA . ASN B 1 54 ? 20.172 -25.156 -19.203 1 79.12 54 ASN B CA 1
ATOM 2860 C C . ASN B 1 54 ? 20.078 -25.406 -17.703 1 79.12 54 ASN B C 1
ATOM 2862 O O . ASN B 1 54 ? 20.688 -26.344 -17.188 1 79.12 54 ASN B O 1
ATOM 2866 N N . GLU B 1 55 ? 19.312 -24.609 -17.031 1 85.75 55 GLU B N 1
ATOM 2867 C CA . GLU B 1 55 ? 19.188 -24.734 -15.586 1 85.75 55 GLU B CA 1
ATOM 2868 C C . GLU B 1 55 ? 18.156 -25.797 -15.219 1 85.75 55 GLU B C 1
ATOM 2870 O O . GLU B 1 55 ? 18.141 -26.281 -14.078 1 85.75 55 GLU B O 1
ATOM 2875 N N . SER B 1 56 ? 17.344 -26.109 -16.188 1 87.19 56 SER B N 1
ATOM 2876 C CA . SER B 1 56 ? 16.25 -27.031 -15.914 1 87.19 56 SER B CA 1
ATOM 2877 C C . SER B 1 56 ? 16.766 -28.375 -15.438 1 87.19 56 SER B C 1
ATOM 2879 O O . SER B 1 56 ? 16.141 -29.047 -14.609 1 87.19 56 SER B O 1
ATOM 2881 N N . TYR B 1 57 ? 17.875 -28.719 -15.906 1 89.12 57 TYR B N 1
ATOM 2882 C CA . TYR B 1 57 ? 18.453 -30 -15.5 1 89.12 57 TYR B CA 1
ATOM 2883 C C . TYR B 1 57 ? 18.781 -30 -14.008 1 89.12 57 TYR B C 1
ATOM 2885 O O . TYR B 1 57 ? 18.5 -30.969 -13.305 1 89.12 57 TYR B O 1
ATOM 2893 N N . ALA B 1 58 ? 19.344 -28.953 -13.602 1 91.56 58 ALA B N 1
ATOM 2894 C CA . ALA B 1 58 ? 19.75 -28.844 -12.203 1 91.56 58 ALA B CA 1
ATOM 2895 C C . ALA B 1 58 ? 18.531 -28.906 -11.281 1 91.56 58 ALA B C 1
ATOM 2897 O O . ALA B 1 58 ? 18.547 -29.578 -10.258 1 91.56 58 ALA B O 1
ATOM 2898 N N . PHE B 1 59 ? 17.516 -28.297 -11.633 1 95.31 59 PHE B N 1
ATOM 2899 C CA . PHE B 1 59 ? 16.328 -28.234 -10.773 1 95.31 59 PHE B CA 1
ATOM 2900 C C . PHE B 1 59 ? 15.531 -29.516 -10.867 1 95.31 59 PHE B C 1
ATOM 2902 O O . PHE B 1 59 ? 14.898 -29.938 -9.898 1 95.31 59 PHE B O 1
ATOM 2909 N N . LYS B 1 60 ? 15.578 -30.125 -12.023 1 96.5 60 LYS B N 1
ATOM 2910 C CA . LYS B 1 60 ? 14.992 -31.469 -12.141 1 96.5 60 LYS B CA 1
ATOM 2911 C C . LYS B 1 60 ? 15.68 -32.438 -11.195 1 96.5 60 LYS B C 1
ATOM 2913 O O . LYS B 1 60 ? 15.016 -33.281 -10.562 1 96.5 60 LYS B O 1
ATOM 2918 N N . GLN B 1 61 ? 16.953 -32.375 -11.148 1 96.25 61 GLN B N 1
ATOM 2919 C CA . GLN B 1 61 ? 17.703 -33.219 -10.242 1 96.25 61 GLN B CA 1
ATOM 2920 C C . GLN B 1 61 ? 17.297 -32.969 -8.789 1 96.25 61 GLN B C 1
ATOM 2922 O O . GLN B 1 61 ? 17.141 -33.906 -8.016 1 96.25 61 GLN B O 1
ATOM 2927 N N . LEU B 1 62 ? 17.219 -31.734 -8.43 1 96.94 62 LEU B N 1
ATOM 2928 C CA . LEU B 1 62 ? 16.781 -31.375 -7.086 1 96.94 62 LEU B CA 1
ATOM 2929 C C . LEU B 1 62 ? 15.406 -31.969 -6.789 1 96.94 62 LEU B C 1
ATOM 2931 O O . LEU B 1 62 ? 15.188 -32.531 -5.723 1 96.94 62 LEU B O 1
ATOM 2935 N N . ALA B 1 63 ? 14.492 -31.797 -7.715 1 98.06 63 ALA B N 1
ATOM 2936 C CA . ALA B 1 63 ? 13.141 -32.312 -7.547 1 98.06 63 ALA B CA 1
ATOM 2937 C C . ALA B 1 63 ? 13.156 -33.812 -7.332 1 98.06 63 ALA B C 1
ATOM 2939 O O . ALA B 1 63 ? 12.469 -34.344 -6.445 1 98.06 63 ALA B O 1
ATOM 2940 N N . THR B 1 64 ? 13.961 -34.5 -8.141 1 97.56 64 THR B N 1
ATOM 2941 C CA . THR B 1 64 ? 14.07 -35.969 -8.031 1 97.56 64 THR B CA 1
ATOM 2942 C C . THR B 1 64 ? 14.586 -36.375 -6.66 1 97.56 64 THR B C 1
ATOM 2944 O O . THR B 1 64 ? 14.062 -37.281 -6.039 1 97.56 64 THR B O 1
ATOM 2947 N N . GLN B 1 65 ? 15.578 -35.656 -6.25 1 97.25 65 GLN B N 1
ATOM 2948 C CA . GLN B 1 65 ? 16.172 -35.938 -4.945 1 97.25 65 GLN B CA 1
ATOM 2949 C C . GLN B 1 65 ? 15.148 -35.781 -3.83 1 97.25 65 GLN B C 1
ATOM 2951 O O . GLN B 1 65 ? 15.195 -36.531 -2.834 1 97.25 65 GLN B O 1
ATOM 2956 N N . LEU B 1 66 ? 14.258 -34.906 -3.979 1 97.94 66 LEU B N 1
ATOM 2957 C CA . LEU B 1 66 ? 13.258 -34.594 -2.951 1 97.94 66 LEU B CA 1
ATOM 2958 C C . LEU B 1 66 ? 11.977 -35.375 -3.211 1 97.94 66 LEU B C 1
ATOM 2960 O O . LEU B 1 66 ? 10.953 -35.125 -2.566 1 97.94 66 LEU B O 1
ATOM 2964 N N . LYS B 1 67 ? 11.984 -36.312 -4.254 1 97.75 67 LYS B N 1
ATOM 2965 C CA . LYS B 1 67 ? 10.844 -37.125 -4.633 1 97.75 67 LYS B CA 1
ATOM 2966 C C . LYS B 1 67 ? 9.656 -36.25 -5.059 1 97.75 67 LYS B C 1
ATOM 2968 O O . LYS B 1 67 ? 8.523 -36.5 -4.648 1 97.75 67 LYS B O 1
ATOM 2973 N N . MET B 1 68 ? 10.023 -35.219 -5.777 1 98.56 68 MET B N 1
ATOM 2974 C CA . MET B 1 68 ? 9.031 -34.281 -6.34 1 98.56 68 MET B CA 1
ATOM 2975 C C . MET B 1 68 ? 9.039 -34.344 -7.863 1 98.56 68 MET B C 1
ATOM 2977 O O . MET B 1 68 ? 10 -34.844 -8.461 1 98.56 68 MET B O 1
ATOM 2981 N N . GLY B 1 69 ? 7.902 -33.875 -8.422 1 98.38 69 GLY B N 1
ATOM 2982 C CA . GLY B 1 69 ? 7.832 -33.75 -9.867 1 98.38 69 GLY B CA 1
ATOM 2983 C C . GLY B 1 69 ? 8.422 -32.438 -10.375 1 98.38 69 GLY B C 1
ATOM 2984 O O . GLY B 1 69 ? 8.508 -31.469 -9.625 1 98.38 69 GLY B O 1
ATOM 2985 N N . TYR B 1 70 ? 8.891 -32.469 -11.594 1 98 70 TYR B N 1
ATOM 2986 C CA . TYR B 1 70 ? 9.422 -31.297 -12.266 1 98 70 TYR B CA 1
ATOM 2987 C C . TYR B 1 70 ? 8.766 -31.109 -13.625 1 98 70 TYR B C 1
ATOM 2989 O O . TYR B 1 70 ? 8.625 -32.062 -14.391 1 98 70 TYR B O 1
ATOM 2997 N N . ILE B 1 71 ? 8.273 -29.938 -13.875 1 97.56 71 ILE B N 1
ATOM 2998 C CA . ILE B 1 71 ? 7.727 -29.578 -15.18 1 97.56 71 ILE B CA 1
ATOM 2999 C C . ILE B 1 71 ? 8.531 -28.438 -15.781 1 97.56 71 ILE B C 1
ATOM 3001 O O . ILE B 1 71 ? 8.547 -27.328 -15.242 1 97.56 71 ILE B O 1
ATOM 3005 N N . ASP B 1 72 ? 9.195 -28.703 -16.859 1 95.69 72 ASP B N 1
ATOM 3006 C CA . ASP B 1 72 ? 9.914 -27.672 -17.594 1 95.69 72 ASP B CA 1
ATOM 3007 C C . ASP B 1 72 ? 8.977 -26.938 -18.562 1 95.69 72 ASP B C 1
ATOM 3009 O O . ASP B 1 72 ? 8.562 -27.5 -19.578 1 95.69 72 ASP B O 1
ATOM 3013 N N . LEU B 1 73 ? 8.688 -25.703 -18.219 1 94.31 73 LEU B N 1
ATOM 3014 C CA . LEU B 1 73 ? 7.801 -24.906 -19.062 1 94.31 73 LEU B CA 1
ATOM 3015 C C . LEU B 1 73 ? 8.594 -23.906 -19.906 1 94.31 73 LEU B C 1
ATOM 3017 O O . LEU B 1 73 ? 8.008 -23.047 -20.562 1 94.31 73 LEU B O 1
ATOM 3021 N N . SER B 1 74 ? 9.906 -24.047 -19.812 1 89.69 74 SER B N 1
ATOM 3022 C CA . SER B 1 74 ? 10.75 -23.109 -20.562 1 89.69 74 SER B CA 1
ATOM 3023 C C . SER B 1 74 ? 10.766 -23.453 -22.047 1 89.69 74 SER B C 1
ATOM 3025 O O . SER B 1 74 ? 10.617 -24.625 -22.422 1 89.69 74 SER B O 1
ATOM 3027 N N . GLY B 1 75 ? 10.852 -22.453 -22.812 1 84.69 75 GLY B N 1
ATOM 3028 C CA . GLY B 1 75 ? 10.914 -22.656 -24.25 1 84.69 75 GLY B CA 1
ATOM 3029 C C . GLY B 1 75 ? 10.625 -21.391 -25.031 1 84.69 75 GLY B C 1
ATOM 3030 O O . GLY B 1 75 ? 10.703 -20.281 -24.5 1 84.69 75 GLY B O 1
ATOM 3031 N N . LYS B 1 76 ? 10.461 -21.594 -26.344 1 87.56 76 LYS B N 1
ATOM 3032 C CA . LYS B 1 76 ? 10.203 -20.453 -27.234 1 87.56 76 LYS B CA 1
ATOM 3033 C C . LYS B 1 76 ? 8.914 -20.656 -28.016 1 87.56 76 LYS B C 1
ATOM 3035 O O . LYS B 1 76 ? 8.609 -21.766 -28.453 1 87.56 76 LYS B O 1
ATOM 3040 N N . ILE B 1 77 ? 8.164 -19.656 -28 1 85.06 77 ILE B N 1
ATOM 3041 C CA . ILE B 1 77 ? 6.996 -19.578 -28.875 1 85.06 77 ILE B CA 1
ATOM 3042 C C . ILE B 1 77 ? 7.133 -18.375 -29.812 1 85.06 77 ILE B C 1
ATOM 3044 O O . ILE B 1 77 ? 6.832 -17.25 -29.422 1 85.06 77 ILE B O 1
ATOM 3048 N N . GLY B 1 78 ? 7.465 -18.688 -31.047 1 83.81 78 GLY B N 1
ATOM 3049 C CA . GLY B 1 78 ? 7.859 -17.578 -31.906 1 83.81 78 GLY B CA 1
ATOM 3050 C C . GLY B 1 78 ? 9.016 -16.766 -31.344 1 83.81 78 GLY B C 1
ATOM 3051 O O . GLY B 1 78 ? 10.086 -17.312 -31.078 1 83.81 78 GLY B O 1
ATOM 3052 N N . ARG B 1 79 ? 8.758 -15.547 -31.094 1 84.69 79 ARG B N 1
ATOM 3053 C CA . ARG B 1 79 ? 9.805 -14.68 -30.578 1 84.69 79 ARG B CA 1
ATOM 3054 C C . ARG B 1 79 ? 9.727 -14.562 -29.062 1 84.69 79 ARG B C 1
ATOM 3056 O O . ARG B 1 79 ? 10.594 -13.945 -28.438 1 84.69 79 ARG B O 1
ATOM 3063 N N . ILE B 1 80 ? 8.758 -15.227 -28.516 1 88.81 80 ILE B N 1
ATOM 3064 C CA . ILE B 1 80 ? 8.531 -15.125 -27.078 1 88.81 80 ILE B CA 1
ATOM 3065 C C . ILE B 1 80 ? 9.312 -16.219 -26.344 1 88.81 80 ILE B C 1
ATOM 3067 O O . ILE B 1 80 ? 9.25 -17.391 -26.719 1 88.81 80 ILE B O 1
ATOM 3071 N N . ILE B 1 81 ? 10.031 -15.82 -25.406 1 90 81 ILE B N 1
ATOM 3072 C CA . ILE B 1 81 ? 10.773 -16.75 -24.562 1 90 81 ILE B CA 1
ATOM 3073 C C . ILE B 1 81 ? 10.039 -16.969 -23.25 1 90 81 ILE B C 1
ATOM 3075 O O . ILE B 1 81 ? 9.688 -16 -22.562 1 90 81 ILE B O 1
ATOM 3079 N N . ILE B 1 82 ? 9.781 -18.172 -22.938 1 91.56 82 ILE B N 1
ATOM 3080 C CA . ILE B 1 82 ? 9.203 -18.562 -21.656 1 91.56 82 ILE B CA 1
ATOM 3081 C C . ILE B 1 82 ? 10.297 -19.109 -20.75 1 91.56 82 ILE B C 1
ATOM 3083 O O . ILE B 1 82 ? 11.094 -19.953 -21.156 1 91.56 82 ILE B O 1
ATOM 3087 N N . ASP B 1 83 ? 10.336 -18.641 -19.531 1 94.81 83 ASP B N 1
ATOM 3088 C CA . ASP B 1 83 ? 11.43 -18.969 -18.609 1 94.81 83 ASP B CA 1
ATOM 3089 C C . ASP B 1 83 ? 10.898 -19.469 -17.281 1 94.81 83 ASP B C 1
ATOM 3091 O O . ASP B 1 83 ? 11.391 -19.062 -16.219 1 94.81 83 ASP B O 1
ATOM 3095 N N . ILE B 1 84 ? 9.891 -20.312 -17.328 1 96.5 84 ILE B N 1
ATOM 3096 C CA . ILE B 1 84 ? 9.211 -20.75 -16.109 1 96.5 84 ILE B CA 1
ATOM 3097 C C . ILE B 1 84 ? 9.344 -22.266 -15.953 1 96.5 84 ILE B C 1
ATOM 3099 O O . ILE B 1 84 ? 9.336 -23 -16.938 1 96.5 84 ILE B O 1
ATOM 3103 N N . SER B 1 85 ? 9.5 -22.703 -14.773 1 96.88 85 SER B N 1
ATOM 3104 C CA . SER B 1 85 ? 9.43 -24.125 -14.445 1 96.88 85 SER B CA 1
ATOM 3105 C C . SER B 1 85 ? 8.664 -24.344 -13.141 1 96.88 85 SER B C 1
ATOM 3107 O O . SER B 1 85 ? 8.367 -23.391 -12.414 1 96.88 85 SER B O 1
ATOM 3109 N N . LEU B 1 86 ? 8.305 -25.641 -12.875 1 98 86 LEU B N 1
ATOM 3110 C CA . LEU B 1 86 ? 7.52 -25.969 -11.695 1 98 86 LEU B CA 1
ATOM 3111 C C . LEU B 1 86 ? 8.062 -27.219 -11.016 1 98 86 LEU B C 1
ATOM 3113 O O . LEU B 1 86 ? 8.438 -28.188 -11.688 1 98 86 LEU B O 1
ATOM 3117 N N . ILE B 1 87 ? 8.133 -27.141 -9.734 1 98.56 87 ILE B N 1
ATOM 3118 C CA . ILE B 1 87 ? 8.367 -28.297 -8.875 1 98.56 87 ILE B CA 1
ATOM 3119 C C . ILE B 1 87 ? 7.129 -28.578 -8.023 1 98.56 87 ILE B C 1
ATOM 3121 O O . ILE B 1 87 ? 6.523 -27.641 -7.488 1 98.56 87 ILE B O 1
ATOM 3125 N N . TYR B 1 88 ? 6.668 -29.859 -7.953 1 98.81 88 TYR B N 1
ATOM 3126 C CA . TYR B 1 88 ? 5.441 -30.094 -7.199 1 98.81 88 TYR B CA 1
ATOM 3127 C C . TYR B 1 88 ? 5.492 -31.453 -6.5 1 98.81 88 TYR B C 1
ATOM 3129 O O . TYR B 1 88 ? 6.203 -32.344 -6.941 1 98.81 88 TYR B O 1
ATOM 3137 N N . GLN B 1 89 ? 4.719 -31.609 -5.473 1 98.56 89 GLN B N 1
ATOM 3138 C CA . GLN B 1 89 ? 4.613 -32.844 -4.727 1 98.56 89 GLN B CA 1
ATOM 3139 C C . GLN B 1 89 ? 3.713 -33.844 -5.449 1 98.56 89 GLN B C 1
ATOM 3141 O O . GLN B 1 89 ? 2.486 -33.719 -5.426 1 98.56 89 GLN B O 1
ATOM 3146 N N . MET B 1 90 ? 4.262 -34.938 -5.875 1 98.06 90 MET B N 1
ATOM 3147 C CA . MET B 1 90 ? 3.561 -35.906 -6.734 1 98.06 90 MET B CA 1
ATOM 3148 C C . MET B 1 90 ? 2.547 -36.719 -5.938 1 98.06 90 MET B C 1
ATOM 3150 O O . MET B 1 90 ? 1.603 -37.25 -6.508 1 98.06 90 MET B O 1
ATOM 3154 N N . ASN B 1 91 ? 2.732 -36.812 -4.668 1 97.38 91 ASN B N 1
ATOM 3155 C CA . ASN B 1 91 ? 1.795 -37.562 -3.848 1 97.38 91 ASN B CA 1
ATOM 3156 C C . ASN B 1 91 ? 0.544 -36.75 -3.531 1 97.38 91 ASN B C 1
ATOM 3158 O O . ASN B 1 91 ? -0.468 -37.312 -3.096 1 97.38 91 ASN B O 1
ATOM 3162 N N . LYS B 1 92 ? 0.613 -35.438 -3.789 1 97.81 92 LYS B N 1
ATOM 3163 C CA . LYS B 1 92 ? -0.527 -34.594 -3.482 1 97.81 92 LYS B CA 1
ATOM 3164 C C . LYS B 1 92 ? -1.185 -34.062 -4.758 1 97.81 92 LYS B C 1
ATOM 3166 O O . LYS B 1 92 ? -2.377 -33.75 -4.766 1 97.81 92 LYS B O 1
ATOM 3171 N N . LEU B 1 93 ? -0.376 -34 -5.816 1 98.38 93 LEU B N 1
ATOM 3172 C CA . LEU B 1 93 ? -0.854 -33.312 -7.023 1 98.38 93 LEU B CA 1
ATOM 3173 C C . LEU B 1 93 ? -0.583 -34.188 -8.258 1 98.38 93 LEU B C 1
ATOM 3175 O O . LEU B 1 93 ? 0.472 -34.812 -8.367 1 98.38 93 LEU B O 1
ATOM 3179 N N . GLU B 1 94 ? -1.534 -34.094 -9.125 1 98.38 94 GLU B N 1
ATOM 3180 C CA . GLU B 1 94 ? -1.396 -34.688 -10.461 1 98.38 94 GLU B CA 1
ATOM 3181 C C . GLU B 1 94 ? -1.398 -33.594 -11.531 1 98.38 94 GLU B C 1
ATOM 3183 O O . GLU B 1 94 ? -2.328 -32.781 -11.602 1 98.38 94 GLU B O 1
ATOM 3188 N N . PHE B 1 95 ? -0.356 -33.562 -12.289 1 98.5 95 PHE B N 1
ATOM 3189 C CA . PHE B 1 95 ? -0.294 -32.625 -13.406 1 98.5 95 PHE B CA 1
ATOM 3190 C C . PHE B 1 95 ? -1.259 -33.062 -14.516 1 98.5 95 PHE B C 1
ATOM 3192 O O . PHE B 1 95 ? -1.236 -34.188 -14.969 1 98.5 95 PHE B O 1
ATOM 3199 N N . ILE B 1 96 ? -2.084 -32.125 -15.016 1 98.5 96 ILE B N 1
ATOM 3200 C CA . ILE B 1 96 ? -3.084 -32.438 -16.031 1 98.5 96 ILE B CA 1
ATOM 3201 C C . ILE B 1 96 ? -2.654 -31.828 -17.375 1 98.5 96 ILE B C 1
ATOM 3203 O O . ILE B 1 96 ? -2.594 -32.531 -18.375 1 98.5 96 ILE B O 1
ATOM 3207 N N . SER B 1 97 ? -2.404 -30.531 -17.359 1 98.25 97 SER B N 1
ATOM 3208 C CA . SER B 1 97 ? -2.053 -29.875 -18.625 1 98.25 97 SER B CA 1
ATOM 3209 C C . SER B 1 97 ? -1.403 -28.516 -18.391 1 98.25 97 SER B C 1
ATOM 3211 O O . SER B 1 97 ? -1.411 -28.016 -17.266 1 98.25 97 SER B O 1
ATOM 3213 N N . SER B 1 98 ? -0.773 -28.016 -19.438 1 97.69 98 SER B N 1
ATOM 3214 C CA . SER B 1 98 ? -0.288 -26.641 -19.469 1 97.69 98 SER B CA 1
ATOM 3215 C C . SER B 1 98 ? -0.545 -25.984 -20.812 1 97.69 98 SER B C 1
ATOM 3217 O O . SER B 1 98 ? -0.646 -26.672 -21.828 1 97.69 98 SER B O 1
ATOM 3219 N N . LYS B 1 99 ? -0.725 -24.734 -20.797 1 96.5 99 LYS B N 1
ATOM 3220 C CA . LYS B 1 99 ? -0.959 -23.969 -22 1 96.5 99 LYS B CA 1
ATOM 3221 C C . LYS B 1 99 ? -0.247 -22.609 -21.953 1 96.5 99 LYS B C 1
ATOM 3223 O O . LYS B 1 99 ? -0.368 -21.891 -20.969 1 96.5 99 LYS B O 1
ATOM 3228 N N . PHE B 1 100 ? 0.462 -22.297 -23 1 95.88 100 PHE B N 1
ATOM 3229 C CA . PHE B 1 100 ? 1.104 -21 -23.094 1 95.88 100 PHE B CA 1
ATOM 3230 C C . PHE B 1 100 ? 0.091 -19.922 -23.469 1 95.88 100 PHE B C 1
ATOM 3232 O O . PHE B 1 100 ? -0.757 -20.125 -24.344 1 95.88 100 PHE B O 1
ATOM 3239 N N . LEU B 1 101 ? 0.188 -18.812 -22.766 1 96.06 101 LEU B N 1
ATOM 3240 C CA . LEU B 1 101 ? -0.712 -17.688 -23 1 96.06 101 LEU B CA 1
ATOM 3241 C C . LEU B 1 101 ? 0.039 -16.5 -23.594 1 96.06 101 LEU B C 1
ATOM 3243 O O . LEU B 1 101 ? 0.998 -16 -23 1 96.06 101 LEU B O 1
ATOM 3247 N N . THR B 1 102 ? -0.388 -16.062 -24.75 1 93.5 102 THR B N 1
ATOM 3248 C CA . THR B 1 102 ? 0.156 -14.891 -25.422 1 93.5 102 THR B CA 1
ATOM 3249 C C . THR B 1 102 ? -0.966 -14 -25.953 1 93.5 102 THR B C 1
ATOM 3251 O O . THR B 1 102 ? -2.117 -14.43 -26.047 1 93.5 102 THR B O 1
ATOM 3254 N N . LYS B 1 103 ? -0.633 -12.812 -26.172 1 91.94 103 LYS B N 1
ATOM 3255 C CA . LYS B 1 103 ? -1.596 -11.875 -26.75 1 91.94 103 LYS B CA 1
ATOM 3256 C C . LYS B 1 103 ? -1.027 -11.203 -27.984 1 91.94 103 LYS B C 1
ATOM 3258 O O . LYS B 1 103 ? 0.02 -10.555 -27.922 1 91.94 103 LYS B O 1
ATOM 3263 N N . LEU B 1 104 ? -1.7 -11.383 -29.062 1 89.06 104 LEU B N 1
ATOM 3264 C CA . LEU B 1 104 ? -1.336 -10.727 -30.312 1 89.06 104 LEU B CA 1
ATOM 3265 C C . LEU B 1 104 ? -1.91 -9.312 -30.359 1 89.06 104 LEU B C 1
ATOM 3267 O O . LEU B 1 104 ? -3.102 -9.117 -30.125 1 89.06 104 LEU B O 1
ATOM 3271 N N . GLN B 1 105 ? -1.064 -8.422 -30.656 1 88.69 105 GLN B N 1
ATOM 3272 C CA . GLN B 1 105 ? -1.494 -7.035 -30.812 1 88.69 105 GLN B CA 1
ATOM 3273 C C . GLN B 1 105 ? -1.769 -6.703 -32.281 1 88.69 105 GLN B C 1
ATOM 3275 O O . GLN B 1 105 ? -1.324 -7.418 -33.156 1 88.69 105 GLN B O 1
ATOM 3280 N N . PRO B 1 106 ? -2.523 -5.617 -32.5 1 88.44 106 PRO B N 1
ATOM 3281 C CA . PRO B 1 106 ? -2.873 -5.277 -33.875 1 88.44 106 PRO B CA 1
ATOM 3282 C C . PRO B 1 106 ? -1.648 -4.961 -34.719 1 88.44 106 PRO B C 1
ATOM 3284 O O . PRO B 1 106 ? -1.707 -5.07 -35.969 1 88.44 106 PRO B O 1
ATOM 3287 N N . ASP B 1 107 ? -0.594 -4.551 -34.125 1 87.69 107 ASP B N 1
ATOM 3288 C CA . ASP B 1 107 ? 0.622 -4.262 -34.875 1 87.69 107 ASP B CA 1
ATOM 3289 C C . ASP B 1 107 ? 1.463 -5.52 -35.094 1 87.69 107 ASP B C 1
ATOM 3291 O O . ASP B 1 107 ? 2.645 -5.438 -35.438 1 87.69 107 ASP B O 1
ATOM 3295 N N . ASN B 1 108 ? 0.966 -6.668 -34.75 1 85.31 108 ASN B N 1
ATOM 3296 C CA . ASN B 1 108 ? 1.542 -7.992 -34.938 1 85.31 108 ASN B CA 1
ATOM 3297 C C . ASN B 1 108 ? 2.605 -8.297 -33.906 1 85.31 108 ASN B C 1
ATOM 3299 O O . ASN B 1 108 ? 3.393 -9.234 -34.062 1 85.31 108 ASN B O 1
ATOM 3303 N N . ARG B 1 109 ? 2.586 -7.512 -32.969 1 86.94 109 ARG B N 1
ATOM 3304 C CA . ARG B 1 109 ? 3.484 -7.82 -31.844 1 86.94 109 ARG B CA 1
ATOM 3305 C C . ARG B 1 109 ? 2.824 -8.773 -30.859 1 86.94 109 ARG B C 1
ATOM 3307 O O . ARG B 1 109 ? 1.645 -8.625 -30.531 1 86.94 109 ARG B O 1
ATOM 3314 N N . MET B 1 110 ? 3.621 -9.75 -30.422 1 90.12 110 MET B N 1
ATOM 3315 C CA . MET B 1 110 ? 3.139 -10.711 -29.438 1 90.12 110 MET B CA 1
ATOM 3316 C C . MET B 1 110 ? 3.623 -10.336 -28.031 1 90.12 110 MET B C 1
ATOM 3318 O O . MET B 1 110 ? 4.785 -9.969 -27.859 1 90.12 110 MET B O 1
ATOM 3322 N N . VAL B 1 111 ? 2.686 -10.438 -27.094 1 91.81 111 VAL B N 1
ATOM 3323 C CA . VAL B 1 111 ? 3.033 -10.133 -25.703 1 91.81 111 VAL B CA 1
ATOM 3324 C C . VAL B 1 111 ? 2.936 -11.406 -24.859 1 91.81 111 VAL B C 1
ATOM 3326 O O . VAL B 1 111 ? 1.966 -12.156 -24.969 1 91.81 111 VAL B O 1
ATOM 3329 N N . ARG B 1 112 ? 3.982 -11.648 -24.109 1 93.75 112 ARG B N 1
ATOM 3330 C CA . ARG B 1 112 ? 4.008 -12.773 -23.188 1 93.75 112 ARG B CA 1
ATOM 3331 C C . ARG B 1 112 ? 3.061 -12.547 -22.016 1 93.75 112 ARG B C 1
ATOM 3333 O O . ARG B 1 112 ? 3.266 -11.633 -21.203 1 93.75 112 ARG B O 1
ATOM 3340 N N . VAL B 1 113 ? 2.029 -13.391 -21.922 1 96.62 113 VAL B N 1
ATOM 3341 C CA . VAL B 1 113 ? 1.065 -13.297 -20.828 1 96.62 113 VAL B CA 1
ATOM 3342 C C . VAL B 1 113 ? 1.467 -14.242 -19.703 1 96.62 113 VAL B C 1
ATOM 3344 O O . VAL B 1 113 ? 1.52 -13.836 -18.531 1 96.62 113 VAL B O 1
ATOM 3347 N N . GLY B 1 114 ? 1.718 -15.461 -20.016 1 96.94 114 GLY B N 1
ATOM 3348 C CA . GLY B 1 114 ? 2.127 -16.453 -19.031 1 96.94 114 GLY B CA 1
ATOM 3349 C C . GLY B 1 114 ? 1.829 -17.875 -19.453 1 96.94 114 GLY B C 1
ATOM 3350 O O . GLY B 1 114 ? 1.819 -18.188 -20.641 1 96.94 114 GLY B O 1
ATOM 3351 N N . VAL B 1 115 ? 1.78 -18.75 -18.469 1 97.88 115 VAL B N 1
ATOM 3352 C CA . VAL B 1 115 ? 1.46 -20.156 -18.672 1 97.88 115 VAL B CA 1
ATOM 3353 C C . VAL B 1 115 ? 0.347 -20.578 -17.719 1 97.88 115 VAL B C 1
ATOM 3355 O O . VAL B 1 115 ? 0.399 -20.281 -16.531 1 97.88 115 VAL B O 1
ATOM 3358 N N . ALA B 1 116 ? -0.669 -21.188 -18.266 1 98.56 116 ALA B N 1
ATOM 3359 C CA . ALA B 1 116 ? -1.688 -21.828 -17.453 1 98.56 116 ALA B CA 1
ATOM 3360 C C . ALA B 1 116 ? -1.337 -23.297 -17.172 1 98.56 116 ALA B C 1
ATOM 3362 O O . ALA B 1 116 ? -1.026 -24.047 -18.109 1 98.56 116 ALA B O 1
ATOM 3363 N N . VAL B 1 117 ? -1.303 -23.656 -15.953 1 98.75 117 VAL B N 1
ATOM 3364 C CA . VAL B 1 117 ? -1.023 -25.031 -15.562 1 98.75 117 VAL B CA 1
ATOM 3365 C C . VAL B 1 117 ? -2.186 -25.578 -14.742 1 98.75 117 VAL B C 1
ATOM 3367 O O . VAL B 1 117 ? -2.627 -24.953 -13.781 1 98.75 117 VAL B O 1
ATOM 3370 N N . VAL B 1 118 ? -2.643 -26.766 -15.078 1 98.81 118 VAL B N 1
ATOM 3371 C CA . VAL B 1 118 ? -3.779 -27.359 -14.383 1 98.81 118 VAL B CA 1
ATOM 3372 C C . VAL B 1 118 ? -3.312 -28.578 -13.586 1 98.81 118 VAL B C 1
ATOM 3374 O O . VAL B 1 118 ? -2.666 -29.469 -14.133 1 98.81 118 VAL B O 1
ATOM 3377 N N . PHE B 1 119 ? -3.596 -28.547 -12.305 1 98.62 119 PHE B N 1
ATOM 3378 C CA . PHE B 1 119 ? -3.35 -29.672 -11.422 1 98.62 119 PHE B CA 1
ATOM 3379 C C . PHE B 1 119 ? -4.66 -30.25 -10.891 1 98.62 119 PHE B C 1
ATOM 3381 O O . PHE B 1 119 ? -5.66 -29.531 -10.789 1 98.62 119 PHE B O 1
ATOM 3388 N N . LYS B 1 120 ? -4.605 -31.484 -10.609 1 98.19 120 LYS B N 1
ATOM 3389 C CA . LYS B 1 120 ? -5.629 -32.125 -9.789 1 98.19 120 LYS B CA 1
ATOM 3390 C C . LYS B 1 120 ? -5.07 -32.531 -8.422 1 98.19 120 LYS B C 1
ATOM 3392 O O . LYS B 1 120 ? -4.086 -33.25 -8.344 1 98.19 120 LYS B O 1
ATOM 3397 N N . GLU B 1 121 ? -5.59 -31.953 -7.398 1 97.19 121 GLU B N 1
ATOM 3398 C CA . GLU B 1 121 ? -5.254 -32.406 -6.055 1 97.19 121 GLU B CA 1
ATOM 3399 C C . GLU B 1 121 ? -5.836 -33.781 -5.785 1 97.19 121 GLU B C 1
ATOM 3401 O O . GLU B 1 121 ? -7.023 -34.031 -6.012 1 97.19 121 GLU B O 1
ATOM 3406 N N . ILE B 1 122 ? -5.125 -34.688 -5.309 1 96.06 122 ILE B N 1
ATOM 3407 C CA . ILE B 1 122 ? -5.414 -36.094 -5.371 1 96.06 122 ILE B CA 1
ATOM 3408 C C . ILE B 1 122 ? -6.434 -36.469 -4.297 1 96.06 122 ILE B C 1
ATOM 3410 O O . ILE B 1 122 ? -7.383 -37.219 -4.559 1 96.06 122 ILE B O 1
ATOM 3414 N N . GLU B 1 123 ? -6.301 -35.969 -3.104 1 93.81 123 GLU B N 1
ATOM 3415 C CA . GLU B 1 123 ? -7.098 -36.406 -1.968 1 93.81 123 GLU B CA 1
ATOM 3416 C C . GLU B 1 123 ? -8.57 -36.062 -2.154 1 93.81 123 GLU B C 1
ATOM 3418 O O . GLU B 1 123 ? -9.445 -36.906 -1.973 1 93.81 123 GLU B O 1
ATOM 3423 N N . HIS B 1 124 ? -8.797 -34.906 -2.564 1 93 124 HIS B N 1
ATOM 3424 C CA . HIS B 1 124 ? -10.188 -34.469 -2.662 1 93 124 HIS B CA 1
ATOM 3425 C C . HIS B 1 124 ? -10.625 -34.344 -4.117 1 93 124 HIS B C 1
ATOM 3427 O O . HIS B 1 124 ? -11.766 -33.969 -4.395 1 93 124 HIS B O 1
ATOM 3433 N N . GLN B 1 125 ? -9.68 -34.562 -5.023 1 94.62 125 GLN B N 1
ATOM 3434 C CA . GLN B 1 125 ? -9.961 -34.562 -6.453 1 94.62 125 GLN B CA 1
ATOM 3435 C C . GLN B 1 125 ? -10.383 -33.188 -6.945 1 94.62 125 GLN B C 1
ATOM 3437 O O . GLN B 1 125 ? -11.328 -33.062 -7.727 1 94.62 125 GLN B O 1
ATOM 3442 N N . LYS B 1 126 ? -9.727 -32.188 -6.41 1 94.62 126 LYS B N 1
ATOM 3443 C CA . LYS B 1 126 ? -10.047 -30.812 -6.777 1 94.62 126 LYS B CA 1
ATOM 3444 C C . LYS B 1 126 ? -9.078 -30.281 -7.832 1 94.62 126 LYS B C 1
ATOM 3446 O O . LYS B 1 126 ? -7.875 -30.547 -7.762 1 94.62 126 LYS B O 1
ATOM 3451 N N . ILE B 1 127 ? -9.656 -29.578 -8.805 1 97 127 ILE B N 1
ATOM 3452 C CA . ILE B 1 127 ? -8.859 -28.984 -9.867 1 97 127 ILE B CA 1
ATOM 3453 C C . ILE B 1 127 ? -8.383 -27.594 -9.445 1 97 127 ILE B C 1
ATOM 3455 O O . ILE B 1 127 ? -9.164 -26.797 -8.922 1 97 127 ILE B O 1
ATOM 3459 N N . ILE B 1 128 ? -7.148 -27.328 -9.648 1 97.88 128 ILE B N 1
ATOM 3460 C CA . ILE B 1 128 ? -6.566 -26.016 -9.406 1 97.88 128 ILE B CA 1
ATOM 3461 C C . ILE B 1 128 ? -5.797 -25.562 -10.648 1 97.88 128 ILE B C 1
ATOM 3463 O O . ILE B 1 128 ? -4.98 -26.312 -11.188 1 97.88 128 ILE B O 1
ATOM 3467 N N . THR B 1 129 ? -6.086 -24.422 -11.086 1 98.75 129 THR B N 1
ATOM 3468 C CA . THR B 1 129 ? -5.344 -23.828 -12.195 1 98.75 129 THR B CA 1
ATOM 3469 C C . THR B 1 129 ? -4.367 -22.766 -11.688 1 98.75 129 THR B C 1
ATOM 3471 O O . THR B 1 129 ? -4.734 -21.906 -10.883 1 98.75 129 THR B O 1
ATOM 3474 N N . LEU B 1 130 ? -3.154 -22.844 -12.102 1 98.88 130 LEU B N 1
ATOM 3475 C CA . LEU B 1 130 ? -2.148 -21.812 -11.844 1 98.88 130 LEU B CA 1
ATOM 3476 C C . LEU B 1 130 ? -1.872 -21 -13.094 1 98.88 130 LEU B C 1
ATOM 3478 O O . LEU B 1 130 ? -1.637 -21.547 -14.172 1 98.88 130 LEU B O 1
ATOM 3482 N N . PHE B 1 131 ? -1.997 -19.734 -13 1 98.88 131 PHE B N 1
ATOM 3483 C CA . PHE B 1 131 ? -1.488 -18.828 -14.023 1 98.88 131 PHE B CA 1
ATOM 3484 C C . PHE B 1 131 ? -0.129 -18.266 -13.625 1 98.88 131 PHE B C 1
ATOM 3486 O O . PHE B 1 131 ? -0.03 -17.469 -12.688 1 98.88 131 PHE B O 1
ATOM 3493 N N . LEU B 1 132 ? 0.903 -18.688 -14.305 1 98.81 132 LEU B N 1
ATOM 3494 C CA . LEU B 1 132 ? 2.275 -18.281 -14.008 1 98.81 132 LEU B CA 1
ATOM 3495 C C . LEU B 1 132 ? 2.752 -17.203 -14.969 1 98.81 132 LEU B C 1
ATOM 3497 O O . LEU B 1 132 ? 2.734 -17.391 -16.188 1 98.81 132 LEU B O 1
ATOM 3501 N N . SER B 1 133 ? 3.184 -16.031 -14.391 1 98.38 133 SER B N 1
ATOM 3502 C CA . SER B 1 133 ? 3.484 -14.906 -15.258 1 98.38 133 SER B CA 1
ATOM 3503 C C . SER B 1 133 ? 4.859 -14.32 -14.953 1 98.38 133 SER B C 1
ATOM 3505 O O . SER B 1 133 ? 5.25 -14.211 -13.789 1 98.38 133 SER B O 1
ATOM 3507 N N . HIS B 1 134 ? 5.609 -14.023 -15.93 1 97.81 134 HIS B N 1
ATOM 3508 C CA . HIS B 1 134 ? 6.801 -13.188 -15.898 1 97.81 134 HIS B CA 1
ATOM 3509 C C . HIS B 1 134 ? 6.734 -12.086 -16.953 1 97.81 134 HIS B C 1
ATOM 3511 O O . HIS B 1 134 ? 7.195 -12.281 -18.078 1 97.81 134 HIS B O 1
ATOM 3517 N N . TRP B 1 135 ? 6.211 -10.906 -16.531 1 97.31 135 TRP B N 1
ATOM 3518 C CA . TRP B 1 135 ? 5.934 -9.828 -17.484 1 97.31 135 TRP B CA 1
ATOM 3519 C C . TRP B 1 135 ? 7.191 -9.008 -17.75 1 97.31 135 TRP B C 1
ATOM 3521 O O . TRP B 1 135 ? 8.172 -9.102 -17.016 1 97.31 135 TRP B O 1
ATOM 3531 N N . PRO B 1 136 ? 7.168 -8.242 -18.828 1 93.81 136 PRO B N 1
ATOM 3532 C CA . PRO B 1 136 ? 8.359 -7.473 -19.203 1 93.81 136 PRO B CA 1
ATOM 3533 C C . PRO B 1 136 ? 8.789 -6.488 -18.109 1 93.81 136 PRO B C 1
ATOM 3535 O O . PRO B 1 136 ? 7.934 -5.863 -17.469 1 93.81 136 PRO B O 1
ATOM 3538 N N . SER B 1 137 ? 10.031 -6.336 -17.984 1 91.88 137 SER B N 1
ATOM 3539 C CA . SER B 1 137 ? 10.594 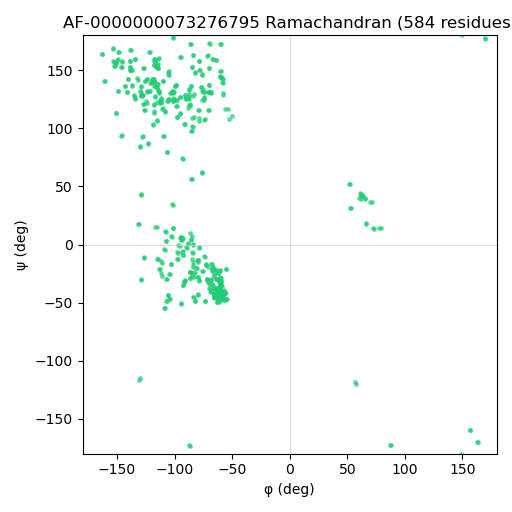-5.469 -16.953 1 91.88 137 SER B CA 1
ATOM 3540 C C . SER B 1 137 ? 10.344 -3.998 -17.281 1 91.88 137 SER B C 1
ATOM 3542 O O . SER B 1 137 ? 10.023 -3.648 -18.406 1 91.88 137 SER B O 1
ATOM 3544 N N . ILE B 1 138 ? 10.477 -3.182 -16.281 1 87.44 138 ILE B N 1
ATOM 3545 C CA . ILE B 1 138 ? 10.281 -1.743 -16.438 1 87.44 138 ILE B CA 1
ATOM 3546 C C . ILE B 1 138 ? 11.281 -1.181 -17.438 1 87.44 138 ILE B C 1
ATOM 3548 O O . ILE B 1 138 ? 10.938 -0.293 -18.234 1 87.44 138 ILE B O 1
ATOM 3552 N N . LEU B 1 139 ? 12.469 -1.695 -17.484 1 81 139 LEU B N 1
ATOM 3553 C CA . LEU B 1 139 ? 13.523 -1.216 -18.359 1 81 139 LEU B CA 1
ATOM 3554 C C . LEU B 1 139 ? 13.234 -1.584 -19.812 1 81 139 LEU B C 1
ATOM 3556 O O . LEU B 1 139 ? 13.555 -0.823 -20.734 1 81 139 LEU B O 1
ATOM 3560 N N . SER B 1 140 ? 12.562 -2.699 -19.938 1 80 140 SER B N 1
ATOM 3561 C CA . SER B 1 140 ? 12.445 -3.248 -21.297 1 80 140 SER B CA 1
ATOM 3562 C C . SER B 1 140 ? 11.109 -2.865 -21.922 1 80 140 SER B C 1
ATOM 3564 O O . SER B 1 140 ? 10.922 -3.039 -23.141 1 80 140 SER B O 1
ATOM 3566 N N . ALA B 1 141 ? 10.211 -2.348 -21.047 1 82.69 141 ALA B N 1
ATOM 3567 C CA . ALA B 1 141 ? 8.883 -2.096 -21.609 1 82.69 141 ALA B CA 1
ATOM 3568 C C . ALA B 1 141 ? 8.18 -0.975 -20.859 1 82.69 141 ALA B C 1
ATOM 3570 O O . ALA B 1 141 ? 8.523 -0.674 -19.703 1 82.69 141 ALA B O 1
ATOM 3571 N N . ASN B 1 142 ? 7.254 -0.399 -21.547 1 87.25 142 ASN B N 1
ATOM 3572 C CA . ASN B 1 142 ? 6.414 0.604 -20.906 1 87.25 142 ASN B CA 1
ATOM 3573 C C . ASN B 1 142 ? 5.227 -0.034 -20.188 1 87.25 142 ASN B C 1
ATOM 3575 O O . ASN B 1 142 ? 5 -1.239 -20.297 1 87.25 142 ASN B O 1
ATOM 3579 N N . ASP B 1 143 ? 4.5 0.748 -19.469 1 92.25 143 ASP B N 1
ATOM 3580 C CA . ASP B 1 143 ? 3.355 0.284 -18.688 1 92.25 143 ASP B CA 1
ATOM 3581 C C . ASP B 1 143 ? 2.277 -0.301 -19.594 1 92.25 143 ASP B C 1
ATOM 3583 O O . ASP B 1 143 ? 1.579 -1.242 -19.219 1 92.25 143 ASP B O 1
ATOM 3587 N N . THR B 1 144 ? 2.23 0.201 -20.75 1 93.12 144 THR B N 1
ATOM 3588 C CA . THR B 1 144 ? 1.195 -0.237 -21.672 1 93.12 144 THR B CA 1
ATOM 3589 C C . THR B 1 144 ? 1.374 -1.71 -22.031 1 93.12 144 THR B C 1
ATOM 3591 O O . THR B 1 144 ? 0.393 -2.438 -22.203 1 93.12 144 THR B O 1
ATOM 3594 N N . THR B 1 145 ? 2.594 -2.152 -22.172 1 94.19 145 THR B N 1
ATOM 3595 C CA . THR B 1 145 ? 2.857 -3.553 -22.484 1 94.19 145 THR B CA 1
ATOM 3596 C C . THR B 1 145 ? 2.363 -4.461 -21.359 1 94.19 145 THR B C 1
ATOM 3598 O O . THR B 1 145 ? 1.767 -5.508 -21.625 1 94.19 145 THR B O 1
ATOM 3601 N N . ARG B 1 146 ? 2.633 -4.062 -20.172 1 96.75 146 ARG B N 1
ATOM 3602 C CA . ARG B 1 146 ? 2.172 -4.855 -19.031 1 96.75 146 ARG B CA 1
ATOM 3603 C C . ARG B 1 146 ? 0.654 -4.797 -18.906 1 96.75 146 ARG B C 1
ATOM 3605 O O . ARG B 1 146 ? 0.027 -5.762 -18.453 1 96.75 146 ARG B O 1
ATOM 3612 N N . GLU B 1 147 ? 0.072 -3.688 -19.328 1 97.81 147 GLU B N 1
ATOM 3613 C CA . GLU B 1 147 ? -1.385 -3.59 -19.375 1 97.81 147 GLU B CA 1
ATOM 3614 C C . GLU B 1 147 ? -1.98 -4.559 -20.391 1 97.81 147 GLU B C 1
ATOM 3616 O O . GLU B 1 147 ? -3.029 -5.156 -20.141 1 97.81 147 GLU B O 1
ATOM 3621 N N . VAL B 1 148 ? -1.309 -4.707 -21.484 1 97.12 148 VAL B N 1
ATOM 3622 C CA . VAL B 1 148 ? -1.742 -5.664 -22.5 1 97.12 148 VAL B CA 1
ATOM 3623 C C . VAL B 1 148 ? -1.636 -7.086 -21.938 1 97.12 148 VAL B C 1
ATOM 3625 O O . VAL B 1 148 ? -2.539 -7.902 -22.141 1 97.12 148 VAL B O 1
ATOM 3628 N N . ALA B 1 149 ? -0.569 -7.398 -21.266 1 97.62 149 ALA B N 1
ATOM 3629 C CA . ALA B 1 149 ? -0.409 -8.711 -20.641 1 97.62 149 ALA B CA 1
ATOM 3630 C C . ALA B 1 149 ? -1.523 -8.969 -19.625 1 97.62 149 ALA B C 1
ATOM 3632 O O . ALA B 1 149 ? -2.082 -10.07 -19.578 1 97.62 149 ALA B O 1
ATOM 3633 N N . ALA B 1 150 ? -1.84 -7.938 -18.859 1 98.69 150 ALA B N 1
ATOM 3634 C CA . ALA B 1 150 ? -2.914 -8.047 -17.875 1 98.69 150 ALA B CA 1
ATOM 3635 C C . ALA B 1 150 ? -4.25 -8.344 -18.547 1 98.69 150 ALA B C 1
ATOM 3637 O O . ALA B 1 150 ? -5.027 -9.172 -18.062 1 98.69 150 ALA B O 1
ATOM 3638 N N . ALA B 1 151 ? -4.477 -7.676 -19.641 1 98.19 151 ALA B N 1
ATOM 3639 C CA . ALA B 1 151 ? -5.711 -7.898 -20.391 1 98.19 151 ALA B CA 1
ATOM 3640 C C . ALA B 1 151 ? -5.777 -9.328 -20.922 1 98.19 151 ALA B C 1
ATOM 3642 O O . ALA B 1 151 ? -6.844 -9.945 -20.906 1 98.19 151 ALA B O 1
ATOM 3643 N N . GLY B 1 152 ? -4.656 -9.781 -21.422 1 98.06 152 GLY B N 1
ATOM 3644 C CA . GLY B 1 152 ? -4.602 -11.164 -21.859 1 98.06 152 GLY B CA 1
ATOM 3645 C C . GLY B 1 152 ? -4.887 -12.156 -20.75 1 98.06 152 GLY B C 1
ATOM 3646 O O . GLY B 1 152 ? -5.633 -13.117 -20.953 1 98.06 152 GLY B O 1
ATOM 3647 N N . LEU B 1 153 ? -4.25 -11.953 -19.641 1 98.69 153 LEU B N 1
ATOM 3648 C CA . LEU B 1 153 ? -4.48 -12.828 -18.5 1 98.69 153 LEU B CA 1
ATOM 3649 C C . LEU B 1 153 ? -5.949 -12.789 -18.078 1 98.69 153 LEU B C 1
ATOM 3651 O O . LEU B 1 153 ? -6.551 -13.836 -17.812 1 98.69 153 LEU B O 1
ATOM 3655 N N . ARG B 1 154 ? -6.523 -11.594 -18 1 98.75 154 ARG B N 1
ATOM 3656 C CA . ARG B 1 154 ? -7.922 -11.438 -17.625 1 98.75 154 ARG B CA 1
ATOM 3657 C C . ARG B 1 154 ? -8.836 -12.172 -18.594 1 98.75 154 ARG B C 1
ATOM 3659 O O . ARG B 1 154 ? -9.828 -12.773 -18.188 1 98.75 154 ARG B O 1
ATOM 3666 N N . SER B 1 155 ? -8.516 -12.125 -19.875 1 98.19 155 SER B N 1
ATOM 3667 C CA . SER B 1 155 ? -9.297 -12.852 -20.875 1 98.19 155 SER B CA 1
ATOM 3668 C C . SER B 1 155 ? -9.305 -14.352 -20.578 1 98.19 155 SER B C 1
ATOM 3670 O O . SER B 1 155 ? -10.352 -15 -20.672 1 98.19 155 SER B O 1
ATOM 3672 N N . SER B 1 156 ? -8.18 -14.867 -20.266 1 98.25 156 SER B N 1
ATOM 3673 C CA . SER B 1 156 ? -8.094 -16.281 -19.922 1 98.25 156 SER B CA 1
ATOM 3674 C C . SER B 1 156 ? -8.898 -16.609 -18.672 1 98.25 156 SER B C 1
ATOM 3676 O O . SER B 1 156 ? -9.555 -17.641 -18.609 1 98.25 156 SER B O 1
ATOM 3678 N N . ILE B 1 157 ? -8.852 -15.758 -17.719 1 98.69 157 ILE B N 1
ATOM 3679 C CA . ILE B 1 157 ? -9.57 -15.922 -16.453 1 98.69 157 ILE B CA 1
ATOM 3680 C C . ILE B 1 157 ? -11.07 -15.875 -16.703 1 98.69 157 ILE B C 1
ATOM 3682 O O . ILE B 1 157 ? -11.828 -16.688 -16.156 1 98.69 157 ILE B O 1
ATOM 3686 N N . ASN B 1 158 ? -11.469 -14.922 -17.562 1 98.56 158 ASN B N 1
ATOM 3687 C CA . ASN B 1 158 ? -12.891 -14.82 -17.891 1 98.56 158 ASN B CA 1
ATOM 3688 C C . ASN B 1 158 ? -13.406 -16.109 -18.516 1 98.56 158 ASN B C 1
ATOM 3690 O O . ASN B 1 158 ? -14.523 -16.547 -18.234 1 98.56 158 ASN B O 1
ATOM 3694 N N . LYS B 1 159 ? -12.602 -16.672 -19.359 1 97.75 159 LYS B N 1
ATOM 3695 C CA . LYS B 1 159 ? -12.992 -17.953 -19.953 1 97.75 159 LYS B CA 1
ATOM 3696 C C . LYS B 1 159 ? -13.156 -19.031 -18.875 1 97.75 159 LYS B C 1
ATOM 3698 O O . LYS B 1 159 ? -14.07 -19.859 -18.953 1 97.75 159 LYS B O 1
ATOM 3703 N N . LEU B 1 160 ? -12.289 -19.047 -17.906 1 97.5 160 LEU B N 1
ATOM 3704 C CA . LEU B 1 160 ? -12.398 -20 -16.812 1 97.5 160 LEU B CA 1
ATOM 3705 C C . LEU B 1 160 ? -13.695 -19.812 -16.031 1 97.5 160 LEU B C 1
ATOM 3707 O O . LEU B 1 160 ? -14.367 -20.781 -15.68 1 97.5 160 LEU B O 1
ATOM 3711 N N . PHE B 1 161 ? -13.992 -18.547 -15.734 1 98 161 PHE B N 1
ATOM 3712 C CA . PHE B 1 161 ? -15.234 -18.234 -15.039 1 98 161 PHE B CA 1
ATOM 3713 C C . PHE B 1 161 ? -16.438 -18.688 -15.852 1 98 161 PHE B C 1
ATOM 3715 O O . PHE B 1 161 ? -17.391 -19.234 -15.297 1 98 161 PHE B O 1
ATOM 3722 N N . GLU B 1 162 ? -16.406 -18.422 -17.125 1 98 162 GLU B N 1
ATOM 3723 C CA . GLU B 1 162 ? -17.516 -18.781 -18.016 1 98 162 GLU B CA 1
ATOM 3724 C C . GLU B 1 162 ? -17.719 -20.281 -18.047 1 98 162 GLU B C 1
ATOM 3726 O O . GLU B 1 162 ? -18.859 -20.75 -18.031 1 98 162 GLU B O 1
ATOM 3731 N N . ASN B 1 163 ? -16.656 -20.969 -18.031 1 97.5 163 ASN B N 1
ATOM 3732 C CA . ASN B 1 163 ? -16.719 -22.406 -18.203 1 97.5 163 ASN B CA 1
ATOM 3733 C C . ASN B 1 163 ? -17.031 -23.125 -16.891 1 97.5 163 ASN B C 1
ATOM 3735 O O . ASN B 1 163 ? -17.594 -24.219 -16.891 1 97.5 163 ASN B O 1
ATOM 3739 N N . ASN B 1 164 ? -16.656 -22.531 -15.727 1 96.81 164 ASN B N 1
ATOM 3740 C CA . ASN B 1 164 ? -16.672 -23.312 -14.492 1 96.81 164 ASN B CA 1
ATOM 3741 C C . ASN B 1 164 ? -17.484 -22.625 -13.398 1 96.81 164 ASN B C 1
ATOM 3743 O O . ASN B 1 164 ? -17.734 -23.203 -12.344 1 96.81 164 ASN B O 1
ATOM 3747 N N . GLY B 1 165 ? -17.859 -21.344 -13.648 1 96.81 165 GLY B N 1
ATOM 3748 C CA . GLY B 1 165 ? -18.625 -20.594 -12.656 1 96.81 165 GLY B CA 1
ATOM 3749 C C . GLY B 1 165 ? -17.75 -19.891 -11.641 1 96.81 165 GLY B C 1
ATOM 3750 O O . GLY B 1 165 ? -16.516 -19.922 -11.742 1 96.81 165 GLY B O 1
ATOM 3751 N N . ASP B 1 166 ? -18.344 -19.344 -10.656 1 96.69 166 ASP B N 1
ATOM 3752 C CA . ASP B 1 166 ? -17.672 -18.422 -9.75 1 96.69 166 ASP B CA 1
ATOM 3753 C C . ASP B 1 166 ? -16.828 -19.172 -8.727 1 96.69 166 ASP B C 1
ATOM 3755 O O . ASP B 1 166 ? -15.977 -18.594 -8.055 1 96.69 166 ASP B O 1
ATOM 3759 N N . ASP B 1 167 ? -17.031 -20.453 -8.578 1 97.38 167 ASP B N 1
ATOM 3760 C CA . ASP B 1 167 ? -16.312 -21.219 -7.559 1 97.38 167 ASP B CA 1
ATOM 3761 C C . ASP B 1 167 ? -15.039 -21.844 -8.133 1 97.38 167 ASP B C 1
ATOM 3763 O O . ASP B 1 167 ? -14.375 -22.641 -7.469 1 97.38 167 ASP B O 1
ATOM 3767 N N . VAL B 1 168 ? -14.766 -21.484 -9.391 1 97.88 168 VAL B N 1
ATOM 3768 C CA . VAL B 1 168 ? -13.539 -22 -10 1 97.88 168 VAL B CA 1
ATOM 3769 C C . VAL B 1 168 ? -12.328 -21.562 -9.164 1 97.88 168 VAL B C 1
ATOM 3771 O O . VAL B 1 168 ? -12.289 -20.438 -8.656 1 97.88 168 VAL B O 1
ATOM 3774 N N . GLN B 1 169 ? -11.383 -22.484 -9.008 1 98 169 GLN B N 1
ATOM 3775 C CA . GLN B 1 169 ? -10.211 -22.219 -8.172 1 98 169 GLN B CA 1
ATOM 3776 C C . GLN B 1 169 ? -8.961 -22.031 -9.023 1 98 169 GLN B C 1
ATOM 3778 O O . GLN B 1 169 ? -8.492 -22.984 -9.656 1 98 169 GLN B O 1
ATOM 3783 N N . PHE B 1 170 ? -8.406 -20.859 -9.008 1 98.81 170 PHE B N 1
ATOM 3784 C CA . PHE B 1 170 ? -7.141 -20.594 -9.688 1 98.81 170 PHE B CA 1
ATOM 3785 C C . PHE B 1 170 ? -6.328 -19.562 -8.914 1 98.81 170 PHE B C 1
ATOM 3787 O O . PHE B 1 170 ? -6.883 -18.766 -8.156 1 98.81 170 PHE B O 1
ATOM 3794 N N . ILE B 1 171 ? -5.051 -19.609 -9.031 1 98.94 171 ILE B N 1
ATOM 3795 C CA . ILE B 1 171 ? -4.082 -18.703 -8.445 1 98.94 171 ILE B CA 1
ATOM 3796 C C . ILE B 1 171 ? -3.191 -18.109 -9.539 1 98.94 171 ILE B C 1
ATOM 3798 O O . ILE B 1 171 ? -2.637 -18.859 -10.352 1 98.94 171 ILE B O 1
ATOM 3802 N N . CYS B 1 172 ? -3.186 -16.781 -9.625 1 98.94 172 CYS B N 1
ATOM 3803 C CA . CYS B 1 172 ? -2.158 -16.141 -10.422 1 98.94 172 CYS B CA 1
ATOM 3804 C C . CYS B 1 172 ? -0.91 -15.859 -9.594 1 98.94 172 CYS B C 1
ATOM 3806 O O . CYS B 1 172 ? -0.998 -15.305 -8.5 1 98.94 172 CYS B O 1
ATOM 3808 N N . MET B 1 173 ? 0.166 -16.266 -9.984 1 98.75 173 MET B N 1
ATOM 3809 C CA . MET B 1 173 ? 1.401 -15.922 -9.281 1 98.75 173 MET B CA 1
ATOM 3810 C C . MET B 1 173 ? 2.527 -15.641 -10.273 1 98.75 173 MET B C 1
ATOM 3812 O O . MET B 1 173 ? 2.576 -16.234 -11.352 1 98.75 173 MET B O 1
ATOM 3816 N N . GLY B 1 174 ? 3.344 -14.656 -9.938 1 98.75 174 GLY B N 1
ATOM 3817 C CA . GLY B 1 174 ? 4.414 -14.32 -10.867 1 98.75 174 GLY B CA 1
ATOM 3818 C C . GLY B 1 174 ? 5.129 -13.031 -10.508 1 98.75 174 GLY B C 1
ATOM 3819 O O . GLY B 1 174 ? 4.848 -12.422 -9.477 1 98.75 174 GLY B O 1
ATOM 3820 N N . ASP B 1 175 ? 6.141 -12.781 -11.344 1 98.5 175 ASP B N 1
ATOM 3821 C CA . ASP B 1 175 ? 6.785 -11.477 -11.406 1 98.5 175 ASP B CA 1
ATOM 3822 C C . ASP B 1 175 ? 6.125 -10.594 -12.461 1 98.5 175 ASP B C 1
ATOM 3824 O O . ASP B 1 175 ? 6.395 -10.734 -13.656 1 98.5 175 ASP B O 1
ATOM 3828 N N . TYR B 1 176 ? 5.352 -9.68 -12.008 1 98.56 176 TYR B N 1
ATOM 3829 C CA . TYR B 1 176 ? 4.562 -8.867 -12.922 1 98.56 176 TYR B CA 1
ATOM 3830 C C . TYR B 1 176 ? 5.305 -7.586 -13.297 1 98.56 176 TYR B C 1
ATOM 3832 O O . TYR B 1 176 ? 4.859 -6.828 -14.156 1 98.56 176 TYR B O 1
ATOM 3840 N N . ASN B 1 177 ? 6.395 -7.332 -12.625 1 97.56 177 ASN B N 1
ATOM 3841 C CA . ASN B 1 177 ? 7.215 -6.145 -12.836 1 97.56 177 ASN B CA 1
ATOM 3842 C C . ASN B 1 177 ? 6.383 -4.867 -12.742 1 97.56 177 ASN B C 1
ATOM 3844 O O . ASN B 1 177 ? 6.605 -3.918 -13.492 1 97.56 177 ASN B O 1
ATOM 3848 N N . THR B 1 178 ? 5.371 -4.891 -11.938 1 97.56 178 THR B N 1
ATOM 3849 C CA . THR B 1 178 ? 4.52 -3.758 -11.586 1 97.56 178 THR B CA 1
ATOM 3850 C C . THR B 1 178 ? 3.939 -3.932 -10.188 1 97.56 178 THR B C 1
ATOM 3852 O O . THR B 1 178 ? 3.795 -5.059 -9.703 1 97.56 178 THR B O 1
ATOM 3855 N N . GLU B 1 179 ? 3.58 -2.84 -9.578 1 97.75 179 GLU B N 1
ATOM 3856 C CA . GLU B 1 179 ? 3.098 -2.826 -8.203 1 97.75 179 GLU B CA 1
ATOM 3857 C C . GLU B 1 179 ? 1.64 -3.271 -8.125 1 97.75 179 GLU B C 1
ATOM 3859 O O . GLU B 1 179 ? 0.917 -3.225 -9.125 1 97.75 179 GLU B O 1
ATOM 3864 N N . PRO B 1 180 ? 1.206 -3.74 -6.918 1 98.12 180 PRO B N 1
ATOM 3865 C CA . PRO B 1 180 ? -0.178 -4.195 -6.777 1 98.12 180 PRO B CA 1
ATOM 3866 C C . PRO B 1 180 ? -1.196 -3.096 -7.066 1 98.12 180 PRO B C 1
ATOM 3868 O O . PRO B 1 180 ? -2.348 -3.387 -7.402 1 98.12 180 PRO B O 1
ATOM 3871 N N . TYR B 1 181 ? -0.768 -1.852 -6.941 1 96.94 181 TYR B N 1
ATOM 3872 C CA . TYR B 1 181 ? -1.7 -0.743 -7.109 1 96.94 181 TYR B CA 1
ATOM 3873 C C . TYR B 1 181 ? -1.681 -0.228 -8.547 1 96.94 181 TYR B C 1
ATOM 3875 O O . TYR B 1 181 ? -2.336 0.767 -8.859 1 96.94 181 TYR B O 1
ATOM 3883 N N . SER B 1 182 ? -0.953 -0.852 -9.414 1 97.06 182 SER B N 1
ATOM 3884 C CA . SER B 1 182 ? -0.847 -0.367 -10.789 1 97.06 182 SER B CA 1
ATOM 3885 C C . SER B 1 182 ? -2.176 -0.501 -11.523 1 97.06 182 SER B C 1
ATOM 3887 O O . SER B 1 182 ? -3.047 -1.27 -11.109 1 97.06 182 SER B O 1
ATOM 3889 N N . ASN B 1 183 ? -2.311 0.257 -12.578 1 96.5 183 ASN B N 1
ATOM 3890 C CA . ASN B 1 183 ? -3.479 0.135 -13.445 1 96.5 183 ASN B CA 1
ATOM 3891 C C . ASN B 1 183 ? -3.641 -1.288 -13.969 1 96.5 183 ASN B C 1
ATOM 3893 O O . ASN B 1 183 ? -4.754 -1.819 -14 1 96.5 183 ASN B O 1
ATOM 3897 N N . ALA B 1 184 ? -2.561 -1.951 -14.367 1 98.19 184 ALA B N 1
ATOM 3898 C CA . ALA B 1 184 ? -2.58 -3.316 -14.883 1 98.19 184 ALA B CA 1
ATOM 3899 C C . ALA B 1 184 ? -3.215 -4.273 -13.883 1 98.19 184 ALA B C 1
ATOM 3901 O O . ALA B 1 184 ? -4.062 -5.094 -14.242 1 98.19 184 ALA B O 1
ATOM 3902 N N . MET B 1 185 ? -2.893 -4.109 -12.633 1 98.38 185 MET B N 1
ATOM 3903 C CA . MET B 1 185 ? -3.336 -5.055 -11.609 1 98.38 185 MET B CA 1
ATOM 3904 C C . MET B 1 185 ? -4.746 -4.723 -11.141 1 98.38 185 MET B C 1
ATOM 3906 O O . MET B 1 185 ? -5.605 -5.605 -11.062 1 98.38 185 MET B O 1
ATOM 3910 N N . LEU B 1 186 ? -4.98 -3.449 -10.891 1 96.75 186 LEU B N 1
ATOM 3911 C CA . LEU B 1 186 ? -6.23 -3.035 -10.258 1 96.75 186 LEU B CA 1
ATOM 3912 C C . LEU B 1 186 ? -7.352 -2.93 -11.281 1 96.75 186 LEU B C 1
ATOM 3914 O O . LEU B 1 186 ? -8.414 -3.537 -11.117 1 96.75 186 LEU B O 1
ATOM 3918 N N . ASN B 1 187 ? -7.117 -2.273 -12.391 1 96.06 187 ASN B N 1
ATOM 3919 C CA . ASN B 1 187 ? -8.219 -1.857 -13.25 1 96.06 187 ASN B CA 1
ATOM 3920 C C . ASN B 1 187 ? -8.344 -2.764 -14.469 1 96.06 187 ASN B C 1
ATOM 3922 O O . ASN B 1 187 ? -9.359 -2.73 -15.172 1 96.06 187 ASN B O 1
ATOM 3926 N N . ILE B 1 188 ? -7.32 -3.5 -14.742 1 98.19 188 ILE B N 1
ATOM 3927 C CA . ILE B 1 188 ? -7.391 -4.379 -15.906 1 98.19 188 ILE B CA 1
ATOM 3928 C C . ILE B 1 188 ? -7.535 -5.828 -15.453 1 98.19 188 ILE B C 1
ATOM 3930 O O . ILE B 1 188 ? -8.477 -6.52 -15.844 1 98.19 188 ILE B O 1
ATOM 3934 N N . LEU B 1 189 ? -6.695 -6.227 -14.516 1 98.56 189 LEU B N 1
ATOM 3935 C CA . LEU B 1 189 ? -6.785 -7.594 -14.016 1 98.56 189 LEU B CA 1
ATOM 3936 C C . LEU B 1 189 ? -7.891 -7.715 -12.969 1 98.56 189 LEU B C 1
ATOM 3938 O O . LEU B 1 189 ? -8.344 -8.82 -12.664 1 98.56 189 LEU B O 1
ATOM 3942 N N . TYR B 1 190 ? -8.305 -6.531 -12.352 1 98.19 190 TYR B N 1
ATOM 3943 C CA . TYR B 1 190 ? -9.344 -6.445 -11.328 1 98.19 190 TYR B CA 1
ATOM 3944 C C . TYR B 1 190 ? -8.945 -7.234 -10.086 1 98.19 190 TYR B C 1
ATOM 3946 O O . TYR B 1 190 ? -9.75 -7.977 -9.531 1 98.19 190 TYR B O 1
ATOM 3954 N N . ALA B 1 191 ? -7.656 -7.09 -9.734 1 98.44 191 ALA B N 1
ATOM 3955 C CA . ALA B 1 191 ? -7.121 -7.656 -8.5 1 98.44 191 ALA B CA 1
ATOM 3956 C C . ALA B 1 191 ? -7.125 -6.629 -7.379 1 98.44 191 ALA B C 1
ATOM 3958 O O . ALA B 1 191 ? -6.34 -5.676 -7.398 1 98.44 191 ALA B O 1
ATOM 3959 N N . THR B 1 192 ? -7.934 -6.848 -6.367 1 97.25 192 THR B N 1
ATOM 3960 C CA . THR B 1 192 ? -8.125 -5.859 -5.312 1 97.25 192 THR B CA 1
ATOM 3961 C C . THR B 1 192 ? -7.676 -6.41 -3.965 1 97.25 192 THR B C 1
ATOM 3963 O O . THR B 1 192 ? -7.457 -7.617 -3.822 1 97.25 192 THR B O 1
ATOM 3966 N N . ARG B 1 193 ? -7.422 -5.504 -3.064 1 96.19 193 ARG B N 1
ATOM 3967 C CA . ARG B 1 193 ? -7.094 -5.887 -1.693 1 96.19 193 ARG B CA 1
ATOM 3968 C C . ARG B 1 193 ? -8.352 -5.98 -0.837 1 96.19 193 ARG B C 1
ATOM 3970 O O . ARG B 1 193 ? -8.281 -6.324 0.344 1 96.19 193 ARG B O 1
ATOM 3977 N N . ASP B 1 194 ? -9.531 -5.68 -1.389 1 93.94 194 ASP B N 1
ATOM 3978 C CA . ASP B 1 194 ? -10.766 -5.602 -0.614 1 93.94 194 ASP B CA 1
ATOM 3979 C C . ASP B 1 194 ? -11.422 -6.973 -0.481 1 93.94 194 ASP B C 1
ATOM 3981 O O . ASP B 1 194 ? -12.227 -7.367 -1.327 1 93.94 194 ASP B O 1
ATOM 3985 N N . TYR B 1 195 ? -11.133 -7.531 0.629 1 93.31 195 TYR B N 1
ATOM 3986 C CA . TYR B 1 195 ? -11.586 -8.883 0.96 1 93.31 195 TYR B CA 1
ATOM 3987 C C . TYR B 1 195 ? -13.102 -8.969 0.94 1 93.31 195 TYR B C 1
ATOM 3989 O O . TYR B 1 195 ? -13.672 -9.938 0.425 1 93.31 195 TYR B O 1
ATOM 3997 N N . HIS B 1 196 ? -13.789 -7.977 1.303 1 92 196 HIS B N 1
ATOM 3998 C CA . HIS B 1 196 ? -15.227 -8.055 1.515 1 92 196 HIS B CA 1
ATOM 3999 C C . HIS B 1 196 ? -15.992 -7.699 0.245 1 92 196 HIS B C 1
ATOM 4001 O O . HIS B 1 196 ? -17.109 -8.18 0.03 1 92 196 HIS B O 1
ATOM 4007 N N . LEU B 1 197 ? -15.445 -6.828 -0.523 1 93.44 197 LEU B N 1
ATOM 4008 C CA . LEU B 1 197 ? -16.094 -6.496 -1.783 1 93.44 197 LEU B CA 1
ATOM 4009 C C . LEU B 1 197 ? -16.203 -7.723 -2.684 1 93.44 197 LEU B C 1
ATOM 4011 O O . LEU B 1 197 ? -17.156 -7.863 -3.441 1 93.44 197 LEU B O 1
ATOM 4015 N N . ILE B 1 198 ? -15.242 -8.617 -2.588 1 94.94 198 ILE B N 1
ATOM 4016 C CA . ILE B 1 198 ? -15.141 -9.805 -3.426 1 94.94 198 ILE B CA 1
ATOM 4017 C C . ILE B 1 198 ? -16.312 -10.742 -3.139 1 94.94 198 ILE B C 1
ATOM 4019 O O . ILE B 1 198 ? -16.766 -11.469 -4.023 1 94.94 198 ILE B O 1
ATOM 4023 N N . LYS B 1 199 ? -16.844 -10.656 -1.94 1 92.31 199 LYS B N 1
ATOM 4024 C CA . LYS B 1 199 ? -18 -11.461 -1.604 1 92.31 199 LYS B CA 1
ATOM 4025 C C . LYS B 1 199 ? -19.188 -11.117 -2.496 1 92.31 199 LYS B C 1
ATOM 4027 O O . LYS B 1 199 ? -19.938 -12 -2.93 1 92.31 199 LYS B O 1
ATOM 4032 N N . LYS B 1 200 ? -19.312 -9.836 -2.783 1 92.38 200 LYS B N 1
ATOM 4033 C CA . LYS B 1 200 ? -20.422 -9.344 -3.582 1 92.38 200 LYS B CA 1
ATOM 4034 C C . LYS B 1 200 ? -20.109 -9.43 -5.074 1 92.38 200 LYS B C 1
ATOM 4036 O O . LYS B 1 200 ? -21.031 -9.547 -5.895 1 92.38 200 LYS B O 1
ATOM 4041 N N . LYS B 1 201 ? -18.938 -9.344 -5.422 1 95.81 201 LYS B N 1
ATOM 4042 C CA . LYS B 1 201 ? -18.469 -9.375 -6.805 1 95.81 201 LYS B CA 1
ATOM 4043 C C . LYS B 1 201 ? -17.453 -10.492 -7.016 1 95.81 201 LYS B C 1
ATOM 4045 O O . LYS B 1 201 ? -16.25 -10.234 -7.121 1 95.81 201 LYS B O 1
ATOM 4050 N N . ARG B 1 202 ? -17.938 -11.625 -7.301 1 97 202 ARG B N 1
ATOM 4051 C CA . ARG B 1 202 ? -17.172 -12.867 -7.211 1 97 202 ARG B CA 1
ATOM 4052 C C . ARG B 1 202 ? -16.172 -12.984 -8.352 1 97 202 ARG B C 1
ATOM 4054 O O . ARG B 1 202 ? -15.289 -13.844 -8.32 1 97 202 ARG B O 1
ATOM 4061 N N . LYS B 1 203 ? -16.234 -12.141 -9.32 1 97.62 203 LYS B N 1
ATOM 4062 C CA . LYS B 1 203 ? -15.305 -12.219 -10.445 1 97.62 203 LYS B CA 1
ATOM 4063 C C . LYS B 1 203 ? -14.094 -11.32 -10.219 1 97.62 203 LYS B C 1
ATOM 4065 O O . LYS B 1 203 ? -13.148 -11.328 -11.008 1 97.62 203 LYS B O 1
ATOM 4070 N N . LEU B 1 204 ? -14.133 -10.516 -9.117 1 97.94 204 LEU B N 1
ATOM 4071 C CA . LEU B 1 204 ? -12.93 -9.82 -8.68 1 97.94 204 LEU B CA 1
ATOM 4072 C C . LEU B 1 204 ? -11.906 -10.805 -8.117 1 97.94 204 LEU B C 1
ATOM 4074 O O . LEU B 1 204 ? -12.273 -11.898 -7.668 1 97.94 204 LEU B O 1
ATOM 4078 N N . LEU B 1 205 ? -10.688 -10.398 -8.25 1 98.69 205 LEU B N 1
ATOM 4079 C CA . LEU B 1 205 ? -9.609 -11.219 -7.707 1 98.69 205 LEU B CA 1
ATOM 4080 C C . LEU B 1 205 ? -9.047 -10.602 -6.426 1 98.69 205 LEU B C 1
ATOM 4082 O O . LEU B 1 205 ? -9.086 -9.383 -6.25 1 98.69 205 LEU B O 1
ATOM 4086 N N . PHE B 1 206 ? -8.57 -11.492 -5.52 1 98.31 206 PHE B N 1
ATOM 4087 C CA . PHE B 1 206 ? -8.016 -11.039 -4.25 1 98.31 206 PHE B CA 1
ATOM 4088 C C . PHE B 1 206 ? -6.496 -10.992 -4.309 1 98.31 206 PHE B C 1
ATOM 4090 O O . PHE B 1 206 ? -5.852 -12.008 -4.578 1 98.31 206 PHE B O 1
ATOM 4097 N N . ASN B 1 207 ? -5.883 -9.836 -4.117 1 98.44 207 ASN B N 1
ATOM 4098 C CA . ASN B 1 207 ? -4.434 -9.68 -4.035 1 98.44 207 ASN B CA 1
ATOM 4099 C C . ASN B 1 207 ? -3.99 -9.32 -2.619 1 98.44 207 ASN B C 1
ATOM 4101 O O . ASN B 1 207 ? -3.934 -8.141 -2.26 1 98.44 207 ASN B O 1
ATOM 4105 N N . PRO B 1 208 ? -3.641 -10.312 -1.834 1 97.88 208 PRO B N 1
ATOM 4106 C CA . PRO B 1 208 ? -3.248 -10.055 -0.447 1 97.88 208 PRO B CA 1
ATOM 4107 C C . PRO B 1 208 ? -1.817 -9.539 -0.325 1 97.88 208 PRO B C 1
ATOM 4109 O O . PRO B 1 208 ? -1.379 -9.172 0.77 1 97.88 208 PRO B O 1
ATOM 4112 N N . PHE B 1 209 ? -1.118 -9.43 -1.34 1 98.19 209 PHE B N 1
ATOM 4113 C CA . PHE B 1 209 ? 0.302 -9.125 -1.22 1 98.19 209 PHE B CA 1
ATOM 4114 C C . PHE B 1 209 ? 0.528 -7.617 -1.123 1 98.19 209 PHE B C 1
ATOM 4116 O O . PHE B 1 209 ? 1.664 -7.164 -0.978 1 98.19 209 PHE B O 1
ATOM 4123 N N . TRP B 1 210 ? -0.58 -6.816 -1.062 1 97.62 210 TRP B N 1
ATOM 4124 C CA . TRP B 1 210 ? -0.511 -5.406 -0.7 1 97.62 210 TRP B CA 1
ATOM 4125 C C . TRP B 1 210 ? 0.179 -5.223 0.647 1 97.62 210 TRP B C 1
ATOM 4127 O O . TRP B 1 210 ? 0.737 -4.16 0.927 1 97.62 210 TRP B O 1
ATOM 4137 N N . TYR B 1 211 ? 0.197 -6.32 1.438 1 97 211 TYR B N 1
ATOM 4138 C CA . TYR B 1 211 ? 0.72 -6.203 2.795 1 97 211 TYR B CA 1
ATOM 4139 C C . TYR B 1 211 ? 2.223 -5.945 2.779 1 97 211 TYR B C 1
ATOM 4141 O O . TYR B 1 211 ? 2.787 -5.477 3.77 1 97 211 TYR B O 1
ATOM 4149 N N . LEU B 1 212 ? 2.826 -6.195 1.679 1 97.25 212 LEU B N 1
ATOM 4150 C CA . LEU B 1 212 ? 4.273 -6.023 1.578 1 97.25 212 LEU B CA 1
ATOM 4151 C C . LEU B 1 212 ? 4.629 -4.574 1.279 1 97.25 212 LEU B C 1
ATOM 4153 O O . LEU B 1 212 ? 5.812 -4.227 1.198 1 97.25 212 LEU B O 1
ATOM 4157 N N . LEU B 1 213 ? 3.609 -3.693 1.157 1 96.62 213 LEU B N 1
ATOM 4158 C CA . LEU B 1 213 ? 3.865 -2.287 0.869 1 96.62 213 LEU B CA 1
ATOM 4159 C C . LEU B 1 213 ? 4.277 -1.539 2.133 1 96.62 213 LEU B C 1
ATOM 4161 O O . LEU B 1 213 ? 4.945 -0.505 2.057 1 96.62 213 LEU B O 1
ATOM 4165 N N . SER B 1 214 ? 3.832 -1.998 3.242 1 95 214 SER B N 1
ATOM 4166 C CA . SER B 1 214 ? 4.219 -1.346 4.488 1 95 214 SER B CA 1
ATOM 4167 C C . SER B 1 214 ? 3.996 -2.264 5.684 1 95 214 SER B C 1
ATOM 4169 O O . SER B 1 214 ? 2.998 -2.984 5.746 1 95 214 SER B O 1
ATOM 4171 N N . ASP B 1 215 ? 4.902 -2.236 6.617 1 91.62 215 ASP B N 1
ATOM 4172 C CA . ASP B 1 215 ? 4.742 -2.963 7.875 1 91.62 215 ASP B CA 1
ATOM 4173 C C . ASP B 1 215 ? 4.465 -2.004 9.031 1 91.62 215 ASP B C 1
ATOM 4175 O O . ASP B 1 215 ? 4.535 -2.393 10.195 1 91.62 215 ASP B O 1
ATOM 4179 N N . LYS B 1 216 ? 4.191 -0.733 8.711 1 90.5 216 LYS B N 1
ATOM 4180 C CA . LYS B 1 216 ? 3.922 0.316 9.695 1 90.5 216 LYS B CA 1
ATOM 4181 C C . LYS B 1 216 ? 5.156 0.616 10.531 1 90.5 216 LYS B C 1
ATOM 4183 O O . LYS B 1 216 ? 5.047 1.113 11.656 1 90.5 216 LYS B O 1
ATOM 4188 N N . LYS B 1 217 ? 6.324 0.247 10.109 1 91.19 217 LYS B N 1
ATOM 4189 C CA . LYS B 1 217 ? 7.594 0.478 10.789 1 91.19 217 LYS B CA 1
ATOM 4190 C C . LYS B 1 217 ? 8.633 1.075 9.844 1 91.19 217 LYS B C 1
ATOM 4192 O O . LYS B 1 217 ? 8.414 2.148 9.273 1 91.19 217 LYS B O 1
ATOM 4197 N N . THR B 1 218 ? 9.703 0.302 9.594 1 89.56 218 THR B N 1
ATOM 4198 C CA . THR B 1 218 ? 10.789 0.886 8.812 1 89.56 218 THR B CA 1
ATOM 4199 C C . THR B 1 218 ? 10.672 0.482 7.344 1 89.56 218 THR B C 1
ATOM 4201 O O . THR B 1 218 ? 11.438 0.962 6.504 1 89.56 218 THR B O 1
ATOM 4204 N N . ASN B 1 219 ? 9.758 -0.411 7.039 1 90.56 219 ASN B N 1
ATOM 4205 C CA . ASN B 1 219 ? 9.359 -0.764 5.68 1 90.56 219 ASN B CA 1
ATOM 4206 C C . ASN B 1 219 ? 10.523 -1.341 4.887 1 90.56 219 ASN B C 1
ATOM 4208 O O . ASN B 1 219 ? 10.758 -0.944 3.744 1 90.56 219 ASN B O 1
ATOM 4212 N N . ASN B 1 220 ? 11.289 -2.225 5.543 1 89.75 220 ASN B N 1
ATOM 4213 C CA . ASN B 1 220 ? 12.289 -3.045 4.867 1 89.75 220 ASN B CA 1
ATOM 4214 C C . ASN B 1 220 ? 11.672 -4.324 4.301 1 89.75 220 ASN B C 1
ATOM 4216 O O . ASN B 1 220 ? 12.094 -5.426 4.656 1 89.75 220 ASN B O 1
ATOM 4220 N N . LEU B 1 221 ? 10.68 -4.102 3.477 1 91.88 221 LEU B N 1
ATOM 4221 C CA . LEU B 1 221 ? 9.961 -5.234 2.902 1 91.88 221 LEU B CA 1
ATOM 4222 C C . LEU B 1 221 ? 9.656 -4.992 1.428 1 91.88 221 LEU B C 1
ATOM 4224 O O . LEU B 1 221 ? 9.602 -3.842 0.981 1 91.88 221 LEU B O 1
ATOM 4228 N N . GLY B 1 222 ? 9.43 -6.035 0.71 1 94.06 222 GLY B N 1
ATOM 4229 C CA . GLY B 1 222 ? 9.195 -6.102 -0.723 1 94.06 222 GLY B CA 1
ATOM 4230 C C . GLY B 1 222 ? 9.688 -7.391 -1.35 1 94.06 222 GLY B C 1
ATOM 4231 O O . GLY B 1 222 ? 10.242 -8.25 -0.66 1 94.06 222 GLY B O 1
ATOM 4232 N N . THR B 1 223 ? 9.5 -7.504 -2.652 1 97.62 223 THR B N 1
ATOM 4233 C CA . THR B 1 223 ? 9.875 -8.742 -3.322 1 97.62 223 THR B CA 1
ATOM 4234 C C . THR B 1 223 ? 11.008 -8.5 -4.316 1 97.62 223 THR B C 1
ATOM 4236 O O . THR B 1 223 ? 11.609 -9.453 -4.816 1 97.62 223 THR B O 1
ATOM 4239 N N . TYR B 1 224 ? 11.266 -7.27 -4.586 1 96.56 224 TYR B N 1
ATOM 4240 C CA . TYR B 1 224 ? 12.367 -6.863 -5.453 1 96.56 224 TYR B CA 1
ATOM 4241 C C . TYR B 1 224 ? 13.141 -5.699 -4.844 1 96.56 224 TYR B C 1
ATOM 4243 O O . TYR B 1 224 ? 12.547 -4.691 -4.445 1 96.56 224 TYR B O 1
ATOM 4251 N N . TYR B 1 225 ? 14.391 -5.844 -4.762 1 92.94 225 TYR B N 1
ATOM 4252 C CA . TYR B 1 225 ? 15.25 -4.82 -4.184 1 92.94 225 TYR B CA 1
ATOM 4253 C C . TYR B 1 225 ? 16.047 -4.105 -5.266 1 92.94 225 TYR B C 1
ATOM 4255 O O . TYR B 1 225 ? 16.75 -4.746 -6.059 1 92.94 225 TYR B O 1
ATOM 4263 N N . TYR B 1 226 ? 15.891 -2.795 -5.293 1 89.62 226 TYR B N 1
ATOM 4264 C CA . TYR B 1 226 ? 16.656 -1.969 -6.227 1 89.62 226 TYR B CA 1
ATOM 4265 C C . TYR B 1 226 ? 17.594 -1.033 -5.488 1 89.62 226 TYR B C 1
ATOM 4267 O O . TYR B 1 226 ? 17.188 0.015 -4.988 1 89.62 226 TYR B O 1
ATOM 4275 N N . ASN B 1 227 ? 18.797 -1.256 -5.488 1 81.44 227 ASN B N 1
ATOM 4276 C CA . ASN B 1 227 ? 19.781 -0.587 -4.648 1 81.44 227 ASN B CA 1
ATOM 4277 C C . ASN B 1 227 ? 20.016 0.857 -5.086 1 81.44 227 ASN B C 1
ATOM 4279 O O . ASN B 1 227 ? 20.344 1.716 -4.266 1 81.44 227 ASN B O 1
ATOM 4283 N N . SER B 1 228 ? 19.875 1.184 -6.34 1 80.38 228 SER B N 1
ATOM 4284 C CA . SER B 1 228 ? 20.172 2.529 -6.82 1 80.38 228 SER B CA 1
ATOM 4285 C C . SER B 1 228 ? 18.891 3.342 -7.016 1 80.38 228 SER B C 1
ATOM 4287 O O . SER B 1 228 ? 18.828 4.219 -7.879 1 80.38 228 SER B O 1
ATOM 4289 N N . ALA B 1 229 ? 18 3.049 -6.156 1 81.88 229 ALA B N 1
ATOM 4290 C CA . ALA B 1 229 ? 16.703 3.686 -6.336 1 81.88 229 ALA B CA 1
ATOM 4291 C C . ALA B 1 229 ? 16.719 5.133 -5.855 1 81.88 229 ALA B C 1
ATOM 4293 O O . ALA B 1 229 ? 17.438 5.469 -4.91 1 81.88 229 ALA B O 1
ATOM 4294 N N . SER B 1 230 ? 15.898 5.961 -6.48 1 82.12 230 SER B N 1
ATOM 4295 C CA . SER B 1 230 ? 15.828 7.375 -6.129 1 82.12 230 SER B CA 1
ATOM 4296 C C . SER B 1 230 ? 14.773 7.629 -5.062 1 82.12 230 SER B C 1
ATOM 4298 O O . SER B 1 230 ? 14.977 8.453 -4.168 1 82.12 230 SER B O 1
ATOM 4300 N N . ILE B 1 231 ? 13.695 6.836 -5.031 1 88.25 231 ILE B N 1
ATOM 4301 C CA . ILE B 1 231 ? 12.586 7.215 -4.16 1 88.25 231 ILE B CA 1
ATOM 4302 C C . ILE B 1 231 ? 12.18 6.027 -3.291 1 88.25 231 ILE B C 1
ATOM 4304 O O . ILE B 1 231 ? 11.672 6.207 -2.184 1 88.25 231 ILE B O 1
ATOM 4308 N N . ASN B 1 232 ? 12.344 4.859 -3.777 1 91.12 232 ASN B N 1
ATOM 4309 C CA . ASN B 1 232 ? 12 3.646 -3.039 1 91.12 232 ASN B CA 1
ATOM 4310 C C . ASN B 1 232 ? 12.906 2.479 -3.43 1 91.12 232 ASN B C 1
ATOM 4312 O O . ASN B 1 232 ? 13.07 2.188 -4.617 1 91.12 232 ASN B O 1
ATOM 4316 N N . ARG B 1 233 ? 13.445 1.785 -2.402 1 92.69 233 ARG B N 1
ATOM 4317 C CA . ARG B 1 233 ? 14.383 0.697 -2.676 1 92.69 233 ARG B CA 1
ATOM 4318 C C . ARG B 1 233 ? 13.641 -0.613 -2.918 1 92.69 233 ARG B C 1
ATOM 4320 O O . ARG B 1 233 ? 14.18 -1.532 -3.539 1 92.69 233 ARG B O 1
ATOM 4327 N N . TRP B 1 234 ? 12.422 -0.687 -2.383 1 94.38 234 TRP B N 1
ATOM 4328 C CA . TRP B 1 234 ? 11.695 -1.955 -2.404 1 94.38 234 TRP B CA 1
ATOM 4329 C C . TRP B 1 234 ? 10.453 -1.855 -3.277 1 94.38 234 TRP B C 1
ATOM 4331 O O . TRP B 1 234 ? 9.734 -0.852 -3.236 1 94.38 234 TRP B O 1
ATOM 4341 N N . TYR B 1 235 ? 10.227 -2.912 -4.047 1 96.12 235 TYR B N 1
ATOM 4342 C CA . TYR B 1 235 ? 9.039 -3.039 -4.879 1 96.12 235 TYR B CA 1
ATOM 4343 C C . TYR B 1 235 ? 8.328 -4.363 -4.621 1 96.12 235 TYR B C 1
ATOM 4345 O O . TYR B 1 235 ? 8.953 -5.336 -4.195 1 96.12 235 TYR B O 1
ATOM 4353 N N . VAL B 1 236 ? 7.035 -4.348 -4.836 1 97.88 236 VAL B N 1
ATOM 4354 C CA . VAL B 1 236 ? 6.25 -5.57 -4.754 1 97.88 236 VAL B CA 1
ATOM 4355 C C . VAL B 1 236 ? 5.855 -6.027 -6.156 1 97.88 236 VAL B C 1
ATOM 4357 O O . VAL B 1 236 ? 4.699 -5.879 -6.562 1 97.88 236 VAL B O 1
ATOM 4360 N N . PHE B 1 237 ? 6.828 -6.66 -6.805 1 98.31 237 PHE B N 1
ATOM 4361 C CA . PHE B 1 237 ? 6.613 -7.09 -8.18 1 98.31 237 PHE B CA 1
ATOM 4362 C C . PHE B 1 237 ? 6.098 -8.523 -8.227 1 98.31 237 PHE B C 1
ATOM 4364 O O . PHE B 1 237 ? 5.336 -8.883 -9.125 1 98.31 237 PHE B O 1
ATOM 4371 N N . ASP B 1 238 ? 6.562 -9.352 -7.316 1 98.81 238 ASP B N 1
ATOM 4372 C CA . ASP B 1 238 ? 6.109 -10.734 -7.207 1 98.81 238 ASP B CA 1
ATOM 4373 C C . ASP B 1 238 ? 4.852 -10.836 -6.344 1 98.81 238 ASP B C 1
ATOM 4375 O O . ASP B 1 238 ? 4.855 -10.422 -5.184 1 98.81 238 ASP B O 1
ATOM 4379 N N . GLN B 1 239 ? 3.822 -11.344 -6.934 1 98.81 239 GLN B N 1
ATOM 4380 C CA . GLN B 1 239 ? 2.525 -11.367 -6.266 1 98.81 239 GLN B CA 1
ATOM 4381 C C . GLN B 1 239 ? 1.809 -12.695 -6.512 1 98.81 239 GLN B C 1
ATOM 4383 O O . GLN B 1 239 ? 2.078 -13.383 -7.5 1 98.81 239 GLN B O 1
ATOM 4388 N N . MET B 1 240 ? 0.946 -13.086 -5.578 1 98.88 240 MET B N 1
ATOM 4389 C CA . MET B 1 240 ? -0.045 -14.148 -5.762 1 98.88 240 MET B CA 1
ATOM 4390 C C . MET B 1 240 ? -1.46 -13.594 -5.641 1 98.88 240 MET B C 1
ATOM 4392 O O . MET B 1 240 ? -1.766 -12.852 -4.699 1 98.88 240 MET B O 1
ATOM 4396 N N . ILE B 1 241 ? -2.258 -13.859 -6.594 1 98.88 241 ILE B N 1
ATOM 4397 C CA . ILE B 1 241 ? -3.621 -13.352 -6.719 1 98.88 241 ILE B CA 1
ATOM 4398 C C . ILE B 1 241 ? -4.602 -14.523 -6.785 1 98.88 241 ILE B C 1
ATOM 4400 O O . ILE B 1 241 ? -4.355 -15.5 -7.492 1 98.88 241 ILE B O 1
ATOM 4404 N N . PHE B 1 242 ? -5.707 -14.398 -6.125 1 98.81 242 PHE B N 1
ATOM 4405 C CA . PHE B 1 242 ? -6.566 -15.562 -5.91 1 98.81 242 PHE B CA 1
ATOM 4406 C C . PHE B 1 242 ? -7.973 -15.289 -6.434 1 98.81 242 PHE B C 1
ATOM 4408 O O . PHE B 1 242 ? -8.5 -14.188 -6.27 1 98.81 242 PHE B O 1
ATOM 4415 N N . SER B 1 243 ? -8.57 -16.312 -7.012 1 98.81 243 SER B N 1
ATOM 4416 C CA . SER B 1 243 ? -10 -16.219 -7.293 1 98.81 243 SER B CA 1
ATOM 4417 C C . SER B 1 243 ? -10.812 -16.109 -6.004 1 98.81 243 SER B C 1
ATOM 4419 O O . SER B 1 243 ? -10.344 -16.5 -4.934 1 98.81 243 SER B O 1
ATOM 4421 N N . SER B 1 244 ? -11.992 -15.609 -6.129 1 97.94 244 SER B N 1
ATOM 4422 C CA . SER B 1 244 ? -12.844 -15.312 -4.98 1 97.94 244 SER B CA 1
ATOM 4423 C C . SER B 1 244 ? -13.219 -16.594 -4.23 1 97.94 244 SER B C 1
ATOM 4425 O O . SER B 1 244 ? -13.523 -16.547 -3.035 1 97.94 244 SER B O 1
ATOM 4427 N N . SER B 1 245 ? -13.141 -17.734 -4.887 1 98 245 SER B N 1
ATOM 4428 C CA . SER B 1 245 ? -13.562 -19 -4.309 1 98 245 SER B CA 1
ATOM 4429 C C . SER B 1 245 ? -12.648 -19.422 -3.16 1 98 245 SER B C 1
ATOM 4431 O O . SER B 1 245 ? -13.047 -20.219 -2.301 1 98 245 SER B O 1
ATOM 4433 N N . PHE B 1 246 ? -11.422 -18.906 -3.098 1 98 246 PHE B N 1
ATOM 4434 C CA . PHE B 1 246 ? -10.531 -19.219 -1.989 1 98 246 PHE B CA 1
ATOM 4435 C C . PHE B 1 246 ? -10.992 -18.516 -0.711 1 98 246 PHE B C 1
ATOM 4437 O O . PHE B 1 246 ? -10.531 -18.859 0.383 1 98 246 PHE B O 1
ATOM 4444 N N . LEU B 1 247 ? -11.828 -17.516 -0.831 1 96.5 247 LEU B N 1
ATOM 4445 C CA . LEU B 1 247 ? -12.328 -16.766 0.309 1 96.5 247 LEU B CA 1
ATOM 4446 C C . LEU B 1 247 ? -13.773 -17.125 0.624 1 96.5 247 LEU B C 1
ATOM 4448 O O . LEU B 1 247 ? -14.117 -17.375 1.782 1 96.5 247 LEU B O 1
ATOM 4452 N N . TYR B 1 248 ? -14.609 -17.234 -0.469 1 95.31 248 TYR B N 1
ATOM 4453 C CA . TYR B 1 248 ? -16.047 -17.344 -0.252 1 95.31 248 TYR B CA 1
ATOM 4454 C C . TYR B 1 248 ? -16.625 -18.5 -1.068 1 95.31 248 TYR B C 1
ATOM 4456 O O . TYR B 1 248 ? -17.828 -18.516 -1.347 1 95.31 248 TYR B O 1
ATOM 4464 N N . GLY B 1 249 ? -15.836 -19.328 -1.485 1 95.25 249 GLY B N 1
ATOM 4465 C CA . GLY B 1 249 ? -16.312 -20.5 -2.213 1 95.25 249 GLY B CA 1
ATOM 4466 C C . GLY B 1 249 ? -17.062 -21.484 -1.334 1 95.25 249 GLY B C 1
ATOM 4467 O O . GLY B 1 249 ? -17.141 -21.297 -0.117 1 95.25 249 GLY B O 1
ATOM 4468 N N . LYS B 1 250 ? -17.625 -22.453 -1.954 1 94.12 250 LYS B N 1
ATOM 4469 C CA . LYS B 1 250 ? -18.344 -23.516 -1.26 1 94.12 250 LYS B CA 1
ATOM 4470 C C . LYS B 1 250 ? -17.438 -24.266 -0.3 1 94.12 250 LYS B C 1
ATOM 4472 O O . LYS B 1 250 ? -16.219 -24.062 -0.299 1 94.12 250 LYS B O 1
ATOM 4477 N N . GLU B 1 251 ? -17.984 -25.125 0.465 1 91.75 251 GLU B N 1
ATOM 4478 C CA . GLU B 1 251 ? -17.281 -25.828 1.539 1 91.75 251 GLU B CA 1
ATOM 4479 C C . GLU B 1 251 ? -16.188 -26.719 0.988 1 91.75 251 GLU B C 1
ATOM 4481 O O . GLU B 1 251 ? -15.164 -26.938 1.645 1 91.75 251 GLU B O 1
ATOM 4486 N N . ASP B 1 252 ? -16.328 -27.219 -0.162 1 92.31 252 ASP B N 1
ATOM 4487 C CA . ASP B 1 252 ? -15.367 -28.172 -0.699 1 92.31 252 ASP B CA 1
ATOM 4488 C C . ASP B 1 252 ? -14.227 -27.453 -1.428 1 92.31 252 ASP B C 1
ATOM 4490 O O . ASP B 1 252 ? -13.312 -28.094 -1.948 1 92.31 252 ASP B O 1
ATOM 4494 N N . CYS B 1 253 ? -14.266 -26.109 -1.434 1 95.31 253 CYS B N 1
ATOM 4495 C CA . CYS B 1 253 ? -13.195 -25.328 -2.039 1 95.31 253 CYS B CA 1
ATOM 4496 C C . CYS B 1 253 ? -12.023 -25.172 -1.074 1 95.31 253 CYS B C 1
ATOM 4498 O O . CYS B 1 253 ? -12.211 -25.156 0.143 1 95.31 253 CYS B O 1
ATOM 4500 N N . PHE B 1 254 ? -10.758 -25.109 -1.633 1 97.19 254 PHE B N 1
ATOM 4501 C CA . PHE B 1 254 ? -9.617 -24.672 -0.833 1 97.19 254 PHE B CA 1
ATOM 4502 C C . PHE B 1 254 ? -9.859 -23.266 -0.291 1 97.19 254 PHE B C 1
ATOM 4504 O O . PHE B 1 254 ? -10.43 -22.422 -0.978 1 97.19 254 PHE B O 1
ATOM 4511 N N . LYS B 1 255 ? -9.391 -23.078 0.917 1 97.62 255 LYS B N 1
ATOM 4512 C CA . LYS B 1 255 ? -9.406 -21.734 1.504 1 97.62 255 LYS B CA 1
ATOM 4513 C C . LYS B 1 255 ? -7.996 -21.172 1.63 1 97.62 255 LYS B C 1
ATOM 4515 O O . LYS B 1 255 ? -7.043 -21.922 1.875 1 97.62 255 LYS B O 1
ATOM 4520 N N . LEU B 1 256 ? -7.906 -19.906 1.358 1 97.88 256 LEU B N 1
ATOM 4521 C CA . LEU B 1 256 ? -6.633 -19.219 1.565 1 97.88 256 LEU B CA 1
ATOM 4522 C C . LEU B 1 256 ? -6.379 -18.984 3.051 1 97.88 256 LEU B C 1
ATOM 4524 O O . LEU B 1 256 ? -7.254 -18.484 3.764 1 97.88 256 LEU B O 1
ATOM 4528 N N . ASP B 1 257 ? -5.227 -19.406 3.551 1 97.56 257 ASP B N 1
ATOM 4529 C CA . ASP B 1 257 ? -4.82 -19.125 4.926 1 97.56 257 ASP B CA 1
ATOM 4530 C C . ASP B 1 257 ? -4.148 -17.766 5.027 1 97.56 257 ASP B C 1
ATOM 4532 O O . ASP B 1 257 ? -2.949 -17.641 4.77 1 97.56 257 ASP B O 1
ATOM 4536 N N . LEU B 1 258 ? -4.855 -16.812 5.488 1 94.94 258 LEU B N 1
ATOM 4537 C CA . LEU B 1 258 ? -4.363 -15.445 5.535 1 94.94 258 LEU B CA 1
ATOM 4538 C C . LEU B 1 258 ? -3.209 -15.312 6.523 1 94.94 258 LEU B C 1
ATOM 4540 O O . LEU B 1 258 ? -2.406 -14.383 6.426 1 94.94 258 LEU B O 1
ATOM 4544 N N . GLU B 1 259 ? -3.096 -16.234 7.41 1 95.44 259 GLU B N 1
ATOM 4545 C CA . GLU B 1 259 ? -2.043 -16.172 8.422 1 95.44 259 GLU B CA 1
ATOM 4546 C C . GLU B 1 259 ? -0.738 -16.766 7.887 1 95.44 259 GLU B C 1
ATOM 4548 O O . GLU B 1 259 ? 0.311 -16.625 8.523 1 95.44 259 GLU B O 1
ATOM 4553 N N . GLN B 1 260 ? -0.842 -17.328 6.684 1 96.88 260 GLN B N 1
ATOM 4554 C CA . GLN B 1 260 ? 0.33 -18.031 6.164 1 96.88 260 GLN B CA 1
ATOM 4555 C C . GLN B 1 260 ? 0.854 -17.359 4.898 1 96.88 260 GLN B C 1
ATOM 4557 O O . GLN B 1 260 ? 1.6 -17.969 4.129 1 96.88 260 GLN B O 1
ATOM 4562 N N . LEU B 1 261 ? 0.414 -16.141 4.656 1 97.12 261 LEU B N 1
ATOM 4563 C CA . LEU B 1 261 ? 1.103 -15.312 3.672 1 97.12 261 LEU B CA 1
ATOM 4564 C C . LEU B 1 261 ? 2.486 -14.914 4.172 1 97.12 261 LEU B C 1
ATOM 4566 O O . LEU B 1 261 ? 2.639 -14.484 5.316 1 97.12 261 LEU B O 1
ATOM 4570 N N . ASP B 1 262 ? 3.49 -15.117 3.314 1 96.94 262 ASP B N 1
ATOM 4571 C CA . ASP B 1 262 ? 4.852 -14.883 3.785 1 96.94 262 ASP B CA 1
ATOM 4572 C C . ASP B 1 262 ? 5.777 -14.516 2.627 1 96.94 262 ASP B C 1
ATOM 4574 O O . ASP B 1 262 ? 5.371 -14.555 1.464 1 96.94 262 ASP B O 1
ATOM 4578 N N . PHE B 1 263 ? 6.934 -14.07 2.936 1 97 263 PHE B N 1
ATOM 4579 C CA . PHE B 1 263 ? 8.016 -13.75 2.006 1 97 263 PHE B CA 1
ATOM 4580 C C . PHE B 1 263 ? 9.375 -13.977 2.656 1 97 263 PHE B C 1
ATOM 4582 O O . PHE B 1 263 ? 9.469 -14.109 3.879 1 97 263 PHE B O 1
ATOM 4589 N N . TYR B 1 264 ? 10.352 -14.125 1.843 1 96.81 264 TYR B N 1
ATOM 4590 C CA . TYR B 1 264 ? 11.703 -14.266 2.363 1 96.81 264 TYR B CA 1
ATOM 4591 C C . TYR B 1 264 ? 12.273 -12.906 2.758 1 96.81 264 TYR B C 1
ATOM 4593 O O . TYR B 1 264 ? 12.625 -12.094 1.896 1 96.81 264 TYR B O 1
ATOM 4601 N N . ARG B 1 265 ? 12.414 -12.641 4.027 1 93.44 265 ARG B N 1
ATOM 4602 C CA . ARG B 1 265 ? 12.922 -11.375 4.551 1 93.44 265 ARG B CA 1
ATOM 4603 C C . ARG B 1 265 ? 14.445 -11.391 4.648 1 93.44 265 ARG B C 1
ATOM 4605 O O . ARG B 1 265 ? 15.023 -12.266 5.293 1 93.44 265 ARG B O 1
ATOM 4612 N N . VAL B 1 266 ? 15.086 -10.375 4.062 1 93.44 266 VAL B N 1
ATOM 4613 C CA . VAL B 1 266 ? 16.547 -10.391 4.047 1 93.44 266 VAL B CA 1
ATOM 4614 C C . VAL B 1 266 ? 17.094 -9.266 4.918 1 93.44 266 VAL B C 1
ATOM 4616 O O . VAL B 1 266 ? 18.266 -9.273 5.301 1 93.44 266 VAL B O 1
ATOM 4619 N N . LEU B 1 267 ? 16.281 -8.219 5.191 1 92.62 267 LEU B N 1
ATOM 4620 C CA . LEU B 1 267 ? 16.672 -7.121 6.07 1 92.62 267 LEU B CA 1
ATOM 4621 C C . LEU B 1 267 ? 15.75 -7.035 7.281 1 92.62 267 LEU B C 1
ATOM 4623 O O . LEU B 1 267 ? 14.539 -7.207 7.152 1 92.62 267 LEU B O 1
ATOM 4627 N N . ASN B 1 268 ? 16.391 -6.773 8.375 1 92.69 268 ASN B N 1
ATOM 4628 C CA . ASN B 1 268 ? 15.555 -6.5 9.539 1 92.69 268 ASN B CA 1
ATOM 4629 C C . ASN B 1 268 ? 15.172 -5.027 9.617 1 92.69 268 ASN B C 1
ATOM 4631 O O . ASN B 1 268 ? 15.469 -4.254 8.703 1 92.69 268 ASN B O 1
ATOM 4635 N N . ASP B 1 269 ? 14.555 -4.645 10.688 1 88.38 269 ASP B N 1
ATOM 4636 C CA . ASP B 1 269 ? 14 -3.301 10.82 1 88.38 269 ASP B CA 1
ATOM 4637 C C . ASP B 1 269 ? 15.102 -2.248 10.875 1 88.38 269 ASP B C 1
ATOM 4639 O O . ASP B 1 269 ? 14.875 -1.084 10.539 1 88.38 269 ASP B O 1
ATOM 4643 N N . ASP B 1 270 ? 16.344 -2.65 11.273 1 88.06 270 ASP B N 1
ATOM 4644 C CA . ASP B 1 270 ? 17.453 -1.71 11.406 1 88.06 270 ASP B CA 1
ATOM 4645 C C . ASP B 1 270 ? 18.391 -1.787 10.203 1 88.06 270 ASP B C 1
ATOM 4647 O O . ASP B 1 270 ? 19.547 -1.367 10.273 1 88.06 270 ASP B O 1
ATOM 4651 N N . ASN B 1 271 ? 17.953 -2.434 9.086 1 86.5 271 ASN B N 1
ATOM 4652 C CA . ASN B 1 271 ? 18.688 -2.58 7.836 1 86.5 271 ASN B CA 1
ATOM 4653 C C . ASN B 1 271 ? 19.844 -3.564 7.984 1 86.5 271 ASN B C 1
ATOM 4655 O O . ASN B 1 271 ? 20.734 -3.605 7.141 1 86.5 271 ASN B O 1
ATOM 4659 N N . HIS B 1 272 ? 19.797 -4.262 9 1 92.12 272 HIS B N 1
ATOM 4660 C CA . HIS B 1 272 ? 20.781 -5.332 9.094 1 92.12 272 HIS B CA 1
ATOM 4661 C C . HIS B 1 272 ? 20.406 -6.504 8.188 1 92.12 272 HIS B C 1
ATOM 4663 O O . HIS B 1 272 ? 19.266 -6.969 8.211 1 92.12 272 HIS B O 1
ATOM 4669 N N . CYS B 1 273 ? 21.359 -6.914 7.473 1 93.12 273 CYS B N 1
ATOM 4670 C CA . CYS B 1 273 ? 21.125 -8.023 6.551 1 93.12 273 CYS B CA 1
ATOM 4671 C C . CYS B 1 273 ? 21.078 -9.352 7.301 1 93.12 273 CYS B C 1
ATOM 4673 O O . CYS B 1 273 ? 22 -9.688 8.031 1 93.12 273 CYS B O 1
ATOM 4675 N N . LEU B 1 274 ? 20.078 -10.062 7.168 1 94.12 274 LEU B N 1
ATOM 4676 C CA . LEU B 1 274 ? 19.875 -11.344 7.844 1 94.12 274 LEU B CA 1
ATOM 4677 C C . LEU B 1 274 ? 20.5 -12.484 7.051 1 94.12 274 LEU B C 1
ATOM 4679 O O . LEU B 1 274 ? 20.766 -13.555 7.598 1 94.12 274 LEU B O 1
ATOM 4683 N N . ASP B 1 275 ? 20.672 -12.281 5.723 1 94.06 275 ASP B N 1
ATOM 4684 C CA . ASP B 1 275 ? 21.281 -13.25 4.805 1 94.06 275 ASP B CA 1
ATOM 4685 C C . ASP B 1 275 ? 22.062 -12.539 3.703 1 94.06 275 ASP B C 1
ATOM 4687 O O . ASP B 1 275 ? 21.547 -12.32 2.605 1 94.06 275 ASP B O 1
ATOM 4691 N N . ASP B 1 276 ? 23.297 -12.375 3.939 1 94.25 276 ASP B N 1
ATOM 4692 C CA . ASP B 1 276 ? 24.156 -11.578 3.076 1 94.25 276 ASP B CA 1
ATOM 4693 C C . ASP B 1 276 ? 24.359 -12.25 1.722 1 94.25 276 ASP B C 1
ATOM 4695 O O . ASP B 1 276 ? 24.406 -11.586 0.688 1 94.25 276 ASP B O 1
ATOM 4699 N N . ILE B 1 277 ? 24.516 -13.516 1.786 1 94.62 277 ILE B N 1
ATOM 4700 C CA . ILE B 1 277 ? 24.734 -14.25 0.547 1 94.62 277 ILE B CA 1
ATOM 4701 C C . ILE B 1 277 ? 23.516 -14.117 -0.359 1 94.62 277 ILE B C 1
ATOM 4703 O O . ILE B 1 277 ? 23.641 -13.773 -1.535 1 94.62 277 ILE B O 1
ATOM 4707 N N . PHE B 1 278 ? 22.359 -14.359 0.186 1 95 278 PHE B N 1
ATOM 4708 C CA . PHE B 1 278 ? 21.141 -14.234 -0.594 1 95 278 PHE B CA 1
ATOM 4709 C C . PHE B 1 278 ? 20.984 -12.82 -1.135 1 95 278 PHE B C 1
ATOM 4711 O O . PHE B 1 278 ? 20.688 -12.633 -2.318 1 95 278 PHE B O 1
ATOM 4718 N N . PHE B 1 279 ? 21.219 -11.867 -0.281 1 93.25 279 PHE B N 1
ATOM 4719 C CA . PHE B 1 279 ? 21.031 -10.461 -0.609 1 93.25 279 PHE B CA 1
ATOM 4720 C C . PHE B 1 279 ? 21.938 -10.047 -1.769 1 93.25 279 PHE B C 1
ATOM 4722 O O . PHE B 1 279 ? 21.531 -9.273 -2.637 1 93.25 279 PHE B O 1
ATOM 4729 N N . LYS B 1 280 ? 23.094 -10.586 -1.817 1 92.19 280 LYS B N 1
ATOM 4730 C CA . LYS B 1 280 ? 24.078 -10.195 -2.824 1 92.19 280 LYS B CA 1
ATOM 4731 C C . LYS B 1 280 ? 23.844 -10.93 -4.141 1 92.19 280 LYS B C 1
ATOM 4733 O O . LYS B 1 280 ? 24.156 -10.422 -5.211 1 92.19 280 LYS B O 1
ATOM 4738 N N . LYS B 1 281 ? 23.188 -12.078 -4.051 1 93.06 281 LYS B N 1
ATOM 4739 C CA . LYS B 1 281 ? 23.156 -12.945 -5.23 1 93.06 281 LYS B CA 1
ATOM 4740 C C . LYS B 1 281 ? 21.797 -12.898 -5.91 1 93.06 281 LYS B C 1
ATOM 4742 O O . LYS B 1 281 ? 21.672 -13.219 -7.094 1 93.06 281 LYS B O 1
ATOM 4747 N N . PHE B 1 282 ? 20.75 -12.578 -5.145 1 94.12 282 PHE B N 1
ATOM 4748 C CA . PHE B 1 282 ? 19.391 -12.594 -5.68 1 94.12 282 PHE B CA 1
ATOM 4749 C C . PHE B 1 282 ? 18.703 -11.25 -5.441 1 94.12 282 PHE B C 1
ATOM 4751 O O . PHE B 1 282 ? 18.828 -10.664 -4.367 1 94.12 282 PHE B O 1
ATOM 4758 N N . ASP B 1 283 ? 17.922 -10.75 -6.402 1 91.94 283 ASP B N 1
ATOM 4759 C CA . ASP B 1 283 ? 17.266 -9.453 -6.25 1 91.94 283 ASP B CA 1
ATOM 4760 C C . ASP B 1 283 ? 15.75 -9.609 -6.109 1 91.94 283 ASP B C 1
ATOM 4762 O O . ASP B 1 283 ? 15.047 -8.656 -5.766 1 91.94 283 ASP B O 1
ATOM 4766 N N . HIS B 1 284 ? 15.25 -10.781 -6.465 1 96.88 284 HIS B N 1
ATOM 4767 C CA . HIS B 1 284 ? 13.867 -11.125 -6.152 1 96.88 284 HIS B CA 1
ATOM 4768 C C . HIS B 1 284 ? 13.797 -12.117 -5 1 96.88 284 HIS B C 1
ATOM 4770 O O . HIS B 1 284 ? 14.617 -13.031 -4.91 1 96.88 284 HIS B O 1
ATOM 4776 N N . TYR B 1 285 ? 12.781 -11.977 -4.211 1 96.88 285 TYR B N 1
ATOM 4777 C CA . TYR B 1 285 ? 12.641 -12.805 -3.02 1 96.88 285 TYR B CA 1
ATOM 4778 C C . TYR B 1 285 ? 11.391 -13.68 -3.111 1 96.88 285 TYR B C 1
ATOM 4780 O O . TYR B 1 285 ? 10.344 -13.227 -3.574 1 96.88 285 TYR B O 1
ATOM 4788 N N . PRO B 1 286 ? 11.602 -14.93 -2.711 1 98.44 286 PRO B N 1
ATOM 4789 C CA . PRO B 1 286 ? 10.461 -15.836 -2.795 1 98.44 286 PRO B CA 1
ATOM 4790 C C . PRO B 1 286 ? 9.281 -15.383 -1.932 1 98.44 286 PRO B C 1
ATOM 4792 O O . PRO B 1 286 ? 9.484 -14.852 -0.835 1 98.44 286 PRO B O 1
ATOM 4795 N N . ILE B 1 287 ? 8.086 -15.609 -2.406 1 98.81 287 ILE B N 1
ATOM 4796 C CA . ILE B 1 287 ? 6.863 -15.359 -1.654 1 98.81 287 ILE B CA 1
ATOM 4797 C C . ILE B 1 287 ? 6.105 -16.672 -1.455 1 98.81 287 ILE B C 1
ATOM 4799 O O . ILE B 1 287 ? 6.273 -17.625 -2.229 1 98.81 287 ILE B O 1
ATOM 4803 N N . PHE B 1 288 ? 5.277 -16.766 -0.391 1 98.81 288 PHE B N 1
ATOM 4804 C CA . PHE B 1 288 ? 4.672 -18.016 0.029 1 98.81 288 PHE B CA 1
ATOM 4805 C C . PHE B 1 288 ? 3.207 -17.812 0.399 1 98.81 288 PHE B C 1
ATOM 4807 O O . PHE B 1 288 ? 2.814 -16.719 0.826 1 98.81 288 PHE B O 1
ATOM 4814 N N . CYS B 1 289 ? 2.443 -18.797 0.22 1 98.62 289 CYS B N 1
ATOM 4815 C CA . CYS B 1 289 ? 1.084 -18.859 0.745 1 98.62 289 CYS B CA 1
ATOM 4816 C C . CYS B 1 289 ? 0.685 -20.297 1.07 1 98.62 289 CYS B C 1
ATOM 4818 O O . CYS B 1 289 ? 1.396 -21.234 0.717 1 98.62 289 CYS B O 1
ATOM 4820 N N . ARG B 1 290 ? -0.356 -20.438 1.79 1 98.62 290 ARG B N 1
ATOM 4821 C CA . ARG B 1 290 ? -0.95 -21.734 2.094 1 98.62 290 ARG B CA 1
ATOM 4822 C C . ARG B 1 290 ? -2.445 -21.734 1.792 1 98.62 290 ARG B C 1
ATOM 4824 O O . ARG B 1 290 ? -3.152 -20.781 2.129 1 98.62 290 ARG B O 1
ATOM 4831 N N . ILE B 1 291 ? -2.852 -22.719 1.109 1 98.5 291 ILE B N 1
ATOM 4832 C CA . ILE B 1 291 ? -4.281 -22.969 0.963 1 98.5 291 ILE B CA 1
ATOM 4833 C C . ILE B 1 291 ? -4.633 -24.297 1.623 1 98.5 291 ILE B C 1
ATOM 4835 O O . ILE B 1 291 ? -3.768 -25.172 1.792 1 98.5 291 ILE B O 1
ATOM 4839 N N . PHE B 1 292 ? -5.914 -24.438 2.086 1 96.81 292 PHE B N 1
ATOM 4840 C CA . PHE B 1 292 ? -6.25 -25.641 2.828 1 96.81 292 PHE B CA 1
ATOM 4841 C C . PHE B 1 292 ? -7.73 -25.969 2.672 1 96.81 292 PHE B C 1
ATOM 4843 O O . PHE B 1 292 ? -8.531 -25.109 2.301 1 96.81 292 PHE B O 1
ATOM 4850 N N . HIS B 1 293 ? -8 -27.312 2.82 1 90.5 293 HIS B N 1
ATOM 4851 C CA . HIS B 1 293 ? -9.367 -27.797 2.98 1 90.5 293 HIS B CA 1
ATOM 4852 C C . HIS B 1 293 ? -9.727 -27.969 4.453 1 90.5 293 HIS B C 1
ATOM 4854 O O . HIS B 1 293 ? -8.891 -28.406 5.254 1 90.5 293 HIS B O 1
ATOM 4860 N N . GLU B 1 294 ? -10.867 -27.344 4.914 1 74.06 294 GLU B N 1
ATOM 4861 C CA . GLU B 1 294 ? -11.328 -27.516 6.289 1 74.06 294 GLU B CA 1
ATOM 4862 C C . GLU B 1 294 ? -11.625 -28.984 6.598 1 74.06 294 GLU B C 1
ATOM 4864 O O . GLU B 1 294 ? -12.055 -29.734 5.719 1 74.06 294 GLU B O 1
#